Protein AF-0000000066992216 (afdb_homodimer)

Foldseek 3Di:
DLPPAPFEEEFEDCFPQDLRVLLQVLSVVVRHQYEYEYQDQVRNPSCPPRPSYDYAHDDLLDLVSLLVVLVVCCVVRVLAHAEYELDWADAFFAAPVQDDVVVLVVRLSRLPVSLVSNCVNSVRRCLVHLHEYEYEAELLLLADAGRRVSVNVSRVNNQVVQQVVQVVCVVSNYFGEYEHEYAAPGPPLVVCPPPFGDPPDLCVVCGVLSSCVSSVNPPADHDRSNVVSNVVSVCRVVPDHDYDFDTRCRVVSVCCSVPNDNVVRNVVSCPSNCVVVSVVVVD/DLPPAPFEEEFEDCFPQDLRVLLQVLSVVVRHQYEYEYQDQVRNPSCPPRPSYDYAHDDLLDLVSLLVVLVVCCVVRVLAHAEYELDWADAFFAAPVQDDVVVLVVRLSRLPVSLVSNCVNSVRRCLVHLHEYEYEAELLLLADAGRRVSVNVSRVNNQVVQQVVQVVCVVSNYFGEYEHEYAAPGPPLVVCPPPFGDPPDLCVVCGVLSSCVSSVNPPADHDRSNVVSNVVSVCRVVPDHDYHYDTRCRVVSVCCSVPNDNVVRNVVSCPSNCVVVSVVVVD

pLDDT: mean 88.95, std 12.35, range [35.91, 98.75]

Radius of gyration: 23.89 Å; Cα contacts (8 Å, |Δi|>4): 1183; chains: 2; bounding box: 54×79×50 Å

Solvent-accessible surface area (backbone atoms only — not comparable to full-atom values): 28649 Å² total; per-residue (Å²): 127,86,72,74,62,77,42,36,34,40,33,33,32,18,33,63,61,29,58,29,32,29,33,46,52,45,41,33,74,71,39,25,34,28,38,40,18,19,74,45,68,79,42,27,61,83,56,56,85,41,77,56,44,42,82,41,66,36,43,58,72,34,68,68,40,43,52,50,50,39,51,52,48,31,64,74,51,75,40,38,29,38,32,39,36,42,46,43,66,73,84,56,74,44,48,72,76,69,49,52,65,67,59,52,50,54,49,33,34,40,36,31,51,12,46,50,51,48,48,45,66,40,40,67,24,22,43,68,46,45,12,35,42,34,40,63,33,36,50,51,42,72,48,59,38,66,34,29,25,68,40,17,19,27,31,35,27,35,42,40,35,44,55,12,43,26,62,68,32,42,32,54,50,24,43,24,25,36,34,31,29,27,47,58,52,47,74,71,36,67,78,42,76,81,65,72,82,63,90,87,50,93,54,61,92,29,40,68,45,46,51,37,49,54,46,63,64,71,71,68,72,54,34,56,34,60,63,51,17,51,53,53,51,51,43,52,75,72,62,58,56,46,79,44,75,40,57,40,63,22,67,57,48,52,48,38,68,53,70,45,58,64,68,60,52,49,56,59,49,47,59,86,50,40,52,68,59,47,28,65,72,54,106,126,86,73,75,64,78,43,36,34,40,33,33,31,19,34,63,61,29,58,28,32,29,32,46,52,45,42,33,73,71,39,26,34,28,39,38,18,19,73,46,68,80,41,26,62,83,56,56,87,42,76,55,44,44,82,41,65,36,43,59,72,34,69,68,38,43,52,51,49,40,49,53,48,31,66,74,51,76,40,38,29,39,32,40,35,44,46,43,68,72,85,55,73,44,47,74,76,69,49,51,65,68,59,50,51,53,50,34,34,41,35,31,51,12,46,51,51,48,49,43,65,40,38,65,24,22,43,69,48,45,12,35,41,34,39,64,33,37,50,50,43,72,47,59,38,67,34,28,26,68,39,17,18,28,31,36,25,34,41,40,36,44,54,12,42,27,61,69,31,42,34,54,50,24,43,24,26,36,34,31,29,27,46,57,52,47,74,69,36,67,78,43,78,80,64,72,80,64,90,86,49,91,54,59,91,31,42,66,44,49,51,36,47,55,45,62,64,68,70,68,72,54,34,55,35,60,63,50,17,52,53,53,50,51,42,52,76,73,61,59,57,46,78,44,74,40,55,39,62,23,66,58,48,52,47,39,68,52,71,46,59,65,68,62,54,51,57,59,49,46,59,86,51,41,50,67,60,45,29,65,72,53,105

InterPro domains:
  IPR002347 Short-chain dehydrogenase/reductase SDR [PF00106] (8-195)
  IPR002347 Short-chain dehydrogenase/reductase SDR [PR00081] (8-25)
  IPR002347 Short-chain dehydrogenase/reductase SDR [PR00081] (79-90)
  IPR002347 Short-chain dehydrogenase/reductase SDR [PR00081] (125-141)
  IPR002347 Short-chain dehydrogenase/reductase SDR [PR00081] (151-170)
  IPR036291 NAD(P)-binding domain superfamily [SSF51735] (8-235)

Sequence (566 aa):
MTSELKGTVLITGCSDGGAGSAMAVEFQAQGYYVFATSRRLATMSKVEGLPNVKLLELDITKPDEIRSASEVVRTETGGGLTYLINCAARNHFMPLLDEDVEAARALFETNVWGQLAVTQAFAPLLIKAKGTVVFITSLSGYLNVPYQGVFAASKRSAEIMAETMRLELAPFHVKVLSVVTGALKTKGQSHFDDWKLPEGSLYVPVEETIRDRARGQEGAPRMEAADYAKRVVSEIIKGRTGKFWYGASAGAVKFGTSYLPTWMMDSGVQIRTGLNVLAQQNKMTSELKGTVLITGCSDGGAGSAMAVEFQAQGYYVFATSRRLATMSKVEGLPNVKLLELDITKPDEIRSASEVVRTETGGGLTYLINCAARNHFMPLLDEDVEAARALFETNVWGQLAVTQAFAPLLIKAKGTVVFITSLSGYLNVPYQGVFAASKRSAEIMAETMRLELAPFHVKVLSVVTGALKTKGQSHFDDWKLPEGSLYVPVEETIRDRARGQEGAPRMEAADYAKRVVSEIIKGRTGKFWYGASAGAVKFGTSYLPTWMMDSGVQIRTGLNVLAQQNK

Organism: NCBI:txid100816

Secondary structure (DSSP, 8-state):
-------EEEES---TTSHHHHHHHHHHHTT-EEEEEES-GGGGTTTTT-TTEEEEE--TT-HHHHHHHHHHHHHHHTS--SEEEE---------GGG--HHHHHHHHIIIIIIHHHHHHHHHHHHHHHT-EEEEEEEGGGGS--TT-HHHHHHHHHHHHHHHHHHHHHGGGT-EEEEEEE-BB--GGGGGGTT--PPTT-TTGGGHHHHHHHHTTTT----B-HHHHHHHHHHHHHTT--EEEEESBTHHHHHHHHHHS-HHHHHHHHTTTSSHHHHHHHT-/-------EEEES---TTSHHHHHHHHHHHTT-EEEEEES-GGGGTTTTT-TTEEEEE--TT-HHHHHHHHHHHHHHHTS--SEEEE---------GGG--HHHHHHHHIIIIIIHHHHHHHHHHHHHHHT-EEEEEEEGGGGS--TT-HHHHHHHHHHHHHHHHHHHHHGGGT-EEEEEEE-BB--GGGGGGTT--PPTT-TTGGGHHHHHHHHTTTT----B-HHHHHHHHHHHHHTT--EEEEESBTHHHHHHHHHHS-HHHHHHHHTTTSSHHHHHHHT-

Structure (mmCIF, N/CA/C/O backbone):
data_AF-0000000066992216-model_v1
#
loop_
_entity.id
_entity.type
_entity.pdbx_description
1 polymer 'NADPH-dependent 1-acyldihydroxyacetone phosphate reductase'
#
loop_
_atom_site.group_PDB
_atom_site.id
_atom_site.type_symbol
_atom_site.label_atom_id
_atom_site.label_alt_id
_atom_site.label_comp_id
_atom_site.label_asym_id
_atom_site.label_entity_id
_atom_site.label_seq_id
_atom_site.pdbx_PDB_ins_code
_atom_site.Cartn_x
_atom_site.Cartn_y
_atom_site.Cartn_z
_atom_site.occupancy
_atom_site.B_iso_or_equiv
_atom_site.auth_seq_id
_atom_site.auth_comp_id
_atom_site.auth_asym_id
_atom_site.auth_atom_id
_atom_site.pdbx_PDB_model_num
ATOM 1 N N . MET A 1 1 ? -15.43 38.562 25.109 1 35.91 1 MET A N 1
ATOM 2 C CA . MET A 1 1 ? -14.008 38.375 24.844 1 35.91 1 MET A CA 1
ATOM 3 C C . MET A 1 1 ? -13.781 37.438 23.656 1 35.91 1 MET A C 1
ATOM 5 O O . MET A 1 1 ? -14.234 36.281 23.672 1 35.91 1 MET A O 1
ATOM 9 N N . THR A 1 2 ? -13.805 37.781 22.391 1 46.34 2 THR A N 1
ATOM 10 C CA . THR A 1 2 ? -13.711 37 21.141 1 46.34 2 THR A CA 1
ATOM 11 C C . THR A 1 2 ? -12.578 36 21.219 1 46.34 2 THR A C 1
ATOM 13 O O . THR A 1 2 ? -11.406 36.375 21.281 1 46.34 2 THR A O 1
ATOM 16 N N . SER A 1 3 ? -12.688 34.906 22 1 60.53 3 SER A N 1
ATOM 17 C CA . SER A 1 3 ? -11.656 33.969 22.422 1 60.53 3 SER A CA 1
ATOM 18 C C . SER A 1 3 ? -10.734 33.594 21.25 1 60.53 3 SER A C 1
ATOM 20 O O . SER A 1 3 ? -11.195 33.406 20.125 1 60.53 3 SER A O 1
ATOM 22 N N . GLU A 1 4 ? -9.523 34.125 21.281 1 83.31 4 GLU A N 1
ATOM 23 C CA . GLU A 1 4 ? -8.453 33.938 20.297 1 83.31 4 GLU A CA 1
ATOM 24 C C . GLU A 1 4 ? -8.375 32.5 19.828 1 83.31 4 GLU A C 1
ATOM 26 O O . GLU A 1 4 ? -8.484 31.562 20.625 1 83.31 4 GLU A O 1
ATOM 31 N N . LEU A 1 5 ? -8.578 32.312 18.609 1 91.31 5 LEU A N 1
ATOM 32 C CA . LEU A 1 5 ? -8.492 31 17.984 1 91.31 5 LEU A CA 1
ATOM 33 C C . LEU A 1 5 ? -7.172 30.312 18.344 1 91.31 5 LEU A C 1
ATOM 35 O O . LEU A 1 5 ? -6.133 30.969 18.422 1 91.31 5 LEU A O 1
ATOM 39 N N . LYS A 1 6 ? -7.285 29.047 18.672 1 95.62 6 LYS A N 1
ATOM 40 C CA . LYS A 1 6 ? -6.121 28.281 19.094 1 95.62 6 LYS A CA 1
ATOM 41 C C . LYS A 1 6 ? -5.25 27.906 17.891 1 95.62 6 LYS A C 1
ATOM 43 O O . LYS A 1 6 ? -4.074 27.562 18.047 1 95.62 6 LYS A O 1
ATOM 48 N N . GLY A 1 7 ? -5.801 27.984 16.734 1 97.19 7 GLY A N 1
ATOM 49 C CA . GLY A 1 7 ? -5.105 27.594 15.516 1 97.19 7 GLY A CA 1
ATOM 50 C C . GLY A 1 7 ? -6.047 27.281 14.367 1 97.19 7 GLY A C 1
ATOM 51 O O . GLY A 1 7 ? -7.242 27.578 14.43 1 97.19 7 GLY A O 1
ATOM 52 N N . THR A 1 8 ? -5.477 26.797 13.305 1 98.25 8 THR A N 1
ATOM 53 C CA . THR A 1 8 ? -6.242 26.5 12.094 1 98.25 8 THR A CA 1
ATOM 54 C C . THR A 1 8 ? -6.094 25.031 11.703 1 98.25 8 THR A C 1
ATOM 56 O O . THR A 1 8 ? -5.035 24.438 11.914 1 98.25 8 THR A O 1
ATOM 59 N N . VAL A 1 9 ? -7.195 24.484 11.188 1 98.62 9 VAL A N 1
ATOM 60 C CA . VAL A 1 9 ? -7.234 23.062 10.82 1 98.62 9 VAL A CA 1
ATOM 61 C C . VAL A 1 9 ? -7.859 22.906 9.438 1 98.62 9 VAL A C 1
ATOM 63 O O . VAL A 1 9 ? -8.875 23.531 9.133 1 98.62 9 VAL A O 1
ATOM 66 N N . LEU A 1 10 ? -7.23 22.219 8.562 1 98.75 10 LEU A N 1
ATOM 67 C CA . LEU A 1 10 ? -7.855 21.766 7.328 1 98.75 10 LEU A CA 1
ATOM 68 C C . LEU A 1 10 ? -8.148 20.266 7.383 1 98.75 10 LEU A C 1
ATOM 70 O O . LEU A 1 10 ? -7.27 19.469 7.715 1 98.75 10 LEU A O 1
ATOM 74 N N . ILE A 1 11 ? -9.375 19.906 7.121 1 98.62 11 ILE A N 1
ATOM 75 C CA . ILE A 1 11 ? -9.797 18.5 7.137 1 98.62 11 ILE A CA 1
ATOM 76 C C . ILE A 1 11 ? -10.359 18.125 5.77 1 98.62 11 ILE A C 1
ATOM 78 O O . ILE A 1 11 ? -11.258 18.781 5.25 1 98.62 11 ILE A O 1
ATOM 82 N N . THR A 1 12 ? -9.781 17.094 5.199 1 98.06 12 THR A N 1
ATOM 83 C CA . THR A 1 12 ? -10.375 16.562 3.977 1 98.06 12 THR A CA 1
ATOM 84 C C . THR A 1 12 ? -11.414 15.5 4.301 1 98.06 12 THR A C 1
ATOM 86 O O . THR A 1 12 ? -11.305 14.805 5.309 1 98.06 12 THR A O 1
ATOM 89 N N . GLY A 1 13 ? -12.422 15.344 3.436 1 94.94 13 GLY A N 1
ATOM 90 C CA . GLY A 1 13 ? -13.43 14.312 3.602 1 94.94 13 GLY A CA 1
ATOM 91 C C . GLY A 1 13 ? -14.398 14.594 4.727 1 94.94 13 GLY A C 1
ATOM 92 O O . GLY A 1 13 ? -14.625 13.75 5.594 1 94.94 13 GLY A O 1
ATOM 93 N N . CYS A 1 14 ? -15.07 15.719 4.676 1 95.44 14 CYS A N 1
ATOM 94 C CA . CYS A 1 14 ? -15.945 16.141 5.762 1 95.44 14 CYS A CA 1
ATOM 95 C C . CYS A 1 14 ? -17.406 15.891 5.406 1 95.44 14 CYS A C 1
ATOM 97 O O . CYS A 1 14 ? -18.297 16.594 5.902 1 95.44 14 CYS A O 1
ATOM 99 N N . SER A 1 15 ? -17.656 14.906 4.562 1 91.94 15 SER A N 1
ATOM 100 C CA . SER A 1 15 ? -19.047 14.578 4.242 1 91.94 15 SER A CA 1
ATOM 101 C C . SER A 1 15 ? -19.812 14.18 5.492 1 91.94 15 SER A C 1
ATOM 103 O O . SER A 1 15 ? -19.25 13.633 6.438 1 91.94 15 SER A O 1
ATOM 105 N N . ASP A 1 16 ? -21.141 14.383 5.367 1 90.62 16 ASP A N 1
ATOM 106 C CA . ASP A 1 16 ? -22.031 14.133 6.496 1 90.62 16 ASP A CA 1
ATOM 107 C C . ASP A 1 16 ? -21.906 12.695 6.984 1 90.62 16 ASP A C 1
ATOM 109 O O . ASP A 1 16 ? -21.875 11.758 6.184 1 90.62 16 ASP A O 1
ATOM 113 N N . GLY A 1 17 ? -21.734 12.586 8.32 1 83.75 17 GLY A N 1
ATOM 114 C CA . GLY A 1 17 ? -21.781 11.266 8.93 1 83.75 17 GLY A CA 1
ATOM 115 C C . GLY A 1 17 ? -20.438 10.578 8.961 1 83.75 17 GLY A C 1
ATOM 116 O O . GLY A 1 17 ? -20.312 9.469 9.484 1 83.75 17 GLY A O 1
ATOM 117 N N . GLY A 1 18 ? -19.469 11.211 8.523 1 87.19 18 GLY A N 1
ATOM 118 C CA . GLY A 1 18 ? -18.141 10.609 8.508 1 87.19 18 GLY A CA 1
ATOM 119 C C . GLY A 1 18 ? -17.25 11.117 9.625 1 87.19 18 GLY A C 1
ATOM 120 O O . GLY A 1 18 ? -17.641 11.992 10.398 1 87.19 18 GLY A O 1
ATOM 121 N N . ALA A 1 19 ? -16.125 10.5 9.703 1 89.38 19 ALA A N 1
ATOM 122 C CA . ALA A 1 19 ? -15.141 10.867 10.703 1 89.38 19 ALA A CA 1
ATOM 123 C C . ALA A 1 19 ? -14.664 12.305 10.508 1 89.38 19 ALA A C 1
ATOM 125 O O . ALA A 1 19 ? -14.43 13.031 11.477 1 89.38 19 ALA A O 1
ATOM 126 N N . GLY A 1 20 ? -14.617 12.742 9.258 1 94.56 20 GLY A N 1
ATOM 127 C CA . GLY A 1 20 ? -14.148 14.094 8.953 1 94.56 20 GLY A CA 1
ATOM 128 C C . GLY A 1 20 ? -15.055 15.172 9.508 1 94.56 20 GLY A C 1
ATOM 129 O O . GLY A 1 20 ? -14.586 16.109 10.172 1 94.56 20 GLY A O 1
ATOM 130 N N . SER A 1 21 ? -16.328 15 9.273 1 95.12 21 SER A N 1
ATOM 131 C CA . SER A 1 21 ? -17.281 15.984 9.773 1 95.12 21 SER A CA 1
ATOM 132 C C . SER A 1 21 ? -17.312 15.992 11.297 1 95.12 21 SER A C 1
ATOM 134 O O . SER A 1 21 ? -17.422 17.062 11.906 1 95.12 21 SER A O 1
ATOM 136 N N . ALA A 1 22 ? -17.203 14.812 11.883 1 94.69 22 ALA A N 1
ATOM 137 C CA . ALA A 1 22 ? -17.188 14.719 13.336 1 94.69 22 ALA A CA 1
ATOM 138 C C . ALA A 1 22 ? -15.961 15.422 13.922 1 94.69 22 ALA A C 1
ATOM 140 O O . ALA A 1 22 ? -16.062 16.109 14.938 1 94.69 22 ALA A O 1
ATOM 141 N N . MET A 1 23 ? -14.875 15.312 13.266 1 96.75 23 MET A N 1
ATOM 142 C CA . MET A 1 23 ? -13.656 15.961 13.742 1 96.75 23 MET A CA 1
ATOM 143 C C . MET A 1 23 ? -13.734 17.469 13.547 1 96.75 23 MET A C 1
ATOM 145 O O . MET A 1 23 ? -13.227 18.234 14.367 1 96.75 23 MET A O 1
ATOM 149 N N . ALA A 1 24 ? -14.383 17.859 12.461 1 97.75 24 ALA A N 1
ATOM 150 C CA . ALA A 1 24 ? -14.562 19.281 12.227 1 97.75 24 ALA A CA 1
ATOM 151 C C . ALA A 1 24 ? -15.344 19.938 13.367 1 97.75 24 ALA A C 1
ATOM 153 O O . ALA A 1 24 ? -14.938 20.969 13.898 1 97.75 24 ALA A O 1
ATOM 154 N N . VAL A 1 25 ? -16.375 19.266 13.773 1 97.19 25 VAL A N 1
ATOM 155 C CA . VAL A 1 25 ? -17.219 19.766 14.859 1 97.19 25 VAL A CA 1
ATOM 156 C C . VAL A 1 25 ? -16.406 19.812 16.156 1 97.19 25 VAL A C 1
ATOM 158 O O . VAL A 1 25 ? -16.469 20.812 16.891 1 97.19 25 VAL A O 1
ATOM 161 N N . GLU A 1 26 ? -15.664 18.766 16.359 1 97.38 26 GLU A N 1
ATOM 162 C CA . GLU A 1 26 ? -14.891 18.672 17.594 1 97.38 26 GLU A CA 1
ATOM 163 C C . GLU A 1 26 ? -13.805 19.734 17.656 1 97.38 26 GLU A C 1
ATOM 165 O O . GLU A 1 26 ? -13.625 20.391 18.688 1 97.38 26 GLU A O 1
ATOM 170 N N . PHE A 1 27 ? -13.078 19.969 16.578 1 98 27 PHE A N 1
ATOM 171 C CA . PHE A 1 27 ? -12.047 21 16.516 1 98 27 PHE A CA 1
ATOM 172 C C . PHE A 1 27 ? -12.656 22.391 16.734 1 98 27 PHE A C 1
ATOM 174 O O . PHE A 1 27 ? -12.102 23.219 17.469 1 98 27 PHE A O 1
ATOM 181 N N . GLN A 1 28 ? -13.789 22.594 16.047 1 97.44 28 GLN A N 1
ATOM 182 C CA . GLN A 1 28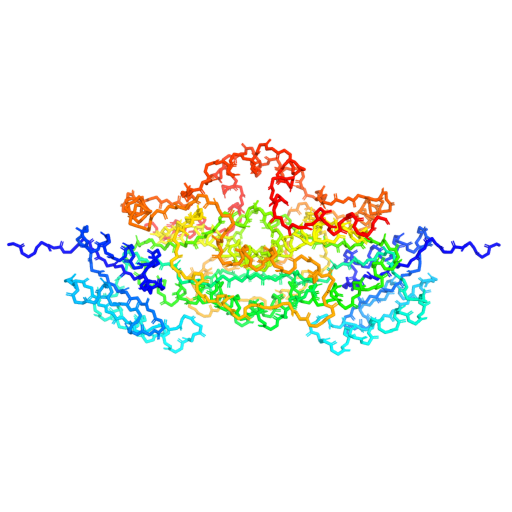 ? -14.492 23.859 16.219 1 97.44 28 GLN A CA 1
ATOM 183 C C . GLN A 1 28 ? -14.867 24.094 17.672 1 97.44 28 GLN A C 1
ATOM 185 O O . GLN A 1 28 ? -14.648 25.188 18.219 1 97.44 28 GLN A O 1
ATOM 190 N N . ALA A 1 29 ? -15.359 23.094 18.312 1 96.5 29 ALA A N 1
ATOM 191 C CA . ALA A 1 29 ? -15.766 23.172 19.719 1 96.5 29 ALA A CA 1
ATOM 192 C C . ALA A 1 29 ? -14.57 23.438 20.625 1 96.5 29 ALA A C 1
ATOM 194 O O . ALA A 1 29 ? -14.711 24.047 21.672 1 96.5 29 ALA A O 1
ATOM 195 N N . GLN A 1 30 ? -13.414 23.031 20.172 1 96.62 30 GLN A N 1
ATOM 196 C CA . GLN A 1 30 ? -12.195 23.188 20.969 1 96.62 30 GLN A CA 1
ATOM 197 C C . GLN A 1 30 ? -11.523 24.516 20.688 1 96.62 30 GLN A C 1
ATOM 199 O O . GLN A 1 30 ? -10.43 24.781 21.172 1 96.62 30 GLN A O 1
ATOM 204 N N 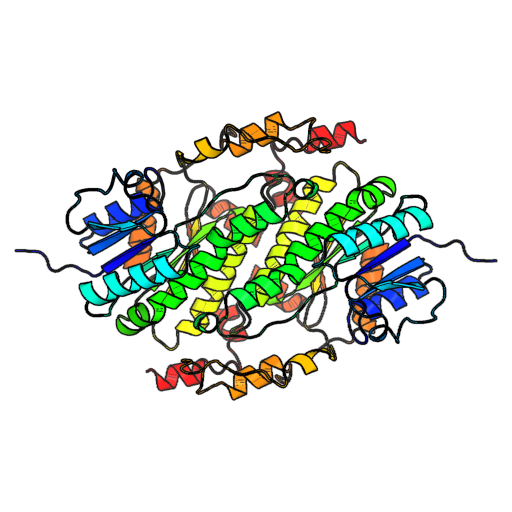. GLY A 1 31 ? -12.125 25.344 19.812 1 97 31 GLY A N 1
ATOM 205 C CA . GLY A 1 31 ? -11.664 26.719 19.641 1 97 31 GLY A CA 1
ATOM 206 C C . GLY A 1 31 ? -10.758 26.906 18.438 1 97 31 GLY A C 1
ATOM 207 O O . GLY A 1 31 ? -9.961 27.844 18.406 1 97 31 GLY A O 1
ATOM 208 N N . TYR A 1 32 ? -10.828 25.984 17.453 1 97.88 32 TYR A N 1
ATOM 209 C CA . TYR A 1 32 ? -10.008 26.094 16.25 1 97.88 32 TYR A CA 1
ATOM 210 C C . TYR A 1 32 ? -10.82 26.625 15.086 1 97.88 32 TYR A C 1
ATOM 212 O O . TYR A 1 32 ? -12.047 26.531 15.07 1 97.88 32 TYR A O 1
ATOM 220 N N . TYR A 1 33 ? -10.156 27.312 14.195 1 98 33 TYR A N 1
ATOM 221 C CA . TYR A 1 33 ? -10.75 27.641 12.898 1 98 33 TYR A CA 1
ATOM 222 C C . TYR A 1 33 ? -10.602 26.469 11.93 1 98 33 TYR A C 1
ATOM 224 O O . TYR A 1 33 ? -9.492 26.016 11.656 1 98 33 TYR A O 1
ATOM 232 N N . VAL A 1 34 ? -11.727 26.016 11.383 1 98.5 34 VAL A N 1
ATOM 233 C CA . VAL A 1 34 ? -11.711 24.766 10.648 1 98.5 34 VAL A CA 1
ATOM 234 C C . VAL A 1 34 ? -12.047 25.016 9.18 1 98.5 34 VAL A C 1
ATOM 236 O O . VAL A 1 34 ? -13.07 25.641 8.867 1 98.5 34 VAL A O 1
ATOM 239 N N . PHE A 1 35 ? -11.148 24.641 8.305 1 98.5 35 PHE A N 1
ATOM 240 C CA . PHE A 1 35 ? -11.469 24.469 6.895 1 98.5 35 PHE A CA 1
ATOM 241 C C . PHE A 1 35 ? -11.977 23.062 6.617 1 98.5 35 PHE A C 1
ATOM 243 O O . PHE A 1 35 ? -11.195 22.125 6.52 1 98.5 35 PHE A O 1
ATOM 250 N N . ALA A 1 36 ? -13.266 22.938 6.488 1 98.31 36 ALA A N 1
ATOM 251 C CA . ALA A 1 36 ? -13.875 21.641 6.172 1 98.31 36 ALA A CA 1
ATOM 252 C C . ALA A 1 36 ? -14.023 21.469 4.66 1 98.31 36 ALA A C 1
ATOM 254 O O . ALA A 1 36 ? -14.547 22.344 3.975 1 98.31 36 ALA A O 1
ATOM 255 N N . THR A 1 37 ? -13.57 20.297 4.172 1 97.94 37 THR A N 1
ATOM 256 C CA . THR A 1 37 ? -13.617 20.141 2.725 1 97.94 37 THR A CA 1
ATOM 257 C C . THR A 1 37 ? -14.328 18.844 2.342 1 97.94 37 THR A C 1
ATOM 259 O O . THR A 1 37 ? -14.328 17.891 3.107 1 97.94 37 THR A O 1
ATOM 262 N N . SER A 1 38 ? -14.969 18.812 1.295 1 95.88 38 SER A N 1
ATOM 263 C CA . SER A 1 38 ? -15.531 17.672 0.596 1 95.88 38 SER A CA 1
ATOM 264 C C . SER A 1 38 ? -15.656 17.938 -0.9 1 95.88 38 SER A C 1
ATOM 266 O O . SER A 1 38 ? -15.453 19.062 -1.353 1 95.88 38 SER A O 1
ATOM 268 N N . ARG A 1 39 ? -15.992 16.938 -1.627 1 92.06 39 ARG A N 1
ATOM 269 C CA . ARG A 1 39 ? -16.109 17.094 -3.072 1 92.06 39 ARG A CA 1
ATOM 270 C C . ARG A 1 39 ? -17.312 17.969 -3.428 1 92.06 39 ARG A C 1
ATOM 272 O O . ARG A 1 39 ? -17.328 18.625 -4.48 1 92.06 39 ARG A O 1
ATOM 279 N N . ARG A 1 40 ? -18.391 17.953 -2.568 1 90.12 40 ARG A N 1
ATOM 280 C CA . ARG A 1 40 ? -19.594 18.75 -2.756 1 90.12 40 ARG A CA 1
ATOM 281 C C . ARG A 1 40 ? -19.984 19.469 -1.466 1 90.12 40 ARG A C 1
ATOM 283 O O . ARG A 1 40 ? -20.078 18.844 -0.406 1 90.12 40 ARG A O 1
ATOM 290 N N . LEU A 1 41 ? -20.172 20.688 -1.622 1 93 41 LEU A N 1
ATOM 291 C CA . LEU A 1 41 ? -20.547 21.484 -0.459 1 93 41 LEU A CA 1
ATOM 292 C C . LEU A 1 41 ? -21.812 20.938 0.194 1 93 41 LEU A C 1
ATOM 294 O O . LEU A 1 41 ? -21.922 20.938 1.422 1 93 41 LEU A O 1
ATOM 298 N N . ALA A 1 42 ? -22.672 20.406 -0.566 1 92.19 42 ALA A N 1
ATOM 299 C CA . ALA A 1 42 ? -23.984 19.953 -0.104 1 92.19 42 ALA A CA 1
ATOM 300 C C . ALA A 1 42 ? -23.844 18.766 0.831 1 92.19 42 ALA A C 1
ATOM 302 O O . ALA A 1 42 ? -24.766 18.453 1.6 1 92.19 42 ALA A O 1
ATOM 303 N N . THR A 1 43 ? -22.734 18.109 0.753 1 91.88 43 THR A N 1
ATOM 304 C CA . THR A 1 43 ? -22.562 16.906 1.572 1 91.88 43 THR A CA 1
ATOM 305 C C . THR A 1 43 ? -22.062 17.281 2.967 1 91.88 43 THR A C 1
ATOM 307 O O . THR A 1 43 ? -21.797 16.406 3.787 1 91.88 43 THR A O 1
ATOM 310 N N . MET A 1 44 ? -21.906 18.578 3.258 1 95.44 44 MET A N 1
ATOM 311 C CA . MET A 1 44 ? -21.344 19 4.535 1 95.44 44 MET A CA 1
ATOM 312 C C . MET A 1 44 ? -22.375 19.812 5.332 1 95.44 44 MET A C 1
ATOM 314 O O . MET A 1 44 ? -22.031 20.828 5.949 1 95.44 44 MET A O 1
ATOM 318 N N . SER A 1 45 ? -23.531 19.391 5.328 1 94 45 SER A N 1
ATOM 319 C CA . SER A 1 45 ? -24.625 20.141 5.965 1 94 45 SER A CA 1
ATOM 320 C C . SER A 1 45 ? -24.453 20.156 7.48 1 94 45 SER A C 1
ATOM 322 O O . SER A 1 45 ? -24.859 21.125 8.141 1 94 45 SER A O 1
ATOM 324 N N . LYS A 1 46 ? -23.797 19.203 8.023 1 91.5 46 LYS A N 1
ATOM 325 C CA . LYS A 1 46 ? -23.656 19.078 9.477 1 91.5 46 LYS A CA 1
ATOM 326 C C . LYS A 1 46 ? -22.703 20.125 10.039 1 91.5 46 LYS A C 1
ATOM 328 O O . LYS A 1 46 ? -22.781 20.453 11.227 1 91.5 46 LYS A O 1
ATOM 333 N N . VAL A 1 47 ? -21.875 20.578 9.172 1 94.88 47 VAL A N 1
ATOM 334 C CA . VAL A 1 47 ? -20.906 21.547 9.672 1 94.88 47 VAL A CA 1
ATOM 335 C C . VAL A 1 47 ? -21.156 22.906 9.047 1 94.88 47 VAL A C 1
ATOM 337 O O . VAL A 1 47 ? -20.469 23.875 9.359 1 94.88 47 VAL A O 1
ATOM 340 N N . GLU A 1 48 ? -22.125 22.953 8.219 1 94.94 48 GLU A N 1
ATOM 341 C CA . GLU A 1 48 ? -22.484 24.219 7.586 1 94.94 48 GLU A CA 1
ATOM 342 C C . GLU A 1 48 ? -23.047 25.203 8.602 1 94.94 48 GLU A C 1
ATOM 344 O O . GLU A 1 48 ? -23.875 24.844 9.438 1 94.94 48 GLU A O 1
ATOM 349 N N . GLY A 1 49 ? -22.5 26.438 8.57 1 93.31 49 GLY A N 1
ATOM 350 C CA . GLY A 1 49 ? -23.047 27.484 9.406 1 93.31 49 GLY A CA 1
ATOM 351 C C . GLY A 1 49 ? -22.422 27.547 10.789 1 93.31 49 GLY A C 1
ATOM 352 O O . GLY A 1 49 ? -22.672 28.484 11.555 1 93.31 49 GLY A O 1
ATOM 353 N N . LEU A 1 50 ? -21.625 26.578 11.148 1 95.31 50 LEU A N 1
ATOM 354 C CA . LEU A 1 50 ? -20.922 26.625 12.43 1 95.31 50 LEU A CA 1
ATOM 355 C C . LEU A 1 50 ? -19.922 27.766 12.461 1 95.31 50 LEU A C 1
ATOM 357 O O . LEU A 1 50 ? -19.266 28.062 11.461 1 95.31 50 LEU A O 1
ATOM 361 N N . PRO A 1 51 ? -19.844 28.422 13.609 1 95.75 51 PRO A N 1
ATOM 362 C CA . PRO A 1 51 ? -18.844 29.469 13.711 1 95.75 51 PRO A CA 1
ATOM 363 C C . PRO A 1 51 ? -17.422 28.953 13.508 1 95.75 51 PRO A C 1
ATOM 365 O O . PRO A 1 51 ? -17.094 27.844 13.938 1 95.75 51 PRO A O 1
ATOM 368 N N . ASN A 1 52 ? -16.656 29.719 12.859 1 96.38 52 ASN A N 1
ATOM 369 C CA . ASN A 1 52 ? -15.242 29.422 12.672 1 96.38 52 ASN A CA 1
ATOM 370 C C . ASN A 1 52 ? -15.039 28.188 11.797 1 96.38 52 ASN A C 1
ATOM 372 O O . ASN A 1 52 ? -14.016 27.5 11.898 1 96.38 52 ASN A O 1
ATOM 376 N N . VAL A 1 53 ? -16.031 27.844 11.031 1 97.75 53 VAL A N 1
ATOM 377 C CA . VAL A 1 53 ? -15.898 26.766 10.062 1 97.75 53 VAL A CA 1
ATOM 378 C C . VAL A 1 53 ? -16.125 27.297 8.648 1 97.75 53 VAL A C 1
ATOM 380 O O . VAL A 1 53 ? -17.141 27.938 8.383 1 97.75 53 VAL A O 1
ATOM 383 N N . LYS A 1 54 ? -15.227 27.125 7.867 1 97.75 54 LYS A N 1
ATOM 384 C CA . LYS A 1 54 ? -15.352 27.453 6.449 1 97.75 54 LYS A CA 1
ATOM 385 C C . LYS A 1 54 ? -15.422 26.203 5.59 1 97.75 54 LYS A C 1
ATOM 387 O O . LYS A 1 54 ? -14.594 25.297 5.723 1 97.75 54 LYS A O 1
ATOM 392 N N . LEU A 1 55 ? -16.391 26.172 4.742 1 97.75 55 LEU A N 1
ATOM 393 C CA . LEU A 1 55 ? -16.531 25.062 3.812 1 97.75 55 LEU A CA 1
ATOM 394 C C . LEU A 1 55 ? -15.773 25.328 2.52 1 97.75 55 LEU A C 1
ATOM 396 O O . LEU A 1 55 ? -15.836 26.438 1.975 1 97.75 55 LEU A O 1
ATOM 400 N N . LEU A 1 56 ? -14.984 24.375 2.088 1 97.12 56 LEU A N 1
ATOM 401 C CA . LEU A 1 56 ? -14.258 24.438 0.825 1 97.12 56 LEU A CA 1
ATOM 402 C C . LEU A 1 56 ? -14.547 23.203 -0.029 1 97.12 56 LEU A C 1
ATOM 404 O O . LEU A 1 56 ? -14.531 22.078 0.474 1 97.12 56 LEU A O 1
ATOM 408 N N . GLU A 1 57 ? -14.945 23.453 -1.247 1 96.56 57 GLU A N 1
ATOM 409 C CA . GLU A 1 57 ? -15.008 22.344 -2.191 1 96.56 57 GLU A CA 1
ATOM 410 C C . GLU A 1 57 ? -13.609 21.859 -2.576 1 96.56 57 GLU A C 1
ATOM 412 O O . GLU A 1 57 ? -12.766 22.656 -3.004 1 96.56 57 GLU A O 1
ATOM 417 N N . LEU A 1 58 ? -13.352 20.562 -2.402 1 97.5 58 LEU A N 1
ATOM 418 C CA . LEU A 1 58 ? -12.031 20.031 -2.703 1 97.5 58 LEU A CA 1
ATOM 419 C C . LEU A 1 58 ? -12.117 18.547 -3.068 1 97.5 58 LEU A C 1
ATOM 421 O O . LEU A 1 58 ? -12.453 17.719 -2.225 1 97.5 58 LEU A O 1
ATOM 425 N N . ASP A 1 59 ? -11.938 18.281 -4.312 1 97.44 59 ASP A N 1
ATOM 426 C CA . ASP A 1 59 ? -11.609 16.922 -4.758 1 97.44 59 ASP A CA 1
ATOM 427 C C . ASP A 1 59 ? -10.102 16.688 -4.742 1 97.44 59 ASP A C 1
ATOM 429 O O . ASP A 1 59 ? -9.375 17.219 -5.582 1 97.44 59 ASP A O 1
ATOM 433 N N . ILE A 1 60 ? -9.68 15.867 -3.822 1 97.06 60 ILE A N 1
ATOM 434 C CA . ILE A 1 60 ? -8.25 15.742 -3.57 1 97.06 60 ILE A CA 1
ATOM 435 C C . ILE A 1 60 ? -7.582 15 -4.723 1 97.06 60 ILE A C 1
ATOM 437 O O . ILE A 1 60 ? -6.359 14.852 -4.754 1 97.06 60 ILE A O 1
ATOM 441 N N . THR A 1 61 ? -8.375 14.484 -5.699 1 96.56 61 THR A N 1
ATOM 442 C CA . THR A 1 61 ? -7.809 13.844 -6.879 1 96.56 61 THR A CA 1
ATOM 443 C C . THR A 1 61 ? -7.562 14.859 -7.984 1 96.56 61 THR A C 1
ATOM 445 O O . THR A 1 61 ? -7.059 14.516 -9.055 1 96.56 61 THR A O 1
ATOM 448 N N . LYS A 1 62 ? -7.891 16.109 -7.73 1 97.38 62 LYS A N 1
ATOM 449 C CA . LYS A 1 62 ? -7.738 17.172 -8.727 1 97.38 62 LYS A CA 1
ATOM 450 C C . LYS A 1 62 ? -6.68 18.172 -8.297 1 97.38 62 LYS A C 1
ATOM 452 O O . LYS A 1 62 ? -6.938 19.031 -7.453 1 97.38 62 LYS A O 1
ATOM 457 N N . PRO A 1 63 ? -5.574 18.219 -8.984 1 96.44 63 PRO A N 1
ATOM 458 C CA . PRO A 1 63 ? -4.465 19.078 -8.586 1 96.44 63 PRO A CA 1
ATOM 459 C C . PRO A 1 63 ? -4.852 20.562 -8.562 1 96.44 63 PRO A C 1
ATOM 461 O O . PRO A 1 63 ? -4.418 21.297 -7.676 1 96.44 63 PRO A O 1
ATOM 464 N N . ASP A 1 64 ? -5.684 20.953 -9.453 1 97.12 64 ASP A N 1
ATOM 465 C CA . ASP A 1 64 ? -6.078 22.359 -9.531 1 97.12 64 ASP A CA 1
ATOM 466 C C . ASP A 1 64 ? -6.91 22.75 -8.32 1 97.12 64 ASP A C 1
ATOM 468 O O . ASP A 1 64 ? -6.766 23.859 -7.801 1 97.12 64 ASP A O 1
ATOM 472 N N . GLU A 1 65 ? -7.766 21.891 -7.887 1 97.94 65 GLU A N 1
ATOM 473 C CA . GLU A 1 65 ? -8.578 22.188 -6.703 1 97.94 65 GLU A CA 1
ATOM 474 C C . GLU A 1 65 ? -7.719 22.203 -5.441 1 97.94 65 GLU A C 1
ATOM 476 O O . GLU A 1 65 ? -7.941 23.016 -4.547 1 97.94 65 GLU A O 1
ATOM 481 N N . ILE A 1 66 ? -6.715 21.359 -5.402 1 98.25 66 ILE A N 1
ATOM 482 C CA . ILE A 1 66 ? -5.793 21.312 -4.273 1 98.25 66 ILE A CA 1
ATOM 483 C C . ILE A 1 66 ? -5.031 22.641 -4.184 1 98.25 66 ILE A C 1
ATOM 485 O O . ILE A 1 66 ? -4.938 23.234 -3.109 1 98.25 66 ILE A O 1
ATOM 489 N N . ARG A 1 67 ? -4.547 23.062 -5.305 1 97.38 67 ARG A N 1
ATOM 490 C CA . ARG A 1 67 ? -3.814 24.328 -5.352 1 97.38 67 ARG A CA 1
ATOM 491 C C . ARG A 1 67 ? -4.691 25.484 -4.898 1 97.38 67 ARG A C 1
ATOM 493 O O . ARG A 1 67 ? -4.254 26.344 -4.121 1 97.38 67 ARG A O 1
ATOM 500 N N . SER A 1 68 ? -5.898 25.516 -5.387 1 97.56 68 SER A N 1
ATOM 501 C CA . SER A 1 68 ? -6.832 26.578 -5.035 1 97.56 68 SER A CA 1
ATOM 502 C C . SER A 1 68 ? -7.137 26.578 -3.539 1 97.56 68 SER A C 1
ATOM 504 O O . SER A 1 68 ? -7.172 27.625 -2.904 1 97.56 68 SER A O 1
ATOM 506 N N . ALA A 1 69 ? -7.348 25.391 -3.014 1 97.75 69 ALA A N 1
ATOM 507 C CA . ALA A 1 69 ? -7.613 25.281 -1.583 1 97.75 69 ALA A CA 1
ATOM 508 C C . ALA A 1 69 ? -6.422 25.75 -0.76 1 97.75 69 ALA A C 1
ATOM 510 O O . ALA A 1 69 ? -6.59 26.453 0.246 1 97.75 69 ALA A O 1
ATOM 511 N N . SER A 1 70 ? -5.223 25.359 -1.168 1 98 70 SER A N 1
ATOM 512 C CA . SER A 1 70 ? -4.008 25.766 -0.47 1 98 70 SER A CA 1
ATOM 513 C C . SER A 1 70 ? -3.852 27.281 -0.473 1 98 70 SER A C 1
ATOM 515 O O . SER A 1 70 ? -3.43 27.859 0.525 1 98 70 SER A O 1
ATOM 517 N N . GLU A 1 71 ? -4.223 27.875 -1.582 1 97.75 71 GLU A N 1
ATOM 518 C CA . GLU A 1 71 ? -4.129 29.328 -1.697 1 97.75 71 GLU A CA 1
ATOM 519 C C . GLU A 1 71 ? -5.137 30.016 -0.783 1 97.75 71 GLU A C 1
ATOM 521 O O . GLU A 1 71 ? -4.82 31.031 -0.154 1 97.75 71 GLU A O 1
ATOM 526 N N . VAL A 1 72 ? -6.305 29.531 -0.716 1 97.81 72 VAL A N 1
ATOM 527 C CA . VAL A 1 72 ? -7.332 30.078 0.164 1 97.81 72 VAL A CA 1
ATOM 528 C C . VAL A 1 72 ? -6.863 30 1.615 1 97.81 72 VAL A C 1
ATOM 530 O O . VAL A 1 72 ? -6.938 31 2.35 1 97.81 72 VAL A O 1
ATOM 533 N N . VAL A 1 73 ? -6.344 28.844 1.991 1 98.06 73 VAL A N 1
ATOM 534 C CA . VAL A 1 73 ? -5.895 28.625 3.365 1 98.06 73 VAL A CA 1
ATOM 535 C C . VAL A 1 73 ? -4.711 29.547 3.662 1 98.06 73 VAL A C 1
ATOM 537 O O . VAL A 1 73 ? -4.664 30.188 4.715 1 98.06 73 VAL A O 1
ATOM 540 N N . ARG A 1 74 ? -3.801 29.625 2.727 1 97.75 74 ARG A N 1
ATOM 541 C CA . ARG A 1 74 ? -2.633 30.484 2.885 1 97.75 74 ARG A CA 1
ATOM 542 C C . ARG A 1 74 ? -3.049 31.922 3.139 1 97.75 74 ARG A C 1
ATOM 544 O O . ARG A 1 74 ? -2.547 32.562 4.062 1 97.75 74 ARG A O 1
ATOM 551 N N . THR A 1 75 ? -3.961 32.406 2.359 1 97.44 75 THR A N 1
ATOM 552 C CA . THR A 1 75 ? -4.402 33.812 2.428 1 97.44 75 THR A CA 1
ATOM 553 C C . THR A 1 75 ? -5.145 34.062 3.734 1 97.44 75 THR A C 1
ATOM 555 O O . THR A 1 75 ? -4.887 35.062 4.406 1 97.44 75 THR A O 1
ATOM 558 N N . GLU A 1 76 ? -5.902 33.188 4.113 1 96.56 76 GLU A N 1
ATOM 559 C CA . GLU A 1 76 ? -6.777 33.406 5.262 1 96.56 76 GLU A CA 1
ATOM 560 C C . GLU A 1 76 ? -6.027 33.219 6.574 1 96.56 76 GLU A C 1
ATOM 562 O O . GLU A 1 76 ? -6.418 33.75 7.609 1 96.56 76 GLU A O 1
ATOM 567 N N . THR A 1 77 ? -4.98 32.406 6.531 1 96.06 77 THR A N 1
ATOM 568 C CA . THR A 1 77 ? -4.293 32.062 7.777 1 96.06 77 THR A CA 1
ATOM 569 C C . THR A 1 77 ? -3.006 32.875 7.91 1 96.06 77 THR A C 1
ATOM 571 O O . THR A 1 77 ? -2.307 32.781 8.922 1 96.06 77 THR A O 1
ATOM 574 N N . GLY A 1 78 ? -2.623 33.656 6.871 1 94.56 78 GLY A N 1
ATOM 575 C CA . GLY A 1 78 ? -1.343 34.344 6.875 1 94.56 78 GLY A CA 1
ATOM 576 C C . GLY A 1 78 ? -0.167 33.438 6.605 1 94.56 78 GLY A C 1
ATOM 577 O O . GLY A 1 78 ? 0.963 33.719 7.004 1 94.56 78 GLY A O 1
ATOM 578 N N . GLY A 1 79 ? -0.476 32.25 6.098 1 95 79 GLY A N 1
ATOM 579 C CA . GLY A 1 79 ? 0.57 31.391 5.582 1 95 79 GLY A CA 1
ATOM 580 C C . GLY A 1 79 ? 0.919 30.25 6.527 1 95 79 GLY A C 1
ATOM 581 O O . GLY A 1 79 ? 1.934 29.578 6.344 1 95 79 GLY A O 1
ATOM 582 N N . GLY A 1 80 ? 0.083 30.094 7.59 1 97.06 80 GLY A N 1
ATOM 583 C CA . GLY A 1 80 ? 0.322 29 8.523 1 97.06 80 GLY A CA 1
ATOM 584 C C . GLY A 1 80 ? -0.869 28.078 8.672 1 97.06 80 GLY A C 1
ATOM 585 O O . GLY A 1 80 ? -2.018 28.516 8.625 1 97.06 80 GLY A O 1
ATOM 586 N N . LEU A 1 81 ? -0.608 26.812 8.93 1 98.31 81 LEU A N 1
ATOM 587 C CA . LEU A 1 81 ? -1.627 25.812 9.188 1 98.31 81 LEU A CA 1
ATOM 588 C C . LEU A 1 81 ? -1.219 24.906 10.352 1 98.31 81 LEU A C 1
ATOM 590 O O . LEU A 1 81 ? -0.173 24.266 10.305 1 98.31 81 LEU A O 1
ATOM 594 N N . THR A 1 82 ? -2.018 24.891 11.359 1 98.56 82 THR A N 1
ATOM 595 C CA . THR A 1 82 ? -1.683 24.156 12.578 1 98.56 82 THR A CA 1
ATOM 596 C C . THR A 1 82 ? -1.826 22.656 12.367 1 98.56 82 THR A C 1
ATOM 598 O O . THR A 1 82 ? -0.958 21.875 12.773 1 98.56 82 THR A O 1
ATOM 601 N N . TYR A 1 83 ? -2.959 22.25 11.781 1 98.69 83 TYR A N 1
ATOM 602 C CA . TYR A 1 83 ? -3.213 20.828 11.555 1 98.69 83 TYR A CA 1
ATOM 603 C C . TYR A 1 83 ? -3.756 20.594 10.156 1 98.69 83 TYR A C 1
ATOM 605 O O . TYR A 1 83 ? -4.598 21.344 9.672 1 98.69 83 TYR A O 1
ATOM 613 N N . LEU A 1 84 ? -3.24 19.656 9.461 1 98.75 84 LEU A N 1
ATOM 614 C CA . LEU A 1 84 ? -3.82 19.062 8.258 1 98.75 84 LEU A CA 1
ATOM 615 C C . LEU A 1 84 ? -4.293 17.641 8.523 1 98.75 84 LEU A C 1
ATOM 617 O O . LEU A 1 84 ? -3.494 16.781 8.883 1 98.75 84 LEU A O 1
ATOM 621 N N . ILE A 1 85 ? -5.586 17.422 8.398 1 98.62 85 ILE A N 1
ATOM 622 C CA . ILE A 1 85 ? -6.156 16.094 8.633 1 98.62 85 ILE A CA 1
ATOM 623 C C . ILE A 1 85 ? -6.562 15.469 7.305 1 98.62 85 ILE A C 1
ATOM 625 O O . ILE A 1 85 ? -7.582 15.844 6.719 1 98.62 85 ILE A O 1
ATOM 629 N N . ASN A 1 86 ? -5.789 14.5 6.859 1 97.94 86 ASN A N 1
ATOM 630 C CA . ASN A 1 86 ? -6.16 13.695 5.707 1 97.94 86 ASN A CA 1
ATOM 631 C C . ASN A 1 86 ? -7.16 12.602 6.086 1 97.94 86 ASN A C 1
ATOM 633 O O . ASN A 1 86 ? -6.766 11.516 6.52 1 97.94 86 ASN A O 1
ATOM 637 N N . CYS A 1 87 ? -8.414 12.875 5.777 1 95.38 87 CYS A N 1
ATOM 638 C CA . CYS A 1 87 ? -9.461 11.961 6.211 1 95.38 87 CYS A CA 1
ATOM 639 C C . CYS A 1 87 ? -10.25 11.43 5.02 1 95.38 87 CYS A C 1
ATOM 641 O O . CYS A 1 87 ? -10.945 10.422 5.133 1 95.38 87 CYS A O 1
ATOM 643 N N . ALA A 1 88 ? -10.18 12.07 3.896 1 93 88 ALA A N 1
ATOM 644 C CA . ALA A 1 88 ? -10.898 11.633 2.703 1 93 88 ALA A CA 1
ATOM 645 C C . ALA A 1 88 ? -10.461 10.227 2.281 1 93 88 ALA A C 1
ATOM 647 O O . ALA A 1 88 ? -9.266 9.961 2.145 1 93 88 ALA A O 1
ATOM 648 N N . ALA A 1 89 ? -11.398 9.367 2.117 1 90.81 89 ALA A N 1
ATOM 649 C CA . ALA A 1 89 ? -11.109 8 1.689 1 90.81 89 ALA A CA 1
ATOM 650 C C . ALA A 1 89 ? -12.344 7.34 1.094 1 90.81 89 ALA A C 1
ATOM 652 O O . ALA A 1 89 ? -13.469 7.785 1.325 1 90.81 89 ALA A O 1
ATOM 653 N N . ARG A 1 90 ? -12.094 6.391 0.334 1 88.31 90 ARG A N 1
ATOM 654 C CA . ARG A 1 90 ? -13.148 5.543 -0.227 1 88.31 90 ARG A CA 1
ATOM 655 C C . ARG A 1 90 ? -12.922 4.082 0.145 1 88.31 90 ARG A C 1
ATOM 657 O O . ARG A 1 90 ? -11.781 3.633 0.269 1 88.31 90 ARG A O 1
ATOM 664 N N . ASN A 1 91 ? -14.008 3.406 0.344 1 86.31 91 ASN A N 1
ATOM 665 C CA . ASN A 1 91 ? -13.961 1.967 0.578 1 86.31 91 ASN A CA 1
ATOM 666 C C . ASN A 1 91 ? -14.148 1.182 -0.717 1 86.31 91 ASN A C 1
ATOM 668 O O . ASN A 1 91 ? -14.602 1.733 -1.723 1 86.31 91 ASN A O 1
ATOM 672 N N . HIS A 1 92 ? -13.781 -0.081 -0.685 1 88.5 92 HIS A N 1
ATOM 673 C CA . HIS A 1 92 ? -13.875 -0.939 -1.861 1 88.5 92 HIS A CA 1
ATOM 674 C C . HIS A 1 92 ? -13.891 -2.414 -1.468 1 88.5 92 HIS A C 1
ATOM 676 O O . HIS A 1 92 ? -13.133 -2.832 -0.59 1 88.5 92 HIS A O 1
ATOM 682 N N . PHE A 1 93 ? -14.844 -3.164 -2.062 1 90.5 93 PHE A N 1
ATOM 683 C CA . PHE A 1 93 ? -14.961 -4.598 -1.835 1 90.5 93 PHE A CA 1
ATOM 684 C C . PHE A 1 93 ? -14.953 -5.359 -3.156 1 90.5 93 PHE A C 1
ATOM 686 O O . PHE A 1 93 ? -15.781 -5.102 -4.031 1 90.5 93 PHE A O 1
ATOM 693 N N . MET A 1 94 ? -14.086 -6.266 -3.334 1 94.94 94 MET A N 1
ATOM 694 C CA . MET A 1 94 ? -14.008 -7.105 -4.527 1 94.94 94 MET A CA 1
ATOM 695 C C . MET A 1 94 ? -12.945 -8.188 -4.355 1 94.94 94 MET A C 1
ATOM 697 O O . MET A 1 94 ? -11.836 -7.902 -3.902 1 94.94 94 MET A O 1
ATOM 701 N N . PRO A 1 95 ? -13.352 -9.461 -4.621 1 95.69 95 PRO A N 1
ATOM 702 C CA . PRO A 1 95 ? -12.25 -10.414 -4.691 1 95.69 95 PRO A CA 1
ATOM 703 C C . PRO A 1 95 ? -11.125 -9.961 -5.621 1 95.69 95 PRO A C 1
ATOM 705 O O . PRO A 1 95 ? -11.391 -9.375 -6.676 1 95.69 95 PRO A O 1
ATOM 708 N N . LEU A 1 96 ? -9.898 -10.219 -5.25 1 97.12 96 LEU A N 1
ATOM 709 C CA . LEU A 1 96 ? -8.75 -9.703 -5.992 1 97.12 96 LEU A CA 1
ATOM 710 C C . LEU A 1 96 ? -8.75 -10.234 -7.422 1 97.12 96 LEU A C 1
ATOM 712 O O . LEU A 1 96 ? -8.414 -9.5 -8.359 1 97.12 96 LEU A O 1
ATOM 716 N N . LEU A 1 97 ? -9.164 -11.461 -7.637 1 96.88 97 LEU A N 1
ATOM 717 C CA . LEU A 1 97 ? -9.188 -12.016 -8.984 1 96.88 97 LEU A CA 1
ATOM 718 C C . LEU A 1 97 ? -10.227 -11.305 -9.844 1 96.88 97 LEU A C 1
ATOM 720 O O . LEU A 1 97 ? -10.133 -11.312 -11.078 1 96.88 97 LEU A O 1
ATOM 724 N N . ASP A 1 98 ? -11.203 -10.703 -9.195 1 96.31 98 ASP A N 1
ATOM 725 C CA . ASP A 1 98 ? -12.305 -10.062 -9.914 1 96.31 98 ASP A CA 1
ATOM 726 C C . ASP A 1 98 ? -12.109 -8.547 -9.977 1 96.31 98 ASP A C 1
ATOM 728 O O . ASP A 1 98 ? -12.906 -7.84 -10.602 1 96.31 98 ASP A O 1
ATOM 732 N N . GLU A 1 99 ? -11.078 -8.078 -9.375 1 95.75 99 GLU A N 1
ATOM 733 C CA . GLU A 1 99 ? -10.852 -6.641 -9.273 1 95.75 99 GLU A CA 1
ATOM 734 C C . GLU A 1 99 ? -10.656 -6.012 -10.648 1 95.75 99 GLU A C 1
ATOM 736 O O . GLU A 1 99 ? -9.93 -6.551 -11.492 1 95.75 99 GLU A O 1
ATOM 741 N N . ASP A 1 100 ? -11.406 -4.957 -10.883 1 95.31 100 ASP A N 1
ATOM 742 C CA . ASP A 1 100 ? -11.086 -4.074 -12 1 95.31 100 ASP A CA 1
ATOM 743 C C . ASP A 1 100 ? -9.875 -3.197 -11.672 1 95.31 100 ASP A C 1
ATOM 745 O O . ASP A 1 100 ? -9.953 -2.312 -10.812 1 95.31 100 ASP A O 1
ATOM 749 N N . VAL A 1 101 ? -8.82 -3.381 -12.406 1 95.12 101 VAL A N 1
ATOM 750 C CA . VAL A 1 101 ? -7.566 -2.697 -12.109 1 95.12 101 VAL A CA 1
ATOM 751 C C . VAL A 1 101 ? -7.762 -1.187 -12.203 1 95.12 101 VAL A C 1
ATOM 753 O O . VAL A 1 101 ? -7.168 -0.427 -11.43 1 95.12 101 VAL A O 1
ATOM 756 N N . GLU A 1 102 ? -8.57 -0.786 -13.109 1 94.31 102 GLU A N 1
ATOM 757 C CA . GLU A 1 102 ? -8.859 0.64 -13.234 1 94.31 102 GLU A CA 1
ATOM 758 C C . GLU A 1 102 ? -9.586 1.166 -12.008 1 94.31 102 GLU A C 1
ATOM 760 O O . GLU A 1 102 ? -9.32 2.277 -11.547 1 94.31 102 GLU A O 1
ATOM 765 N N . ALA A 1 103 ? -10.531 0.396 -11.523 1 92.75 103 ALA A N 1
ATOM 766 C CA . ALA A 1 103 ? -11.227 0.769 -10.297 1 92.75 103 ALA A CA 1
ATOM 767 C C . ALA A 1 103 ? -10.266 0.827 -9.109 1 92.75 103 ALA A C 1
ATOM 769 O O . ALA A 1 103 ? -10.375 1.706 -8.258 1 92.75 103 ALA A O 1
ATOM 770 N N . ALA A 1 104 ? -9.391 -0.084 -9.109 1 94.88 104 ALA A N 1
ATOM 771 C CA . ALA A 1 104 ? -8.383 -0.114 -8.055 1 94.88 104 ALA A CA 1
ATOM 772 C C . ALA A 1 104 ? -7.496 1.128 -8.109 1 94.88 104 ALA A C 1
ATOM 774 O O . ALA A 1 104 ? -7.219 1.746 -7.078 1 94.88 104 ALA A O 1
ATOM 775 N N . ARG A 1 105 ? -7.094 1.475 -9.328 1 96 105 ARG A N 1
ATOM 776 C CA . ARG A 1 105 ? -6.312 2.693 -9.516 1 96 105 ARG A CA 1
ATOM 777 C C . ARG A 1 105 ? -7.07 3.914 -9.008 1 96 105 ARG A C 1
ATOM 779 O O . ARG A 1 105 ? -6.488 4.781 -8.352 1 96 105 ARG A O 1
ATOM 786 N N . ALA A 1 106 ? -8.297 3.941 -9.336 1 95.19 106 ALA A N 1
ATOM 787 C CA . ALA A 1 106 ? -9.125 5.074 -8.93 1 95.19 106 ALA A CA 1
ATOM 788 C C . ALA A 1 106 ? -9.203 5.18 -7.41 1 95.19 106 ALA A C 1
ATOM 790 O O . ALA A 1 106 ? -9.203 6.281 -6.855 1 95.19 106 ALA A O 1
ATOM 791 N N . LEU A 1 107 ? -9.328 4.059 -6.777 1 95.44 107 LEU A N 1
ATOM 792 C CA . LEU A 1 107 ? -9.328 4.039 -5.32 1 95.44 107 LEU A CA 1
ATOM 793 C C . LEU A 1 107 ? -8.047 4.645 -4.766 1 95.44 107 LEU A C 1
ATOM 795 O O . LEU A 1 107 ? -8.086 5.441 -3.824 1 95.44 107 LEU A O 1
ATOM 799 N N . PHE A 1 108 ? -6.898 4.316 -5.32 1 97.25 108 PHE A N 1
ATOM 800 C CA . PHE A 1 108 ? -5.598 4.789 -4.863 1 97.25 108 PHE A CA 1
ATOM 801 C C . PHE A 1 108 ? -5.445 6.285 -5.113 1 97.25 108 PHE A C 1
ATOM 803 O O . PHE A 1 108 ? -4.727 6.969 -4.387 1 97.25 108 PHE A O 1
ATOM 810 N N . GLU A 1 109 ? -6.152 6.773 -6.148 1 97.31 109 GLU A N 1
ATOM 811 C CA . GLU A 1 109 ? -6.117 8.211 -6.395 1 97.31 109 GLU A CA 1
ATOM 812 C C . GLU A 1 109 ? -6.582 8.992 -5.168 1 97.31 109 GLU A C 1
ATOM 814 O O . GLU A 1 109 ? -5.98 10.008 -4.805 1 97.31 109 GLU A O 1
ATOM 819 N N . THR A 1 110 ? -7.562 8.508 -4.535 1 96.06 110 THR A N 1
ATOM 820 C CA . THR A 1 110 ? -8.117 9.188 -3.369 1 96.06 110 THR A CA 1
ATOM 821 C C . THR A 1 110 ? -7.359 8.797 -2.104 1 96.06 110 THR A C 1
ATOM 823 O O . THR A 1 110 ? -6.871 9.656 -1.369 1 96.06 110 THR A O 1
ATOM 826 N N . ASN A 1 111 ? -7.199 7.508 -1.919 1 96.5 111 ASN A N 1
ATOM 827 C CA . ASN A 1 111 ? -6.73 6.992 -0.637 1 96.5 111 ASN A CA 1
ATOM 828 C C . ASN A 1 111 ? -5.227 7.207 -0.463 1 96.5 111 ASN A C 1
ATOM 830 O O . ASN A 1 111 ? -4.719 7.176 0.658 1 96.5 111 ASN A O 1
ATOM 834 N N . VAL A 1 112 ? -4.508 7.398 -1.566 1 97.62 112 VAL A N 1
ATOM 835 C CA . VAL A 1 112 ? -3.055 7.426 -1.454 1 97.62 112 VAL A CA 1
ATOM 836 C C . VAL A 1 112 ? -2.51 8.695 -2.107 1 97.62 112 VAL A C 1
ATOM 838 O O . VAL A 1 112 ? -2.061 9.609 -1.418 1 97.62 112 VAL A O 1
ATOM 841 N N . TRP A 1 113 ? -2.758 8.852 -3.402 1 98.19 113 TRP A N 1
ATOM 842 C CA . TRP A 1 113 ? -2.117 9.93 -4.152 1 98.19 113 TRP A CA 1
ATOM 843 C C . TRP A 1 113 ? -2.701 11.281 -3.77 1 98.19 113 TRP A C 1
ATOM 845 O O . TRP A 1 113 ? -1.974 12.273 -3.668 1 98.19 113 TRP A O 1
ATOM 855 N N . GLY A 1 114 ? -4.016 11.312 -3.629 1 97.81 114 GLY A N 1
ATOM 856 C CA . GLY A 1 114 ? -4.648 12.555 -3.205 1 97.81 114 GLY A CA 1
ATOM 857 C C . GLY A 1 114 ? -4.145 13.055 -1.865 1 97.81 114 GLY A C 1
ATOM 858 O O . GLY A 1 114 ? -3.924 14.25 -1.688 1 97.81 114 GLY A O 1
ATOM 859 N N . GLN A 1 115 ? -3.939 12.148 -0.962 1 97.44 115 GLN A N 1
ATOM 860 C CA . GLN A 1 115 ? -3.443 12.508 0.362 1 97.44 115 GLN A CA 1
ATOM 861 C C . GLN A 1 115 ? -2.01 13.031 0.291 1 97.44 115 GLN A C 1
ATOM 863 O O . GLN A 1 115 ? -1.657 13.984 0.982 1 97.44 115 GLN A O 1
ATOM 868 N N . LEU A 1 116 ? -1.193 12.383 -0.524 1 97.88 116 LEU A N 1
ATOM 869 C CA . LEU A 1 116 ? 0.173 12.844 -0.742 1 97.88 116 LEU A CA 1
ATOM 870 C C . LEU A 1 116 ? 0.182 14.242 -1.358 1 97.88 116 LEU A C 1
ATOM 872 O O . LEU A 1 116 ? 0.896 15.125 -0.886 1 97.88 116 LEU A O 1
ATOM 876 N N . ALA A 1 117 ? -0.644 14.438 -2.379 1 98.12 117 ALA A N 1
ATOM 877 C CA . ALA A 1 117 ? -0.693 15.703 -3.104 1 98.12 117 ALA A CA 1
ATOM 878 C C . ALA A 1 117 ? -1.147 16.844 -2.191 1 98.12 117 ALA A C 1
ATOM 880 O O . ALA A 1 117 ? -0.583 17.938 -2.227 1 98.12 117 ALA A O 1
ATOM 881 N N . VAL A 1 118 ? -2.121 16.562 -1.413 1 98.38 118 VAL A N 1
ATOM 882 C CA . VAL A 1 118 ? -2.611 17.562 -0.466 1 98.38 118 VAL A CA 1
ATOM 883 C C . VAL A 1 118 ? -1.508 17.922 0.527 1 98.38 118 VAL A C 1
ATOM 885 O O . VAL A 1 118 ? -1.262 19.094 0.792 1 98.38 118 VAL A O 1
ATOM 888 N N . THR A 1 119 ? -0.856 16.906 1.075 1 98.44 119 THR A N 1
ATOM 889 C CA . THR A 1 119 ? 0.213 17.141 2.041 1 98.44 119 THR A CA 1
ATOM 890 C C . THR A 1 119 ? 1.336 17.953 1.422 1 98.44 119 THR A C 1
ATOM 892 O O . THR A 1 119 ? 1.849 18.891 2.049 1 98.44 119 THR A O 1
ATOM 895 N N . GLN A 1 120 ? 1.69 17.641 0.189 1 98.06 120 GLN A N 1
ATOM 896 C CA . GLN A 1 120 ? 2.727 18.391 -0.518 1 98.06 120 GLN A CA 1
ATOM 897 C C . GLN A 1 120 ? 2.332 19.844 -0.688 1 98.06 120 GLN A C 1
ATOM 899 O O . GLN A 1 120 ? 3.141 20.75 -0.444 1 98.06 120 GLN A O 1
ATOM 904 N N . ALA A 1 121 ? 1.109 20.078 -1.063 1 97.94 121 ALA A N 1
ATOM 905 C CA . ALA A 1 121 ? 0.626 21.438 -1.347 1 97.94 121 ALA A CA 1
ATOM 906 C C . ALA A 1 121 ? 0.574 22.281 -0.076 1 97.94 121 ALA A C 1
ATOM 908 O O . ALA A 1 121 ? 0.779 23.484 -0.121 1 97.94 121 ALA A O 1
ATOM 909 N N . PHE A 1 122 ? 0.341 21.672 1.063 1 98.38 122 PHE A N 1
ATOM 910 C CA . PHE A 1 122 ? 0.132 22.422 2.297 1 98.38 122 PHE A CA 1
ATOM 911 C C . PHE A 1 122 ? 1.385 22.391 3.164 1 98.38 122 PHE A C 1
ATOM 913 O O . PHE A 1 122 ? 1.44 23.047 4.203 1 98.38 122 PHE A O 1
ATOM 920 N N . ALA A 1 123 ? 2.412 21.656 2.76 1 97.62 123 ALA A N 1
ATOM 921 C CA . ALA A 1 123 ? 3.631 21.453 3.541 1 97.62 123 ALA A CA 1
ATOM 922 C C . ALA A 1 123 ? 4.262 22.797 3.924 1 97.62 123 ALA A C 1
ATOM 924 O O . ALA A 1 123 ? 4.648 23 5.074 1 97.62 123 ALA A O 1
ATOM 925 N N . PRO A 1 124 ? 4.324 23.75 2.992 1 97.44 124 PRO A N 1
ATOM 926 C CA . PRO A 1 124 ? 4.926 25.031 3.389 1 97.44 124 PRO A CA 1
ATOM 927 C C . PRO A 1 124 ? 4.176 25.703 4.535 1 97.44 124 PRO A C 1
ATOM 929 O O . PRO A 1 124 ? 4.801 26.312 5.41 1 97.44 124 PRO A O 1
ATOM 932 N N . LEU A 1 125 ? 2.867 25.641 4.531 1 98.25 125 LEU A N 1
ATOM 933 C CA . LEU A 1 125 ? 2.064 26.25 5.594 1 98.25 125 LEU A CA 1
ATOM 934 C C . LEU A 1 125 ? 2.283 25.516 6.918 1 98.25 125 LEU A C 1
ATOM 936 O O . LEU A 1 125 ? 2.344 26.156 7.973 1 98.25 125 LEU A O 1
ATOM 940 N N . LEU A 1 126 ? 2.414 24.188 6.828 1 98.25 126 LEU A N 1
ATOM 941 C CA . LEU A 1 126 ? 2.648 23.359 8.008 1 98.25 126 LEU A CA 1
ATOM 942 C C . LEU A 1 126 ? 4.02 23.656 8.609 1 98.25 126 LEU A C 1
ATOM 944 O O . LEU A 1 126 ? 4.16 23.75 9.828 1 98.25 126 LEU A O 1
ATOM 948 N N . ILE A 1 127 ? 5.016 23.75 7.754 1 97.25 127 ILE A N 1
ATOM 949 C CA . ILE A 1 127 ? 6.383 24 8.195 1 97.25 127 ILE A CA 1
ATOM 950 C C . ILE A 1 127 ? 6.461 25.359 8.883 1 97.25 127 ILE A C 1
ATOM 952 O O . ILE A 1 127 ? 7.059 25.5 9.953 1 97.25 127 ILE A O 1
ATOM 956 N N . LYS A 1 128 ? 5.816 26.328 8.289 1 96.75 128 LYS A N 1
ATOM 957 C CA . LYS A 1 128 ? 5.805 27.672 8.875 1 96.75 128 LYS A CA 1
ATOM 958 C C . LYS A 1 128 ? 5.184 27.656 10.266 1 96.75 128 LYS A C 1
ATOM 960 O O . LYS A 1 128 ? 5.676 28.328 11.18 1 96.75 128 LYS A O 1
ATOM 965 N N . ALA A 1 129 ? 4.172 26.891 10.461 1 97.31 129 ALA A N 1
ATOM 966 C CA . ALA A 1 129 ? 3.43 26.844 11.711 1 97.31 129 ALA A CA 1
ATOM 967 C C . ALA A 1 129 ? 4 25.797 12.656 1 97.31 129 ALA A C 1
ATOM 969 O O . ALA A 1 129 ? 3.547 25.656 13.797 1 97.31 129 ALA A O 1
ATOM 970 N N . LYS A 1 130 ? 5.016 25.047 12.164 1 97.31 130 LYS A N 1
ATOM 971 C CA . LYS A 1 130 ? 5.484 23.891 12.914 1 97.31 130 LYS A CA 1
ATOM 972 C C . LYS A 1 130 ? 4.316 22.984 13.32 1 97.31 130 LYS A C 1
ATOM 974 O O . LYS A 1 130 ? 4.191 22.625 14.492 1 97.31 130 LYS A O 1
ATOM 979 N N . GLY A 1 131 ? 3.518 22.734 12.344 1 98.06 131 GLY A N 1
ATOM 980 C CA . GLY A 1 131 ? 2.236 22.078 12.562 1 98.06 131 GLY A CA 1
ATOM 981 C C . GLY A 1 131 ? 2.324 20.562 12.531 1 98.06 131 GLY A C 1
ATOM 982 O O . GLY A 1 131 ? 3.393 19.984 12.758 1 98.06 131 GLY A O 1
ATOM 983 N N . THR A 1 132 ? 1.116 19.891 12.398 1 98.38 132 THR A N 1
ATOM 984 C CA . THR A 1 132 ? 0.986 18.438 12.391 1 98.38 132 THR A CA 1
ATOM 985 C C . THR A 1 132 ? 0.133 17.984 11.219 1 98.38 132 THR A C 1
ATOM 987 O O . THR A 1 132 ? -0.914 18.562 10.93 1 98.38 132 THR A O 1
ATOM 990 N N . VAL A 1 133 ? 0.624 17.078 10.523 1 98.44 133 VAL A N 1
ATOM 991 C CA . VAL A 1 133 ? -0.181 16.375 9.523 1 98.44 133 VAL A CA 1
ATOM 992 C C . VAL A 1 133 ? -0.695 15.062 10.094 1 98.44 133 VAL A C 1
ATOM 994 O O . VAL A 1 133 ? 0.056 14.32 10.734 1 98.44 133 VAL A O 1
ATOM 997 N N . VAL A 1 134 ? -1.986 14.797 9.906 1 98.31 134 VAL A N 1
ATOM 998 C CA . VAL A 1 134 ? -2.617 13.578 10.422 1 98.31 134 VAL A CA 1
ATOM 999 C C . VAL A 1 134 ? -3.162 12.75 9.258 1 98.31 134 VAL A C 1
ATOM 1001 O O . VAL A 1 134 ? -3.812 13.289 8.359 1 98.31 134 VAL A O 1
ATOM 1004 N N . PHE A 1 135 ? -2.816 11.523 9.234 1 97 135 PHE A N 1
ATOM 1005 C CA . PHE A 1 135 ? -3.381 10.555 8.297 1 97 135 PHE A CA 1
ATOM 1006 C C . PHE A 1 135 ? -4.324 9.594 9.008 1 97 135 PHE A C 1
ATOM 1008 O O . PHE A 1 135 ? -3.943 8.961 9.992 1 97 135 PHE A O 1
ATOM 1015 N N . ILE A 1 136 ? -5.555 9.547 8.531 1 93.88 136 ILE A N 1
ATOM 1016 C CA . ILE A 1 136 ? -6.496 8.555 9.031 1 93.88 136 ILE A CA 1
ATOM 1017 C C . ILE A 1 136 ? -6.332 7.25 8.25 1 93.88 136 ILE A C 1
ATOM 1019 O O . ILE A 1 136 ? -6.707 7.168 7.082 1 93.88 136 ILE A O 1
ATOM 1023 N N . THR A 1 137 ? -5.754 6.27 8.906 1 91.12 137 THR A N 1
ATOM 1024 C CA . THR A 1 137 ? -5.527 4.969 8.289 1 91.12 137 THR A CA 1
ATOM 1025 C C . THR A 1 137 ? -6.508 3.934 8.828 1 91.12 137 THR A C 1
ATOM 1027 O O . THR A 1 137 ? -7.602 4.285 9.289 1 91.12 137 THR A O 1
ATOM 1030 N N . SER A 1 138 ? -6.125 2.58 8.656 1 82.75 138 SER A N 1
ATOM 1031 C CA . SER A 1 138 ? -7.141 1.585 8.984 1 82.75 138 SER A CA 1
ATOM 1032 C C . SER A 1 138 ? -6.504 0.312 9.539 1 82.75 138 SER A C 1
ATOM 1034 O O . SER A 1 138 ? -5.379 -0.035 9.172 1 82.75 138 SER A O 1
ATOM 1036 N N . LEU A 1 139 ? -7.363 -0.343 10.305 1 73.44 139 LEU A N 1
ATOM 1037 C CA . LEU A 1 139 ? -7.016 -1.678 10.781 1 73.44 139 LEU A CA 1
ATOM 1038 C C . LEU A 1 139 ? -6.906 -2.654 9.609 1 73.44 139 LEU A C 1
ATOM 1040 O O . LEU A 1 139 ? -6.164 -3.639 9.688 1 73.44 139 LEU A O 1
ATOM 1044 N N . SER A 1 140 ? -7.629 -2.379 8.633 1 73.88 140 SER A N 1
ATOM 1045 C CA . SER A 1 140 ? -7.668 -3.271 7.477 1 73.88 140 SER A CA 1
ATOM 1046 C C . SER A 1 140 ? -6.285 -3.434 6.855 1 73.88 140 SER A C 1
ATOM 1048 O O . SER A 1 140 ? -5.996 -4.457 6.23 1 73.88 140 SER A O 1
ATOM 1050 N N . GLY A 1 141 ? -5.441 -2.568 7.129 1 77.69 141 GLY A N 1
ATOM 1051 C CA . GLY A 1 141 ? -4.086 -2.631 6.602 1 77.69 141 GLY A CA 1
ATOM 1052 C C . GLY A 1 141 ? -3.201 -3.611 7.348 1 77.69 141 GLY A C 1
ATOM 1053 O O . GLY A 1 141 ? -2.078 -3.889 6.922 1 77.69 141 GLY A O 1
ATOM 1054 N N . TYR A 1 142 ? -3.768 -4.109 8.344 1 74.75 142 TYR A N 1
ATOM 1055 C CA . TYR A 1 142 ? -2.975 -5.016 9.164 1 74.75 142 TYR A CA 1
ATOM 1056 C C . TYR A 1 142 ? -3.553 -6.426 9.133 1 74.75 142 TYR A C 1
ATOM 1058 O O . TYR A 1 142 ? -3.021 -7.34 9.773 1 74.75 142 TYR A O 1
ATOM 1066 N N . LEU A 1 143 ? -4.66 -6.535 8.438 1 78.5 143 LEU A N 1
ATOM 1067 C CA . LEU A 1 143 ? -5.375 -7.805 8.336 1 78.5 143 LEU A CA 1
ATOM 1068 C C . LEU A 1 143 ? -5.527 -8.227 6.875 1 78.5 143 LEU A C 1
ATOM 1070 O O . LEU A 1 143 ? -5.535 -7.379 5.98 1 78.5 143 LEU A O 1
ATOM 1074 N N . ASN A 1 144 ? -5.57 -9.461 6.691 1 87.31 144 ASN A N 1
ATOM 1075 C CA . ASN A 1 144 ? -5.863 -9.992 5.363 1 87.31 144 ASN A CA 1
ATOM 1076 C C . ASN A 1 144 ? -7.355 -10.258 5.184 1 87.31 144 ASN A C 1
ATOM 1078 O O . ASN A 1 144 ? -7.766 -11.406 4.98 1 87.31 144 ASN A O 1
ATOM 1082 N N . VAL A 1 145 ? -8.117 -9.258 5.156 1 84.88 145 VAL A N 1
ATOM 1083 C CA . VAL A 1 145 ? -9.57 -9.406 5.086 1 84.88 145 VAL A CA 1
ATOM 1084 C C . VAL A 1 145 ? -9.984 -9.758 3.658 1 84.88 145 VAL A C 1
ATOM 1086 O O . VAL A 1 145 ? -9.805 -8.953 2.74 1 84.88 145 VAL A O 1
ATOM 1089 N N . PRO A 1 146 ? -10.562 -10.898 3.549 1 92.5 146 PRO A N 1
ATOM 1090 C CA . PRO A 1 146 ? -11.008 -11.25 2.201 1 92.5 146 PRO A CA 1
ATOM 1091 C C . PRO A 1 146 ? -11.906 -10.18 1.578 1 92.5 146 PRO A C 1
ATOM 1093 O O . PRO A 1 146 ? -12.719 -9.57 2.275 1 92.5 146 PRO A O 1
ATOM 1096 N N . TYR A 1 147 ? -11.719 -9.922 0.269 1 93.19 147 TYR A N 1
ATOM 1097 C CA . TYR A 1 147 ? -12.508 -9.047 -0.589 1 93.19 147 TYR A CA 1
ATOM 1098 C C . TYR A 1 147 ? -12.172 -7.586 -0.333 1 93.19 147 TYR A C 1
ATOM 1100 O O . TYR A 1 147 ? -12.781 -6.688 -0.924 1 93.19 147 TYR A O 1
ATOM 1108 N N . GLN A 1 148 ? -11.188 -7.32 0.515 1 92.31 148 GLN A N 1
ATOM 1109 C CA . GLN A 1 148 ? -10.797 -5.945 0.81 1 92.31 148 GLN A CA 1
ATOM 1110 C C . GLN A 1 148 ? -9.305 -5.734 0.573 1 92.31 148 GLN A C 1
ATOM 1112 O O . GLN A 1 148 ? -8.688 -4.867 1.197 1 92.31 148 GLN A O 1
ATOM 1117 N N . GLY A 1 149 ? -8.758 -6.559 -0.246 1 94.25 149 GLY A N 1
ATOM 1118 C CA . GLY A 1 149 ? -7.32 -6.516 -0.467 1 94.25 149 GLY A CA 1
ATOM 1119 C C . GLY A 1 149 ? -6.832 -5.176 -0.986 1 94.25 149 GLY A C 1
ATOM 1120 O O . GLY A 1 149 ? -5.84 -4.637 -0.493 1 94.25 149 GLY A O 1
ATOM 1121 N N . VAL A 1 150 ? -7.531 -4.613 -1.991 1 95.25 150 VAL A N 1
ATOM 1122 C CA . VAL A 1 150 ? -7.125 -3.352 -2.604 1 95.25 150 VAL A CA 1
ATOM 1123 C C . VAL A 1 150 ? -7.32 -2.207 -1.612 1 95.25 150 VAL A C 1
ATOM 1125 O O . VAL A 1 150 ? -6.461 -1.331 -1.485 1 95.25 150 VAL A O 1
ATOM 1128 N N . PHE A 1 151 ? -8.383 -2.254 -0.932 1 92.5 151 PHE A N 1
ATOM 1129 C CA . PHE A 1 151 ? -8.656 -1.234 0.073 1 92.5 151 PHE A CA 1
ATOM 1130 C C . PHE A 1 151 ? -7.598 -1.261 1.172 1 92.5 151 PHE A C 1
ATOM 1132 O O . PHE A 1 151 ? -7.023 -0.225 1.514 1 92.5 151 PHE A O 1
ATOM 1139 N N . ALA A 1 152 ? -7.332 -2.424 1.71 1 92.12 152 ALA A N 1
ATOM 1140 C CA . ALA A 1 152 ? -6.328 -2.596 2.758 1 92.12 152 ALA A CA 1
ATOM 1141 C C . ALA A 1 152 ? -4.961 -2.113 2.291 1 92.12 152 ALA A C 1
ATOM 1143 O O . ALA A 1 152 ? -4.246 -1.437 3.037 1 92.12 152 ALA A O 1
ATOM 1144 N N . ALA A 1 153 ? -4.648 -2.473 1.102 1 95.12 153 ALA A N 1
ATOM 1145 C CA . ALA A 1 153 ? -3.375 -2.049 0.526 1 95.12 153 ALA A CA 1
ATOM 1146 C C . ALA A 1 153 ? -3.283 -0.527 0.458 1 95.12 153 ALA A C 1
ATOM 1148 O O . ALA A 1 153 ? -2.236 0.053 0.756 1 95.12 153 ALA A O 1
ATOM 1149 N N . SER A 1 154 ? -4.324 0.121 0.068 1 95.56 154 SER A N 1
ATOM 1150 C CA . SER A 1 154 ? -4.336 1.575 -0.042 1 95.56 154 SER A CA 1
ATOM 1151 C C . SER A 1 154 ? -4.117 2.234 1.314 1 95.56 154 SER A C 1
ATOM 1153 O O . SER A 1 154 ? -3.326 3.174 1.434 1 95.56 154 SER A O 1
ATOM 1155 N N . LYS A 1 155 ? -4.805 1.76 2.289 1 93.44 155 LYS A N 1
ATOM 1156 C CA . LYS A 1 155 ? -4.688 2.34 3.625 1 93.44 155 LYS A CA 1
ATOM 1157 C C . LYS A 1 155 ? -3.297 2.109 4.207 1 93.44 155 LYS A C 1
ATOM 1159 O O . LYS A 1 155 ? -2.74 2.992 4.863 1 93.44 155 LYS A O 1
ATOM 1164 N N . ARG A 1 156 ? -2.803 0.965 3.961 1 92.69 156 ARG A N 1
ATOM 1165 C CA . ARG A 1 156 ? -1.452 0.69 4.441 1 92.69 156 ARG A CA 1
ATOM 1166 C C . ARG A 1 156 ? -0.423 1.535 3.699 1 92.69 156 ARG A C 1
ATOM 1168 O O . ARG A 1 156 ? 0.578 1.959 4.281 1 92.69 156 ARG A O 1
ATOM 1175 N N . SER A 1 157 ? -0.634 1.665 2.443 1 95.06 157 SER A N 1
ATOM 1176 C CA . SER A 1 157 ? 0.241 2.541 1.67 1 95.06 157 SER A CA 1
ATOM 1177 C C . SER A 1 157 ? 0.279 3.945 2.26 1 95.06 157 SER A C 1
ATOM 1179 O O . SER A 1 157 ? 1.356 4.516 2.455 1 95.06 157 SER A O 1
ATOM 1181 N N . ALA A 1 158 ? -0.886 4.461 2.539 1 94.88 158 ALA A N 1
ATOM 1182 C CA . ALA A 1 158 ? -0.975 5.785 3.152 1 94.88 158 ALA A CA 1
ATOM 1183 C C . ALA A 1 158 ? -0.22 5.828 4.477 1 94.88 158 ALA A C 1
ATOM 1185 O O . ALA A 1 158 ? 0.472 6.805 4.773 1 94.88 158 ALA A O 1
ATOM 1186 N N . GLU A 1 159 ? -0.361 4.809 5.238 1 93.69 159 GLU A N 1
ATOM 1187 C CA . GLU A 1 159 ? 0.295 4.754 6.543 1 93.69 159 GLU A CA 1
ATOM 1188 C C . GLU A 1 159 ? 1.813 4.734 6.395 1 93.69 159 GLU A C 1
ATOM 1190 O O . GLU A 1 159 ? 2.523 5.434 7.121 1 93.69 159 GLU A O 1
ATOM 1195 N N . ILE A 1 160 ? 2.307 3.902 5.504 1 93.75 160 ILE A N 1
ATOM 1196 C CA . ILE A 1 160 ? 3.744 3.793 5.289 1 93.75 160 ILE A CA 1
ATOM 1197 C C . ILE A 1 160 ? 4.305 5.141 4.84 1 93.75 160 ILE A C 1
ATOM 1199 O O . ILE A 1 160 ? 5.344 5.586 5.332 1 93.75 160 ILE A O 1
ATOM 1203 N N . MET A 1 161 ? 3.619 5.777 3.982 1 95.44 161 MET A N 1
ATOM 1204 C CA . MET A 1 161 ? 4.055 7.098 3.527 1 95.44 161 MET A CA 1
ATOM 1205 C C . MET A 1 161 ? 4.012 8.109 4.668 1 95.44 161 MET A C 1
ATOM 1207 O O . MET A 1 161 ? 4.93 8.914 4.82 1 95.44 161 MET A O 1
ATOM 1211 N N . ALA A 1 162 ? 2.947 8 5.449 1 95.75 162 ALA A N 1
ATOM 1212 C CA . ALA A 1 162 ? 2.83 8.891 6.602 1 95.75 162 ALA A CA 1
ATOM 1213 C C . ALA A 1 162 ? 3.996 8.695 7.566 1 95.75 162 ALA A C 1
ATOM 1215 O O . ALA A 1 162 ? 4.637 9.672 7.98 1 95.75 162 ALA A O 1
ATOM 1216 N N . GLU A 1 163 ? 4.277 7.457 7.883 1 93.75 163 GLU A N 1
ATOM 1217 C CA . GLU A 1 163 ? 5.32 7.152 8.859 1 93.75 163 GLU A CA 1
ATOM 1218 C C . GLU A 1 163 ? 6.703 7.504 8.312 1 93.75 163 GLU A C 1
ATOM 1220 O O . GLU A 1 163 ? 7.586 7.914 9.07 1 93.75 163 GLU A O 1
ATOM 1225 N N . THR A 1 164 ? 6.906 7.332 7.043 1 94.06 164 THR A N 1
ATOM 1226 C CA . THR A 1 164 ? 8.156 7.77 6.422 1 94.06 164 THR A CA 1
ATOM 1227 C C . THR A 1 164 ? 8.258 9.289 6.445 1 94.06 164 THR A C 1
ATOM 1229 O O . THR A 1 164 ? 9.312 9.836 6.773 1 94.06 164 THR A O 1
ATOM 1232 N N . MET A 1 165 ? 7.188 9.953 6.145 1 96.19 165 MET A N 1
ATOM 1233 C CA . MET A 1 165 ? 7.125 11.406 6.164 1 96.19 165 MET A CA 1
ATOM 1234 C C . MET A 1 165 ? 7.426 11.945 7.562 1 96.19 165 MET A C 1
ATOM 1236 O O . MET A 1 165 ? 8.031 13.008 7.703 1 96.19 165 MET A O 1
ATOM 1240 N N . ARG A 1 166 ? 6.945 11.234 8.562 1 96 166 ARG A N 1
ATOM 1241 C CA . ARG A 1 166 ? 7.199 11.625 9.945 1 96 166 ARG A CA 1
ATOM 1242 C C . ARG A 1 166 ? 8.688 11.852 10.188 1 96 166 ARG A C 1
ATOM 1244 O O . ARG A 1 166 ? 9.078 12.867 10.773 1 96 166 ARG A O 1
ATOM 1251 N N . LEU A 1 167 ? 9.492 10.945 9.672 1 93.5 167 LEU A N 1
ATOM 1252 C CA . LEU A 1 167 ? 10.938 11.07 9.828 1 93.5 167 LEU A CA 1
ATOM 1253 C C . LEU A 1 167 ? 11.492 12.18 8.938 1 93.5 167 LEU A C 1
ATOM 1255 O O . LEU A 1 167 ? 12.344 12.953 9.367 1 93.5 167 LEU A O 1
ATOM 1259 N N . GLU A 1 168 ? 11 12.305 7.734 1 94.94 168 GLU A N 1
ATOM 1260 C CA . GLU A 1 168 ? 11.523 13.25 6.754 1 94.94 168 GLU A CA 1
ATOM 1261 C C . GLU A 1 168 ? 11.18 14.688 7.137 1 94.94 168 GLU A C 1
ATOM 1263 O O . GLU A 1 168 ? 11.922 15.617 6.809 1 94.94 168 GLU A O 1
ATOM 1268 N N . LEU A 1 169 ? 10.078 14.867 7.875 1 96.25 169 LEU A N 1
ATOM 1269 C CA . LEU A 1 169 ? 9.609 16.203 8.195 1 96.25 169 LEU A CA 1
ATOM 1270 C C . LEU A 1 169 ? 10.094 16.625 9.586 1 96.25 169 LEU A C 1
ATOM 1272 O O . LEU A 1 169 ? 10.047 17.812 9.93 1 96.25 169 LEU A O 1
ATOM 1276 N N . ALA A 1 170 ? 10.57 15.68 10.328 1 94 170 ALA A N 1
ATOM 1277 C CA . ALA A 1 170 ? 10.977 15.938 11.703 1 94 170 ALA A CA 1
ATOM 1278 C C . ALA A 1 170 ? 12.016 17.047 11.766 1 94 170 ALA A C 1
ATOM 1280 O O . ALA A 1 170 ? 11.922 17.953 12.609 1 94 170 ALA A O 1
ATOM 1281 N N . PRO A 1 171 ? 12.969 17.062 10.836 1 94.31 171 PRO A N 1
ATOM 1282 C CA . PRO A 1 171 ? 13.977 18.125 10.883 1 94.31 171 PRO A CA 1
ATOM 1283 C C . PRO A 1 171 ? 13.375 19.516 10.703 1 94.31 171 PRO A C 1
ATOM 1285 O O . PRO A 1 171 ? 14.008 20.516 11.039 1 94.31 171 PRO A O 1
ATOM 1288 N N . PHE A 1 172 ? 12.164 19.594 10.203 1 96 172 PHE A N 1
ATOM 1289 C CA . PHE A 1 172 ? 11.523 20.875 9.922 1 96 172 PHE A CA 1
ATOM 1290 C C . PHE A 1 172 ? 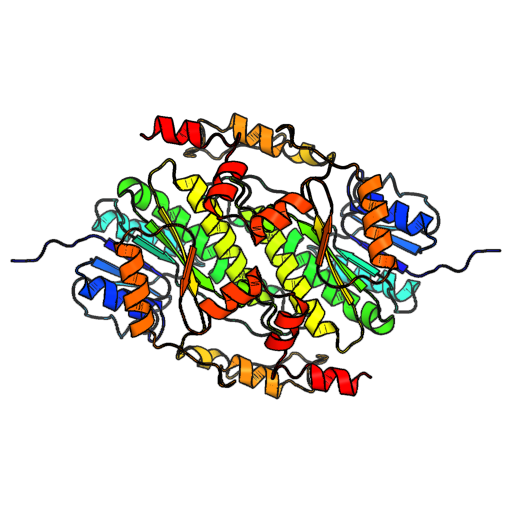10.422 21.156 10.938 1 96 172 PHE A C 1
ATOM 1292 O O . PHE A 1 172 ? 9.555 22 10.695 1 96 172 PHE A O 1
ATOM 1299 N N . HIS A 1 173 ? 10.383 20.328 11.953 1 96.38 173 HIS A N 1
ATOM 1300 C CA . HIS A 1 173 ? 9.539 20.531 13.125 1 96.38 173 HIS A CA 1
ATOM 1301 C C . HIS A 1 173 ? 8.07 20.344 12.781 1 96.38 173 HIS A C 1
ATOM 1303 O O . HIS A 1 173 ? 7.203 21.016 13.344 1 96.38 173 HIS A O 1
ATOM 1309 N N . VAL A 1 174 ? 7.801 19.594 11.812 1 97.31 174 VAL A N 1
ATOM 1310 C CA . VAL A 1 174 ? 6.441 19.172 11.492 1 97.31 174 VAL A CA 1
ATOM 1311 C C . VAL A 1 174 ? 6.203 17.75 11.984 1 97.31 174 VAL A C 1
ATOM 1313 O O . VAL A 1 174 ? 7.012 16.859 11.734 1 97.31 174 VAL A O 1
ATOM 1316 N N . LYS A 1 175 ? 5.137 17.547 12.734 1 97.38 175 LYS A N 1
ATOM 1317 C CA . LYS A 1 175 ? 4.781 16.219 13.234 1 97.38 175 LYS A CA 1
ATOM 1318 C C . LYS A 1 175 ? 3.854 15.492 12.266 1 97.38 175 LYS A C 1
ATOM 1320 O O . LYS A 1 175 ? 3.121 16.125 11.508 1 97.38 175 LYS A O 1
ATOM 1325 N N . VAL A 1 176 ? 3.984 14.195 12.266 1 97.38 176 VAL A N 1
ATOM 1326 C CA . VAL A 1 176 ? 3.086 13.359 11.484 1 97.38 176 VAL A CA 1
ATOM 1327 C C . VAL A 1 176 ? 2.465 12.289 12.383 1 97.38 176 VAL A C 1
ATOM 1329 O O . VAL A 1 176 ? 3.174 11.602 13.117 1 97.38 176 VAL A O 1
ATOM 1332 N N . LEU A 1 177 ? 1.144 12.25 12.344 1 96.69 177 LEU A N 1
ATOM 1333 C CA . LEU A 1 177 ? 0.395 11.281 13.133 1 96.69 177 LEU A CA 1
ATOM 1334 C C . LEU A 1 177 ? -0.426 10.367 12.234 1 96.69 177 LEU A C 1
ATOM 1336 O O . LEU A 1 177 ? -1.16 10.836 11.367 1 96.69 177 LEU A O 1
ATOM 1340 N N . SER A 1 178 ? -0.219 9.094 12.406 1 94.44 178 SER A N 1
ATOM 1341 C CA . SER A 1 178 ? -1.054 8.086 11.758 1 94.44 178 SER A CA 1
ATOM 1342 C C . SER A 1 178 ? -2.066 7.496 12.727 1 94.44 178 SER A C 1
ATOM 1344 O O . SER A 1 178 ? -1.689 6.828 13.695 1 94.44 178 SER A O 1
ATOM 1346 N N . VAL A 1 179 ? -3.322 7.715 12.461 1 94 179 VAL A N 1
ATOM 1347 C CA . VAL A 1 179 ? -4.371 7.145 13.297 1 94 179 VAL A CA 1
ATOM 1348 C C . VAL A 1 179 ? -4.883 5.848 12.68 1 94 179 VAL A C 1
ATOM 1350 O O . VAL A 1 179 ? -5.586 5.871 11.664 1 94 179 VAL A O 1
ATOM 1353 N N . VAL A 1 180 ? -4.531 4.738 13.25 1 90.94 180 VAL A N 1
ATOM 1354 C CA . VAL A 1 180 ? -5.004 3.432 12.805 1 90.94 180 VAL A CA 1
ATOM 1355 C C . VAL A 1 180 ? -6.414 3.182 13.328 1 90.94 180 VAL A C 1
ATOM 1357 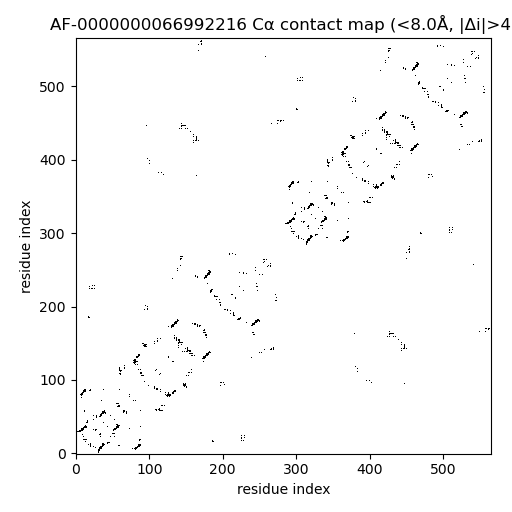O O . VAL A 1 180 ? -6.59 2.783 14.484 1 90.94 180 VAL A O 1
ATOM 1360 N N . THR A 1 181 ? -7.316 3.387 12.453 1 86.19 181 THR A N 1
ATOM 1361 C CA . THR A 1 181 ? -8.719 3.477 12.844 1 86.19 181 THR A CA 1
ATOM 1362 C C . THR A 1 181 ? -9.414 2.127 12.68 1 86.19 181 THR A C 1
ATOM 1364 O O . THR A 1 181 ? -9.234 1.45 11.664 1 86.19 181 THR A O 1
ATOM 1367 N N . GLY A 1 182 ? -10.148 1.785 13.656 1 74.12 182 GLY A N 1
ATOM 1368 C CA . GLY A 1 182 ? -11.031 0.637 13.586 1 74.12 182 GLY A CA 1
ATOM 1369 C C . GLY A 1 182 ? -12.367 0.958 12.938 1 74.12 182 GLY A C 1
ATOM 1370 O O . GLY A 1 182 ? -12.57 2.066 12.438 1 74.12 182 GLY A O 1
ATOM 1371 N N . ALA A 1 183 ? -13.273 0.008 12.883 1 65.31 183 ALA A N 1
ATOM 1372 C CA . ALA A 1 183 ? -14.562 0.118 12.203 1 65.31 183 ALA A CA 1
ATOM 1373 C C . ALA A 1 183 ? -15.414 1.226 12.82 1 65.31 183 ALA A C 1
ATOM 1375 O O . ALA A 1 183 ? -15.531 1.315 14.047 1 65.31 183 ALA A O 1
ATOM 1376 N N . LEU A 1 184 ? -15.703 2.092 11.961 1 61.97 184 LEU A N 1
ATOM 1377 C CA . LEU A 1 184 ? -16.594 3.18 12.359 1 61.97 184 LEU A CA 1
ATOM 1378 C C . LEU A 1 184 ? -18 2.961 11.812 1 61.97 184 LEU A C 1
ATOM 1380 O O . LEU A 1 184 ? -18.172 2.369 10.75 1 61.97 184 LEU A O 1
ATOM 1384 N N . LYS A 1 185 ? -18.938 3.238 12.711 1 54.28 185 LYS A N 1
ATOM 1385 C CA . LYS A 1 185 ? -20.312 3.248 12.211 1 54.28 185 LYS A CA 1
ATOM 1386 C C . LYS A 1 185 ? -20.547 4.406 11.242 1 54.28 185 LYS A C 1
ATOM 1388 O O . LYS A 1 185 ? -20.516 5.57 11.648 1 54.28 185 LYS A O 1
ATOM 1393 N N . THR A 1 186 ? -20.125 4.195 10.016 1 56.03 186 THR A N 1
ATOM 1394 C CA . THR A 1 186 ? -20.344 5.297 9.086 1 56.03 186 THR A CA 1
ATOM 1395 C C . THR A 1 186 ? -21.531 5.008 8.18 1 56.03 186 THR A C 1
ATOM 1397 O O . THR A 1 186 ? -21.891 3.846 7.969 1 56.03 186 THR A O 1
ATOM 1400 N N . LYS A 1 187 ? -22.438 6.027 8.062 1 46.03 187 LYS A N 1
ATOM 1401 C CA . LYS A 1 187 ? -23.562 5.902 7.148 1 46.03 187 LYS A CA 1
ATOM 1402 C C . LYS A 1 187 ? -23.109 5.539 5.742 1 46.03 187 LYS A C 1
ATOM 1404 O O . LYS A 1 187 ? -23.922 5.379 4.836 1 46.03 187 LYS A O 1
ATOM 1409 N N . GLY A 1 188 ? -21.891 5.594 5.398 1 47.34 188 GLY A N 1
ATOM 1410 C CA . GLY A 1 188 ? -21.406 5.609 4.027 1 47.34 188 GLY A CA 1
ATOM 1411 C C . GLY A 1 188 ? -21.562 4.273 3.324 1 47.34 188 GLY A C 1
ATOM 1412 O O . GLY A 1 188 ? -21.094 4.109 2.193 1 47.34 188 GLY A O 1
ATOM 1413 N N . GLN A 1 189 ? -22.062 3.299 3.996 1 48.38 189 GLN A N 1
ATOM 1414 C CA . GLN A 1 189 ? -22.109 2.004 3.326 1 48.38 189 GLN A CA 1
ATOM 1415 C C . GLN A 1 189 ? -23.203 1.972 2.268 1 48.38 189 GLN A C 1
ATOM 1417 O O . GLN A 1 189 ? -23.453 0.931 1.656 1 48.38 189 GLN A O 1
ATOM 1422 N N . SER A 1 190 ? -23.906 3.096 2.146 1 45.56 190 SER A N 1
ATOM 1423 C CA . SER A 1 190 ? -24.969 3.123 1.141 1 45.56 190 SER A CA 1
ATOM 1424 C C . SER A 1 190 ? -24.391 2.977 -0.265 1 45.56 190 SER A C 1
ATOM 1426 O O . SER A 1 190 ? -25.125 2.709 -1.217 1 45.56 190 SER A O 1
ATOM 1428 N N . HIS A 1 191 ? -23.094 3.09 -0.403 1 52.38 191 HIS A N 1
ATOM 1429 C CA . HIS A 1 191 ? -22.516 3.154 -1.74 1 52.38 191 HIS A CA 1
ATOM 1430 C C . HIS A 1 191 ? -22.406 1.766 -2.361 1 52.38 191 HIS A C 1
ATOM 1432 O O . HIS A 1 191 ? -22 1.627 -3.514 1 52.38 191 HIS A O 1
ATOM 1438 N N . PHE A 1 192 ? -22.969 0.871 -1.603 1 60.25 192 PHE A N 1
ATOM 1439 C CA . PHE A 1 192 ? -22.734 -0.458 -2.162 1 60.25 192 PHE A CA 1
ATOM 1440 C C . PHE A 1 192 ? -24.062 -1.086 -2.605 1 60.25 192 PHE A C 1
ATOM 1442 O O . PHE A 1 192 ? -24.156 -2.309 -2.717 1 60.25 192 PHE A O 1
ATOM 1449 N N . ASP A 1 193 ? -25.016 -0.287 -2.828 1 61.72 193 ASP A N 1
ATOM 1450 C CA . ASP A 1 193 ? -26.312 -0.847 -3.24 1 61.72 193 ASP A CA 1
ATOM 1451 C C . ASP A 1 193 ? -26.203 -1.512 -4.613 1 61.72 193 ASP A C 1
ATOM 1453 O O . ASP A 1 193 ? -26.859 -2.516 -4.875 1 61.72 193 ASP A O 1
ATOM 1457 N N . ASP A 1 194 ? -25.297 -1.049 -5.402 1 76.06 194 ASP A N 1
ATOM 1458 C CA . ASP A 1 194 ? -25.156 -1.607 -6.742 1 76.06 194 ASP A CA 1
ATOM 1459 C C . ASP A 1 194 ? -23.938 -2.512 -6.84 1 76.06 194 ASP A C 1
ATOM 1461 O O . ASP A 1 194 ? -23.469 -2.818 -7.938 1 76.06 194 ASP A O 1
ATOM 1465 N N . TRP A 1 195 ? -23.578 -2.998 -5.762 1 85.44 195 TRP A N 1
ATOM 1466 C CA . TRP A 1 195 ? -22.391 -3.844 -5.77 1 85.44 195 TRP A CA 1
ATOM 1467 C C . TRP A 1 195 ? -22.703 -5.215 -6.359 1 85.44 195 TRP A C 1
ATOM 1469 O O . TRP A 1 195 ? -23.719 -5.82 -6.035 1 85.44 195 TRP A O 1
ATOM 1479 N N . LYS A 1 196 ? -21.938 -5.633 -7.281 1 88.75 196 LYS A N 1
ATOM 1480 C CA . LYS A 1 196 ? -22.078 -6.973 -7.852 1 88.75 196 LYS A CA 1
ATOM 1481 C C . LYS A 1 196 ? -20.734 -7.527 -8.312 1 88.75 196 LYS A C 1
ATOM 1483 O O . LYS A 1 196 ? -19.828 -6.77 -8.633 1 88.75 196 LYS A O 1
ATOM 1488 N N . LEU A 1 197 ? -20.688 -8.82 -8.289 1 93.5 197 LEU A N 1
ATOM 1489 C CA . LEU A 1 197 ? -19.531 -9.492 -8.875 1 93.5 197 LEU A CA 1
ATOM 1490 C C . LEU A 1 197 ? -19.609 -9.477 -10.398 1 93.5 197 LEU A C 1
ATOM 1492 O O . LEU A 1 197 ? -20.703 -9.406 -10.969 1 93.5 197 LEU A O 1
ATOM 1496 N N . PRO A 1 198 ? -18.453 -9.453 -11.039 1 93.25 198 PRO A N 1
ATOM 1497 C CA . PRO A 1 198 ? -18.5 -9.555 -12.5 1 93.25 198 PRO A CA 1
ATOM 1498 C C . PRO A 1 198 ? -18.969 -10.93 -12.977 1 93.25 198 PRO A C 1
ATOM 1500 O O . PRO A 1 198 ? -18.938 -11.898 -12.211 1 93.25 198 PRO A O 1
ATOM 1503 N N . GLU A 1 199 ? -19.344 -10.961 -14.234 1 91.25 199 GLU A N 1
ATOM 1504 C CA . GLU A 1 199 ? -19.766 -12.227 -14.836 1 91.25 199 GLU A CA 1
ATOM 1505 C C . GLU A 1 199 ? -18.609 -13.234 -14.844 1 91.25 199 GLU A C 1
ATOM 1507 O O . GLU A 1 199 ? -17.469 -12.883 -15.148 1 91.25 199 GLU A O 1
ATOM 1512 N N . GLY A 1 200 ? -18.922 -14.5 -14.445 1 92.25 200 GLY A N 1
ATOM 1513 C CA . GLY A 1 200 ? -17.938 -15.562 -14.508 1 92.25 200 GLY A CA 1
ATOM 1514 C C . GLY A 1 200 ? -17.062 -15.633 -13.273 1 92.25 200 GLY A C 1
ATOM 1515 O O . GLY A 1 200 ? -16.125 -16.453 -13.203 1 92.25 200 GLY A O 1
ATOM 1516 N N . SER A 1 201 ? -17.406 -14.859 -12.266 1 95.69 201 SER A N 1
ATOM 1517 C CA . SER A 1 201 ? -16.625 -14.867 -11.039 1 95.69 201 SER A CA 1
ATOM 1518 C C . SER A 1 201 ? -16.672 -16.234 -10.359 1 95.69 201 SER A C 1
ATOM 1520 O O . SER A 1 201 ? -17.719 -16.875 -10.305 1 95.69 201 SER A O 1
ATOM 1522 N N . LEU A 1 202 ? -15.547 -16.609 -9.812 1 95.19 202 LEU A N 1
ATOM 1523 C CA . LEU A 1 202 ? -15.43 -17.859 -9.047 1 95.19 202 LEU A CA 1
ATOM 1524 C C . LEU A 1 202 ? -16.141 -17.734 -7.707 1 95.19 202 LEU A C 1
ATOM 1526 O O . LEU A 1 202 ? -16.391 -18.734 -7.039 1 95.19 202 LEU A O 1
ATOM 1530 N N . TYR A 1 203 ? -16.531 -16.547 -7.352 1 95.88 203 TYR A N 1
ATOM 1531 C CA . TYR A 1 203 ? -17.031 -16.297 -6.008 1 95.88 203 TYR A CA 1
ATOM 1532 C C . TYR A 1 203 ? -18.547 -16.109 -6.02 1 95.88 203 TYR A C 1
ATOM 1534 O O . TYR A 1 203 ? -19.125 -15.68 -5.02 1 95.88 203 TYR A O 1
ATOM 1542 N N . VAL A 1 204 ? -19.203 -16.406 -7.051 1 94.62 204 VAL A N 1
ATOM 1543 C CA . VAL A 1 204 ? -20.641 -16.203 -7.234 1 94.62 204 VAL A CA 1
ATOM 1544 C C . VAL A 1 204 ? -21.406 -16.953 -6.145 1 94.62 204 VAL A C 1
ATOM 1546 O O . VAL A 1 204 ? -22.391 -16.438 -5.602 1 94.62 204 VAL A O 1
ATOM 1549 N N . PRO A 1 205 ? -20.938 -18.141 -5.754 1 94 205 PRO A N 1
ATOM 1550 C CA . PRO A 1 205 ? -21.688 -18.875 -4.738 1 94 205 PRO A CA 1
ATOM 1551 C C . PRO A 1 205 ? -21.766 -18.141 -3.408 1 94 205 PRO A C 1
ATOM 1553 O O . PRO A 1 205 ? -22.641 -18.422 -2.586 1 94 205 PRO A O 1
ATOM 1556 N N . VAL A 1 206 ? -20.906 -17.203 -3.188 1 93.62 206 VAL A N 1
ATOM 1557 C CA . VAL A 1 206 ? -20.906 -16.5 -1.906 1 93.62 206 VAL A CA 1
ATOM 1558 C C . VAL A 1 206 ? -21.141 -15.008 -2.131 1 93.62 206 VAL A C 1
ATOM 1560 O O . VAL A 1 206 ? -20.766 -14.18 -1.296 1 93.62 206 VAL A O 1
ATOM 1563 N N . GLU A 1 207 ? -21.672 -14.656 -3.209 1 93.31 207 GLU A N 1
ATOM 1564 C CA . GLU A 1 207 ? -21.875 -13.258 -3.592 1 93.31 207 GLU A CA 1
ATOM 1565 C C . GLU A 1 207 ? -22.688 -12.516 -2.535 1 93.31 207 GLU A C 1
ATOM 1567 O O . GLU A 1 207 ? -22.359 -11.375 -2.184 1 93.31 207 GLU A O 1
ATOM 1572 N N . GLU A 1 208 ? -23.734 -13.133 -2.033 1 90.06 208 GLU A N 1
ATOM 1573 C CA . GLU A 1 208 ? -24.578 -12.484 -1.044 1 90.06 208 GLU A CA 1
ATOM 1574 C C . GLU A 1 208 ? -23.812 -12.195 0.243 1 90.06 208 GLU A C 1
ATOM 1576 O O . GLU A 1 208 ? -24.016 -11.148 0.866 1 90.06 208 GLU A O 1
ATOM 1581 N N . THR A 1 209 ? -23.016 -13.133 0.56 1 89.12 209 THR A N 1
ATOM 1582 C CA . THR A 1 209 ? -22.188 -12.953 1.747 1 89.12 209 THR A CA 1
ATOM 1583 C C . THR A 1 209 ? -21.25 -11.758 1.578 1 89.12 209 THR A C 1
ATOM 1585 O O . THR A 1 209 ? -21.109 -10.938 2.49 1 89.12 209 THR A O 1
ATOM 1588 N N . ILE A 1 210 ? -20.625 -11.656 0.434 1 89.19 210 ILE A N 1
ATOM 1589 C CA . ILE A 1 210 ? -19.719 -10.555 0.139 1 89.19 210 ILE A CA 1
ATOM 1590 C C . ILE A 1 210 ? -20.484 -9.234 0.142 1 89.19 210 ILE A C 1
ATOM 1592 O O . ILE A 1 210 ? -20.031 -8.242 0.706 1 89.19 210 ILE A O 1
ATOM 1596 N N . ARG A 1 211 ? -21.625 -9.266 -0.412 1 87.12 211 ARG A N 1
ATOM 1597 C CA . ARG A 1 211 ? -22.469 -8.07 -0.484 1 87.12 211 ARG A CA 1
ATOM 1598 C C . ARG A 1 211 ? -22.844 -7.586 0.91 1 87.12 211 ARG A C 1
ATOM 1600 O O . ARG A 1 211 ? -22.828 -6.383 1.178 1 87.12 211 ARG A O 1
ATOM 1607 N N . ASP A 1 212 ? -23.172 -8.469 1.76 1 82.69 212 ASP A N 1
ATOM 1608 C CA . ASP A 1 212 ? -23.531 -8.117 3.133 1 82.69 212 ASP A CA 1
ATOM 1609 C C . ASP A 1 212 ? -22.344 -7.473 3.854 1 82.69 212 ASP A C 1
ATOM 1611 O O . ASP A 1 212 ? -22.531 -6.523 4.621 1 82.69 212 ASP A O 1
ATOM 1615 N N . ARG A 1 213 ? -21.25 -7.996 3.613 1 80.5 213 ARG A N 1
ATOM 1616 C CA . ARG A 1 213 ? -20.047 -7.43 4.219 1 80.5 213 ARG A CA 1
ATOM 1617 C C . ARG A 1 213 ? -19.766 -6.031 3.68 1 80.5 213 ARG A C 1
ATOM 1619 O O . ARG A 1 213 ? -19.406 -5.129 4.438 1 80.5 213 ARG A O 1
ATOM 1626 N N . ALA A 1 214 ? -19.969 -5.906 2.457 1 79.19 214 ALA A N 1
ATOM 1627 C CA . ALA A 1 214 ? -19.75 -4.617 1.811 1 79.19 214 ALA A CA 1
ATOM 1628 C C . ALA A 1 214 ? -20.703 -3.555 2.373 1 79.19 214 ALA A C 1
ATOM 1630 O O . ALA A 1 214 ? -20.344 -2.379 2.453 1 79.19 214 ALA A O 1
ATOM 1631 N N . ARG A 1 215 ? -21.75 -3.977 2.852 1 74.56 215 ARG A N 1
ATOM 1632 C CA . ARG A 1 215 ? -22.766 -3.064 3.361 1 74.56 215 ARG A CA 1
ATOM 1633 C C . ARG A 1 215 ? -22.641 -2.881 4.867 1 74.56 215 ARG A C 1
ATOM 1635 O O . ARG A 1 215 ? -23.422 -2.156 5.484 1 74.56 215 ARG A O 1
ATOM 1642 N N . GLY A 1 216 ? -21.578 -3.488 5.363 1 68.56 216 GLY A N 1
ATOM 1643 C CA . GLY A 1 216 ? -21.359 -3.375 6.797 1 68.56 216 GLY A CA 1
ATOM 1644 C C . GLY A 1 216 ? -22.391 -4.113 7.621 1 68.56 216 GLY A C 1
ATOM 1645 O O . GLY A 1 216 ? -22.672 -3.74 8.766 1 68.56 216 GLY A O 1
ATOM 1646 N N . GLN A 1 217 ? -22.984 -4.984 7.078 1 58.62 217 GLN A N 1
ATOM 1647 C CA . GLN A 1 217 ? -24.094 -5.668 7.73 1 58.62 217 GLN A CA 1
ATOM 1648 C C . GLN A 1 217 ? -23.625 -6.945 8.422 1 58.62 217 GLN A C 1
ATOM 1650 O O . GLN A 1 217 ? -24.438 -7.77 8.836 1 58.62 217 GLN A O 1
ATOM 1655 N N . GLU A 1 218 ? -22.328 -6.957 8.484 1 57.75 218 GLU A N 1
ATOM 1656 C CA . GLU A 1 218 ? -21.828 -8.227 9.008 1 57.75 218 GLU A CA 1
ATOM 1657 C C . GLU A 1 218 ? -21.828 -8.234 10.539 1 57.75 218 GLU A C 1
ATOM 1659 O O . GLU A 1 218 ? -21.516 -9.242 11.164 1 57.75 218 GLU A O 1
ATOM 1664 N N . GLY A 1 219 ? -22.297 -7.188 11.148 1 57.22 219 GLY A N 1
ATOM 1665 C CA . GLY A 1 219 ? -22.531 -7.219 12.578 1 57.22 219 GLY A CA 1
ATOM 1666 C C . GLY A 1 219 ? -21.297 -6.828 13.383 1 57.22 219 GLY A C 1
ATOM 1667 O O . GLY A 1 219 ? -21.312 -6.906 14.617 1 57.22 219 GLY A O 1
ATOM 1668 N N . ALA A 1 220 ? -20.344 -6.402 12.766 1 60.31 220 ALA A N 1
ATOM 1669 C CA . ALA A 1 220 ? -19.141 -6.039 13.531 1 60.31 220 ALA A CA 1
ATOM 1670 C C . ALA A 1 220 ? -19.391 -4.766 14.336 1 60.31 220 ALA A C 1
ATOM 1672 O O . ALA A 1 220 ? -20.125 -3.879 13.906 1 60.31 220 ALA A O 1
ATOM 1673 N N . PRO A 1 221 ? -18.781 -4.758 15.594 1 60.25 221 PRO A N 1
ATOM 1674 C CA . PRO A 1 221 ? -18.938 -3.543 16.406 1 60.25 221 PRO A CA 1
ATOM 1675 C C . PRO A 1 221 ? -18.438 -2.291 15.695 1 60.25 221 PRO A C 1
ATOM 1677 O O . PRO A 1 221 ? -17.453 -2.355 14.953 1 60.25 221 PRO A O 1
ATOM 1680 N N . ARG A 1 222 ? -19.297 -1.274 15.812 1 71.19 222 ARG A N 1
ATOM 1681 C CA . ARG A 1 222 ? -18.922 0.015 15.242 1 71.19 222 ARG A CA 1
ATOM 1682 C C . ARG A 1 222 ? -18.984 1.118 16.297 1 71.19 222 ARG A C 1
ATOM 1684 O O . ARG A 1 222 ? -19.812 1.075 17.203 1 71.19 222 ARG A O 1
ATOM 1691 N N . MET A 1 223 ? -17.953 2.051 16.234 1 75.56 223 MET A N 1
ATOM 1692 C CA . MET A 1 223 ? -17.875 3.201 17.125 1 75.56 223 MET A CA 1
ATOM 1693 C C . MET A 1 223 ? -18.578 4.41 16.531 1 75.56 223 MET A C 1
ATOM 1695 O O . MET A 1 223 ? -18.547 4.605 15.305 1 75.56 223 MET A O 1
ATOM 1699 N N . GLU A 1 224 ? -19.156 5.148 17.453 1 81.62 224 GLU A N 1
ATOM 1700 C CA . GLU A 1 224 ? -19.781 6.383 16.984 1 81.62 224 GLU A CA 1
ATOM 1701 C C . GLU A 1 224 ? -18.734 7.391 16.531 1 81.62 224 GLU A C 1
ATOM 1703 O O . GLU A 1 224 ? -17.688 7.562 17.172 1 81.62 224 GLU A O 1
ATOM 1708 N N . ALA A 1 225 ? -19.078 8.117 15.547 1 85.25 225 ALA A N 1
ATOM 1709 C CA . ALA A 1 225 ? -18.141 9.062 14.93 1 85.25 225 ALA A CA 1
ATOM 1710 C C . ALA A 1 225 ? -17.766 10.18 15.898 1 85.25 225 ALA A C 1
ATOM 1712 O O . ALA A 1 225 ? -16.625 10.617 15.945 1 85.25 225 ALA A O 1
ATOM 1713 N N . ALA A 1 226 ? -18.734 10.602 16.719 1 88.5 226 ALA A N 1
ATOM 1714 C CA . ALA A 1 226 ? -18.5 11.695 17.672 1 88.5 226 ALA A CA 1
ATOM 1715 C C . ALA A 1 226 ? -17.516 11.281 18.75 1 88.5 226 ALA A C 1
ATOM 1717 O O . ALA A 1 226 ? -16.625 12.055 19.125 1 88.5 226 ALA A O 1
ATOM 1718 N N . ASP A 1 227 ? -17.688 10.078 19.234 1 89.25 227 ASP A N 1
ATOM 1719 C CA . ASP A 1 227 ? -16.766 9.57 20.25 1 89.25 227 ASP A CA 1
ATOM 1720 C C . ASP A 1 227 ? -15.367 9.375 19.672 1 89.25 227 ASP A C 1
ATOM 1722 O O . ASP A 1 227 ? -14.375 9.688 20.328 1 89.25 227 ASP A O 1
ATOM 1726 N N . TYR A 1 228 ? -15.352 8.891 18.516 1 90.81 228 TYR A N 1
ATOM 1727 C CA . TYR A 1 228 ? -14.086 8.734 17.812 1 90.81 228 TYR A CA 1
ATOM 1728 C C . TYR A 1 228 ? -13.383 10.078 17.641 1 90.81 228 TYR A C 1
ATOM 1730 O O . TYR A 1 228 ? -12.203 10.211 17.969 1 90.81 228 TYR A O 1
ATOM 1738 N N . ALA A 1 229 ? -14.117 11.039 17.266 1 94.31 229 ALA A N 1
ATOM 1739 C CA . ALA A 1 229 ? -13.562 12.359 16.984 1 94.31 229 ALA A CA 1
ATOM 1740 C C . ALA A 1 229 ? -13.023 13.008 18.25 1 94.31 229 ALA A C 1
ATOM 1742 O O . ALA A 1 229 ? -11.945 13.609 18.234 1 94.31 229 ALA A O 1
ATOM 1743 N N . LYS A 1 230 ? -13.719 12.875 19.344 1 95.12 230 LYS A N 1
ATOM 1744 C CA . LYS A 1 230 ? -13.289 13.469 20.609 1 95.12 230 LYS A CA 1
ATOM 1745 C C . LYS A 1 230 ? -11.914 12.953 21.031 1 95.12 230 LYS A C 1
ATOM 1747 O O . LYS A 1 230 ? -11.039 13.727 21.391 1 95.12 230 LYS A O 1
ATOM 1752 N N . ARG A 1 231 ? -11.812 11.68 20.875 1 94.12 231 ARG A N 1
ATOM 1753 C CA . ARG A 1 231 ? -10.555 11.07 21.297 1 94.12 231 ARG A CA 1
ATOM 1754 C C . ARG A 1 231 ? -9.43 11.414 20.328 1 94.12 231 ARG A C 1
ATOM 1756 O O . ARG A 1 231 ? -8.328 11.789 20.766 1 94.12 231 ARG A O 1
ATOM 1763 N N . VAL A 1 232 ? -9.641 11.289 19.094 1 95 232 VAL A N 1
ATOM 1764 C CA . VAL A 1 232 ? -8.617 11.523 18.094 1 95 232 VAL A CA 1
ATOM 1765 C C . VAL A 1 232 ? -8.172 12.984 18.125 1 95 232 VAL A C 1
ATOM 1767 O O . VAL A 1 232 ? -6.969 13.273 18.141 1 95 232 VAL A O 1
ATOM 1770 N N . VAL A 1 233 ? -9.109 13.906 18.234 1 97.56 233 VAL A N 1
ATOM 1771 C CA . VAL A 1 233 ? -8.797 15.336 18.266 1 97.56 233 VAL A CA 1
ATOM 1772 C C . VAL A 1 233 ? -7.984 15.641 19.531 1 97.56 233 VAL A C 1
ATOM 1774 O O . VAL A 1 233 ? -7.02 16.406 19.484 1 97.56 233 VAL A O 1
ATOM 1777 N N . SER A 1 234 ? -8.383 15.047 20.625 1 97.12 234 SER A N 1
ATOM 1778 C CA . SER A 1 234 ? -7.641 15.25 21.875 1 97.12 234 SER A CA 1
ATOM 1779 C C . SER A 1 234 ? -6.18 14.844 21.719 1 97.12 234 SER A C 1
ATOM 1781 O O . SER A 1 234 ? -5.281 15.555 22.172 1 97.12 234 SER A O 1
ATOM 1783 N N . GLU A 1 235 ? -5.949 13.719 21.078 1 96.31 235 GLU A N 1
ATOM 1784 C CA . GLU A 1 235 ? -4.586 13.234 20.891 1 96.31 235 GLU A CA 1
ATOM 1785 C C . GLU A 1 235 ? -3.799 14.141 19.953 1 96.31 235 GLU A C 1
ATOM 1787 O O . GLU A 1 235 ? -2.602 14.359 20.156 1 96.31 235 GLU A O 1
ATOM 1792 N N . ILE A 1 236 ? -4.453 14.648 18.984 1 96.75 236 ILE A N 1
ATOM 1793 C CA . ILE A 1 236 ? -3.82 15.562 18.047 1 96.75 236 ILE A CA 1
ATOM 1794 C C . ILE A 1 236 ? -3.383 16.828 18.781 1 96.75 236 ILE A C 1
ATOM 1796 O O . ILE A 1 236 ? -2.236 17.266 18.641 1 96.75 236 ILE A O 1
ATOM 1800 N N . ILE A 1 237 ? -4.262 17.391 19.562 1 97.12 237 ILE A N 1
ATOM 1801 C CA . ILE A 1 237 ? -4.016 18.641 20.266 1 97.12 237 ILE A CA 1
ATOM 1802 C C . ILE A 1 237 ? -2.914 18.438 21.297 1 97.12 237 ILE A C 1
ATOM 1804 O O . ILE A 1 237 ? -2.098 19.344 21.531 1 97.12 237 ILE A O 1
ATOM 1808 N N . LYS A 1 238 ? -2.844 17.219 21.859 1 96.56 238 LYS A N 1
ATOM 1809 C CA . LYS A 1 238 ? -1.822 16.906 22.859 1 96.56 238 LYS A CA 1
ATOM 1810 C C . LYS A 1 238 ? -0.445 16.781 22.203 1 96.56 238 LYS A C 1
ATOM 1812 O O . LYS A 1 238 ? 0.568 16.703 22.906 1 96.56 238 LYS A O 1
ATOM 1817 N N . GLY A 1 239 ? -0.39 16.719 20.891 1 95.56 239 GLY A N 1
ATOM 1818 C CA . GLY A 1 239 ? 0.876 16.719 20.188 1 95.56 239 GLY A CA 1
ATOM 1819 C C . GLY A 1 239 ? 1.402 15.328 19.891 1 95.56 239 GLY A C 1
ATOM 1820 O O . GLY A 1 239 ? 2.604 15.141 19.688 1 95.56 239 GLY A O 1
ATOM 1821 N N . ARG A 1 240 ? 0.519 14.367 19.859 1 93.25 240 ARG A N 1
ATOM 1822 C CA . ARG A 1 240 ? 0.926 13 19.562 1 93.25 240 ARG A CA 1
ATOM 1823 C C . ARG A 1 240 ? 1.51 12.891 18.156 1 93.25 240 ARG A C 1
ATOM 1825 O O . ARG A 1 240 ? 1.032 13.539 17.234 1 93.25 240 ARG A O 1
ATOM 1832 N N . THR A 1 241 ? 2.594 12.07 18.047 1 93.38 241 THR A N 1
ATOM 1833 C CA . THR A 1 241 ? 3.236 11.789 16.781 1 93.38 241 THR A CA 1
ATOM 1834 C C . THR A 1 241 ? 3.426 10.289 16.594 1 93.38 241 THR A C 1
ATOM 1836 O O . THR A 1 241 ? 3.32 9.516 17.547 1 93.38 241 THR A O 1
ATOM 1839 N N . GLY A 1 242 ? 3.58 9.883 15.359 1 92.44 242 GLY A N 1
ATOM 1840 C CA . GLY A 1 242 ? 3.707 8.461 15.086 1 92.44 242 GLY A CA 1
ATOM 1841 C C . GLY A 1 242 ? 2.371 7.75 14.992 1 92.44 242 GLY A C 1
ATOM 1842 O O . GLY A 1 242 ? 1.415 8.289 14.43 1 92.44 242 GLY A O 1
ATOM 1843 N N . LYS A 1 243 ? 2.328 6.551 15.453 1 90.62 243 LYS A N 1
ATOM 1844 C CA . LYS A 1 243 ? 1.123 5.742 15.305 1 90.62 243 LYS A CA 1
ATOM 1845 C C . LYS A 1 243 ? 0.251 5.816 16.547 1 90.62 243 LYS A C 1
ATOM 1847 O O . LYS A 1 243 ? 0.76 5.766 17.672 1 90.62 243 LYS A O 1
ATOM 1852 N N . PHE A 1 244 ? -1.014 5.949 16.312 1 91 244 PHE A N 1
ATOM 1853 C CA . PHE A 1 244 ? -2.035 5.922 17.359 1 91 244 PHE A CA 1
ATOM 1854 C C . PHE A 1 244 ? -3.178 4.992 16.969 1 91 244 PHE A C 1
ATOM 1856 O O . PHE A 1 244 ? -3.908 5.262 16.016 1 91 244 PHE A O 1
ATOM 1863 N N . TRP A 1 245 ? -3.344 3.896 17.656 1 88.56 245 TRP A N 1
ATOM 1864 C CA . TRP A 1 245 ? -4.398 2.924 17.391 1 88.56 245 TRP A CA 1
ATOM 1865 C C . TRP A 1 245 ? -5.664 3.258 18.172 1 88.56 245 TRP A C 1
ATOM 1867 O O . TRP A 1 245 ? -5.629 3.367 19.406 1 88.56 245 TRP A O 1
ATOM 1877 N N . TYR A 1 246 ? -6.695 3.395 17.422 1 85.94 246 TYR A N 1
ATOM 1878 C CA . TYR A 1 246 ? -7.934 3.701 18.125 1 85.94 246 TYR A CA 1
ATOM 1879 C C . TYR A 1 246 ? -9.148 3.271 17.312 1 85.94 246 TYR A C 1
ATOM 1881 O O . TYR A 1 246 ? -9.117 3.291 16.078 1 85.94 246 TYR A O 1
ATOM 1889 N N . GLY A 1 247 ? -10.203 2.951 18.016 1 77.25 247 GLY A N 1
ATOM 1890 C CA . GLY A 1 247 ? -11.445 2.492 17.422 1 77.25 247 GLY A CA 1
ATOM 1891 C C . GLY A 1 247 ? -11.797 1.067 17.812 1 77.25 247 GLY A C 1
ATOM 1892 O O . GLY A 1 247 ? -11.07 0.424 18.578 1 77.25 247 GLY A O 1
ATOM 1893 N N . ALA A 1 248 ? -13 0.628 17.25 1 70.25 248 ALA A N 1
ATOM 1894 C CA . ALA A 1 248 ? -13.453 -0.723 17.578 1 70.25 248 ALA A CA 1
ATOM 1895 C C . ALA A 1 248 ? -12.422 -1.763 17.141 1 70.25 248 ALA A C 1
ATOM 1897 O O . ALA A 1 248 ? -11.945 -1.736 16.016 1 70.25 248 ALA A O 1
ATOM 1898 N N . SER A 1 249 ? -11.961 -2.615 18.016 1 70.88 249 SER A N 1
ATOM 1899 C CA . SER A 1 249 ? -11.109 -3.783 17.812 1 70.88 249 SER A CA 1
ATOM 1900 C C . SER A 1 249 ? -9.664 -3.373 17.578 1 70.88 249 SER A C 1
ATOM 1902 O O . SER A 1 249 ? -8.82 -4.215 17.266 1 70.88 249 SER A O 1
ATOM 1904 N N . ALA A 1 250 ? -9.352 -2.086 17.734 1 76.06 250 ALA A N 1
ATOM 1905 C CA . ALA A 1 250 ? -8.008 -1.618 17.406 1 76.06 250 ALA A CA 1
ATOM 1906 C C . ALA A 1 250 ? -6.969 -2.258 18.328 1 76.06 250 ALA A C 1
ATOM 1908 O O . ALA A 1 250 ? -5.926 -2.721 17.875 1 76.06 250 ALA A O 1
ATOM 1909 N N . GLY A 1 251 ? -7.34 -2.262 19.562 1 68.25 251 GLY A N 1
ATOM 1910 C CA . GLY A 1 251 ? -6.418 -2.869 20.516 1 68.25 251 GLY A CA 1
ATOM 1911 C C . GLY A 1 251 ? -6.203 -4.352 20.266 1 68.25 251 GLY A C 1
ATOM 1912 O O . GLY A 1 251 ? -5.078 -4.844 20.344 1 68.25 251 GLY A O 1
ATOM 1913 N N . ALA A 1 252 ? -7.227 -5.035 19.922 1 66.88 252 ALA A N 1
ATOM 1914 C CA . ALA A 1 252 ? -7.168 -6.473 19.688 1 66.88 252 ALA A CA 1
ATOM 1915 C C . ALA A 1 252 ? -6.355 -6.781 18.422 1 66.88 252 ALA A C 1
ATOM 1917 O O . ALA A 1 252 ? -5.555 -7.723 18.422 1 66.88 252 ALA A O 1
ATOM 1918 N N . VAL A 1 253 ? -6.555 -6.012 17.5 1 72.81 253 VAL A N 1
ATOM 1919 C CA . VAL A 1 253 ? -5.844 -6.234 16.25 1 72.81 253 VAL A CA 1
ATOM 1920 C C . VAL A 1 253 ? -4.363 -5.906 16.422 1 72.81 253 VAL A C 1
ATOM 1922 O O . VAL A 1 253 ? -3.496 -6.645 15.953 1 72.81 253 VAL A O 1
ATOM 1925 N N . LYS A 1 254 ? -4.121 -4.855 17.125 1 73 254 LYS A N 1
ATOM 1926 C CA . LYS A 1 254 ? -2.727 -4.527 17.406 1 73 254 LYS A CA 1
ATOM 1927 C C . LYS A 1 254 ? -2.033 -5.668 18.141 1 73 254 LYS A C 1
ATOM 1929 O O . LYS A 1 254 ? -0.927 -6.07 17.781 1 73 254 LYS A O 1
ATOM 1934 N N . PHE A 1 255 ? -2.748 -6.121 19.094 1 64.88 255 PHE A N 1
ATOM 1935 C CA . PHE A 1 255 ? -2.213 -7.234 19.875 1 64.88 255 PHE A CA 1
ATOM 1936 C C . PHE A 1 255 ? -2.025 -8.461 18.984 1 64.88 255 PHE A C 1
ATOM 1938 O O . PHE A 1 255 ? -0.973 -9.109 19.031 1 64.88 255 PHE A O 1
ATOM 1945 N N . GLY A 1 256 ? -3 -8.797 18.281 1 70.56 256 GLY A N 1
ATOM 1946 C CA . GLY A 1 256 ? -2.965 -10 17.453 1 70.56 256 GLY A CA 1
ATOM 1947 C C . GLY A 1 256 ? -1.861 -9.969 16.406 1 70.56 256 GLY A C 1
ATOM 1948 O O . GLY A 1 256 ? -1.112 -10.938 16.266 1 70.56 256 GLY A O 1
ATOM 1949 N N . THR A 1 257 ? -1.754 -8.875 15.758 1 72.12 257 THR A N 1
ATOM 1950 C CA . THR A 1 257 ? -0.78 -8.789 14.672 1 72.12 257 THR A CA 1
ATOM 1951 C C . THR A 1 257 ? 0.643 -8.766 15.227 1 72.12 257 THR A C 1
ATOM 1953 O O . THR A 1 257 ? 1.594 -9.109 14.523 1 72.12 257 THR A O 1
ATOM 1956 N N . SER A 1 258 ? 0.73 -8.359 16.484 1 65.56 258 SER A N 1
ATOM 1957 C CA . SER A 1 258 ? 2.047 -8.281 17.109 1 65.56 258 SER A CA 1
ATOM 1958 C C . SER A 1 258 ? 2.434 -9.609 17.75 1 65.56 258 SER A C 1
ATOM 1960 O O . SER A 1 258 ? 3.615 -9.961 17.797 1 65.56 258 SER A O 1
ATOM 1962 N N . TYR A 1 259 ? 1.368 -10.383 18.156 1 68.88 259 TYR A N 1
ATOM 1963 C CA . TYR A 1 259 ? 1.751 -11.453 19.062 1 68.88 259 TYR A CA 1
ATOM 1964 C C . TYR A 1 259 ? 1.193 -12.789 18.594 1 68.88 259 TYR A C 1
ATOM 1966 O O . TYR A 1 259 ? 1.649 -13.852 19.047 1 68.88 259 TYR A O 1
ATOM 1974 N N . LEU A 1 260 ? 0.194 -12.781 17.766 1 69.69 260 LEU A N 1
ATOM 1975 C CA . LEU A 1 260 ? -0.435 -14.039 17.375 1 69.69 260 LEU A CA 1
ATOM 1976 C C . LEU A 1 260 ? 0.1 -14.516 16.016 1 69.69 260 LEU A C 1
ATOM 1978 O O . LEU A 1 260 ? 0.446 -13.695 15.164 1 69.69 260 LEU A O 1
ATOM 1982 N N . PRO A 1 261 ? 0.186 -15.859 15.969 1 70.88 261 PRO A N 1
ATOM 1983 C CA . PRO A 1 261 ? 0.545 -16.406 14.656 1 70.88 261 PRO A CA 1
ATOM 1984 C C . PRO A 1 261 ? -0.445 -16 13.562 1 70.88 261 PRO A C 1
ATOM 1986 O O . PRO A 1 261 ? -1.638 -15.844 13.828 1 70.88 261 PRO A O 1
ATOM 1989 N N . THR A 1 262 ? 0.101 -15.922 12.406 1 74 262 THR A N 1
ATOM 1990 C CA . THR A 1 262 ? -0.682 -15.484 11.25 1 74 262 THR A CA 1
ATOM 1991 C C . THR A 1 262 ? -1.873 -16.406 11.031 1 74 262 THR A C 1
ATOM 1993 O O . THR A 1 262 ? -2.955 -15.961 10.648 1 74 262 THR A O 1
ATOM 1996 N N . TRP A 1 263 ? -1.681 -17.672 11.281 1 76.56 263 TRP A N 1
ATOM 1997 C CA . TRP A 1 263 ? -2.76 -18.609 11.023 1 76.56 263 TRP A CA 1
ATOM 1998 C C . TRP A 1 263 ? -3.961 -18.328 11.914 1 76.56 263 TRP A C 1
ATOM 2000 O O . TRP A 1 263 ? -5.109 -18.516 11.508 1 76.56 263 TRP A O 1
ATOM 2010 N N . MET A 1 264 ? -3.73 -17.906 13.148 1 70.94 264 MET A N 1
ATOM 2011 C CA . MET A 1 264 ? -4.828 -17.578 14.047 1 70.94 264 MET A CA 1
ATOM 2012 C C . MET A 1 264 ? -5.559 -16.328 13.57 1 70.94 264 MET A C 1
ATOM 2014 O O . MET A 1 264 ? -6.789 -16.281 13.57 1 70.94 264 MET A O 1
ATOM 2018 N N . MET A 1 265 ? -4.754 -15.422 13.141 1 77.88 265 MET A N 1
ATOM 2019 C CA . MET A 1 265 ? -5.348 -14.195 12.609 1 77.88 265 MET A CA 1
ATOM 2020 C C . MET A 1 265 ? -6.125 -14.477 11.328 1 77.88 265 MET A C 1
ATOM 2022 O O . MET A 1 265 ? -7.234 -13.969 11.148 1 77.88 265 MET A O 1
ATOM 2026 N N . ASP A 1 266 ? -5.555 -15.312 10.523 1 83.75 266 ASP A N 1
ATOM 2027 C CA . ASP A 1 266 ? -6.215 -15.688 9.273 1 83.75 266 ASP A CA 1
ATOM 2028 C C . ASP A 1 266 ? -7.547 -16.375 9.547 1 83.75 266 ASP A C 1
ATOM 2030 O O . ASP A 1 266 ? -8.531 -16.125 8.852 1 83.75 266 ASP A O 1
ATOM 2034 N N . SER A 1 267 ? -7.574 -17.234 10.508 1 77.44 267 SER A N 1
ATOM 2035 C CA . SER A 1 267 ? -8.805 -17.938 10.844 1 77.44 267 SER A CA 1
ATOM 2036 C C . SER A 1 267 ? -9.898 -16.953 11.273 1 77.44 267 SER A C 1
ATOM 2038 O O . SER A 1 267 ? -11.07 -17.141 10.953 1 77.44 267 SER A O 1
ATOM 2040 N N . GLY A 1 268 ? -9.516 -15.945 12.016 1 73.38 268 GLY A N 1
ATOM 2041 C CA . GLY A 1 268 ? -10.461 -14.945 12.484 1 73.38 268 GLY A CA 1
ATOM 2042 C C . GLY A 1 268 ? -11.039 -14.102 11.359 1 73.38 268 GLY A C 1
ATOM 2043 O O . GLY A 1 268 ? -12.25 -13.875 11.297 1 73.38 268 GLY A O 1
ATOM 2044 N N . VAL A 1 269 ? -10.234 -13.734 10.461 1 81 269 VAL A N 1
ATOM 2045 C CA . VAL A 1 269 ? -10.664 -12.797 9.43 1 81 269 VAL A CA 1
ATOM 2046 C C . VAL A 1 269 ? -11.492 -13.539 8.375 1 81 269 VAL A C 1
ATOM 2048 O O . VAL A 1 269 ? -12.18 -12.906 7.57 1 81 269 VAL A O 1
ATOM 2051 N N . GLN A 1 270 ? -11.414 -14.836 8.398 1 83.31 270 GLN A N 1
ATOM 2052 C CA . GLN A 1 270 ? -12.141 -15.625 7.402 1 83.31 270 GLN A CA 1
ATOM 2053 C C . GLN A 1 270 ? -13.57 -15.906 7.859 1 83.31 270 GLN A C 1
ATOM 2055 O O . GLN A 1 270 ? -14.383 -16.422 7.09 1 83.31 270 GLN A O 1
ATOM 2060 N N . ILE A 1 271 ? -13.828 -15.57 9.086 1 74.88 271 ILE A N 1
ATOM 2061 C CA . ILE A 1 271 ? -15.164 -15.82 9.617 1 74.88 271 ILE A CA 1
ATOM 2062 C C . ILE A 1 271 ? -16.203 -15.008 8.836 1 74.88 271 ILE A C 1
ATOM 2064 O O . ILE A 1 271 ? -15.984 -13.82 8.578 1 74.88 271 ILE A O 1
ATOM 2068 N N . ARG A 1 272 ? -17.281 -15.664 8.352 1 78.12 272 ARG A N 1
ATOM 2069 C CA . ARG A 1 272 ? -18.422 -15.07 7.672 1 78.12 272 ARG A CA 1
ATOM 2070 C C . ARG A 1 272 ? -18 -14.453 6.34 1 78.12 272 ARG A C 1
ATOM 2072 O O . ARG A 1 272 ? -18.5 -13.391 5.957 1 78.12 272 ARG A O 1
ATOM 2079 N N . THR A 1 273 ? -16.969 -15.047 5.68 1 87.88 273 THR A N 1
ATOM 2080 C CA . THR A 1 273 ? -16.531 -14.547 4.379 1 87.88 273 THR A CA 1
ATOM 2081 C C . THR A 1 273 ? -17.062 -15.43 3.256 1 87.88 273 THR A C 1
ATOM 2083 O O . THR A 1 273 ? -17.031 -15.039 2.086 1 87.88 273 THR A O 1
ATOM 2086 N N . GLY A 1 274 ? -17.531 -16.609 3.662 1 90.19 274 GLY A N 1
ATOM 2087 C CA . GLY A 1 274 ? -18.016 -17.562 2.67 1 90.19 274 GLY A CA 1
ATOM 2088 C C . GLY A 1 274 ? -16.906 -18.391 2.062 1 90.19 274 GLY A C 1
ATOM 2089 O O . GLY A 1 274 ? -17.172 -19.297 1.263 1 90.19 274 GLY A O 1
ATOM 2090 N N . LEU A 1 275 ? -15.711 -18.234 2.43 1 90.5 275 LEU A N 1
ATOM 2091 C CA . LEU A 1 275 ? -14.602 -18.984 1.859 1 90.5 275 LEU A CA 1
ATOM 2092 C C . LEU A 1 275 ? -14.703 -20.469 2.227 1 90.5 275 LEU A C 1
ATOM 2094 O O . LEU A 1 275 ? -14.312 -21.328 1.441 1 90.5 275 LEU A O 1
ATOM 2098 N N . ASN A 1 276 ? -15.211 -20.703 3.416 1 88.88 276 ASN A N 1
ATOM 2099 C CA . ASN A 1 276 ? -15.414 -22.078 3.822 1 88.88 276 ASN A CA 1
ATOM 2100 C C . ASN A 1 276 ? -16.438 -22.781 2.926 1 88.88 276 ASN A C 1
ATOM 2102 O O . ASN A 1 276 ? -16.297 -23.984 2.643 1 88.88 276 ASN A O 1
ATOM 2106 N N . VAL A 1 277 ? -17.438 -22.047 2.541 1 90.94 277 VAL A N 1
ATOM 2107 C CA . VAL A 1 277 ? -18.438 -22.594 1.632 1 90.94 277 VAL A CA 1
ATOM 2108 C C . VAL A 1 277 ? -17.797 -22.922 0.289 1 90.94 277 VAL A C 1
ATOM 2110 O O . VAL A 1 277 ? -18.031 -24 -0.262 1 90.94 277 VAL A O 1
ATOM 2113 N N . LEU A 1 278 ? -16.969 -22.078 -0.184 1 92.62 278 LEU A N 1
ATOM 2114 C CA . LEU A 1 278 ? -16.281 -22.312 -1.443 1 92.62 278 LEU A CA 1
ATOM 2115 C C . LEU A 1 278 ? -15.336 -23.5 -1.331 1 92.62 278 LEU A C 1
ATOM 2117 O O . LEU A 1 278 ? -15.234 -24.312 -2.26 1 92.62 278 LEU A O 1
ATOM 2121 N N . ALA A 1 279 ? -14.688 -23.609 -0.216 1 91 279 ALA A N 1
ATOM 2122 C CA . ALA A 1 279 ? -13.766 -24.719 0.007 1 91 279 ALA A CA 1
ATOM 2123 C C . ALA A 1 279 ? -14.5 -26.062 -0.039 1 91 279 ALA A C 1
ATOM 2125 O O . ALA A 1 279 ? -13.992 -27.031 -0.602 1 91 279 ALA A O 1
ATOM 2126 N N . GLN A 1 280 ? -15.641 -26.047 0.504 1 89.94 280 GLN A N 1
ATOM 2127 C CA . GLN A 1 280 ? -16.438 -27.281 0.53 1 89.94 280 GLN A CA 1
ATOM 2128 C C . GLN A 1 280 ? -16.906 -27.656 -0.873 1 89.94 280 GLN A C 1
ATOM 2130 O O . GLN A 1 280 ? -16.969 -28.844 -1.207 1 89.94 280 GLN A O 1
ATOM 2135 N N . GLN A 1 281 ? -17.094 -26.672 -1.668 1 90 281 GLN A N 1
ATOM 2136 C CA . GLN A 1 281 ? -17.594 -26.906 -3.02 1 90 281 GLN A CA 1
ATOM 2137 C C . GLN A 1 281 ? -16.469 -27.359 -3.947 1 90 281 GLN A C 1
ATOM 2139 O O . GLN A 1 281 ? -16.734 -27.953 -5 1 90 281 GLN A O 1
ATOM 2144 N N . ASN A 1 282 ? -15.312 -26.984 -3.633 1 88.38 282 ASN A N 1
ATOM 2145 C CA . ASN A 1 282 ? -14.18 -27.281 -4.508 1 88.38 282 ASN A CA 1
ATOM 2146 C C . ASN A 1 282 ? -13.305 -28.391 -3.926 1 88.38 282 ASN A C 1
ATOM 2148 O O . ASN A 1 282 ? -12.133 -28.516 -4.297 1 88.38 282 ASN A O 1
ATOM 2152 N N . LYS A 1 283 ? -13.828 -29.109 -2.994 1 85.31 283 LYS A N 1
ATOM 2153 C CA . LYS A 1 283 ? -13.078 -30.219 -2.42 1 85.31 283 LYS A CA 1
ATOM 2154 C C . LYS A 1 283 ? -12.719 -31.25 -3.49 1 85.31 283 LYS A C 1
ATOM 2156 O O . LYS A 1 283 ? -13.523 -31.547 -4.379 1 85.31 283 LYS A O 1
ATOM 2161 N N . MET B 1 1 ? 17.406 -40.625 -21.125 1 36 1 MET B N 1
ATOM 2162 C CA . MET B 1 1 ? 16.078 -40.625 -20.531 1 36 1 MET B CA 1
ATOM 2163 C C . MET B 1 1 ? 15.547 -39.188 -20.406 1 36 1 MET B C 1
ATOM 2165 O O . MET B 1 1 ? 16.172 -38.344 -19.766 1 36 1 MET B O 1
ATOM 2169 N N . THR B 1 2 ? 14.945 -38.5 -21.375 1 46.03 2 THR B N 1
ATOM 2170 C CA . THR B 1 2 ? 14.469 -37.125 -21.438 1 46.03 2 THR B CA 1
ATOM 2171 C C . THR B 1 2 ? 13.68 -36.75 -20.188 1 46.03 2 THR B C 1
ATOM 2173 O O . THR B 1 2 ? 12.609 -37.312 -19.938 1 46.03 2 THR B O 1
ATOM 2176 N N . SER B 1 3 ? 14.328 -36.594 -19.016 1 60.28 3 SER B N 1
ATOM 2177 C CA . SER B 1 3 ? 13.781 -36.5 -17.672 1 60.28 3 SER B CA 1
ATOM 2178 C C . SER B 1 3 ? 12.547 -35.594 -17.641 1 60.28 3 SER B C 1
ATOM 2180 O O . SER B 1 3 ? 12.516 -34.562 -18.297 1 60.28 3 SER B O 1
ATOM 2182 N N . GLU B 1 4 ? 11.383 -36.219 -17.5 1 83.25 4 GLU B N 1
ATOM 2183 C CA . GLU B 1 4 ? 10.055 -35.594 -17.422 1 83.25 4 GLU B CA 1
ATOM 2184 C C . GLU B 1 4 ? 10.078 -34.312 -16.609 1 83.25 4 GLU B C 1
ATOM 2186 O O . GLU B 1 4 ? 10.703 -34.25 -15.539 1 83.25 4 GLU B O 1
ATOM 2191 N N . LEU B 1 5 ? 9.789 -33.281 -17.234 1 91.25 5 LEU B N 1
ATOM 2192 C CA . LEU B 1 5 ? 9.711 -31.969 -16.562 1 91.25 5 LEU B CA 1
ATOM 2193 C C . LEU B 1 5 ? 8.828 -32.031 -15.328 1 91.25 5 LEU B C 1
ATOM 2195 O O . LEU B 1 5 ? 7.805 -32.719 -15.328 1 91.25 5 LEU B O 1
ATOM 2199 N N . LYS B 1 6 ? 9.312 -31.422 -14.273 1 95.5 6 LYS B N 1
ATOM 2200 C CA . LYS B 1 6 ? 8.609 -31.438 -12.992 1 95.5 6 LYS B CA 1
ATOM 2201 C C . LYS B 1 6 ? 7.41 -30.5 -13.008 1 95.5 6 LYS B C 1
ATOM 2203 O O . LYS B 1 6 ? 6.5 -30.625 -12.18 1 95.5 6 LYS B O 1
ATOM 2208 N N . GLY B 1 7 ? 7.395 -29.594 -13.938 1 97.19 7 GLY B N 1
ATOM 2209 C CA . GLY B 1 7 ? 6.34 -28.594 -14.039 1 97.19 7 GLY B CA 1
ATOM 2210 C C . GLY B 1 7 ? 6.758 -27.359 -14.82 1 97.19 7 GLY B C 1
ATOM 2211 O O . GLY B 1 7 ? 7.793 -27.375 -15.492 1 97.19 7 GLY B O 1
ATOM 2212 N N . THR B 1 8 ? 5.91 -26.375 -14.812 1 98.25 8 THR B N 1
ATOM 2213 C CA . THR B 1 8 ? 6.145 -25.156 -15.57 1 98.25 8 THR B CA 1
ATOM 2214 C C . THR B 1 8 ? 6.133 -23.938 -14.656 1 98.25 8 THR B C 1
ATOM 2216 O O . THR B 1 8 ? 5.395 -23.906 -13.664 1 98.25 8 THR B O 1
ATOM 2219 N N . VAL B 1 9 ? 6.996 -22.984 -14.992 1 98.62 9 VAL B N 1
ATOM 2220 C CA . VAL B 1 9 ? 7.156 -21.781 -14.18 1 98.62 9 VAL B CA 1
ATOM 2221 C C . VAL B 1 9 ? 7.16 -20.547 -15.078 1 98.62 9 VAL B C 1
ATOM 2223 O O . VAL B 1 9 ? 7.812 -20.531 -16.125 1 98.62 9 VAL B O 1
ATOM 2226 N N . LEU B 1 10 ? 6.375 -19.578 -14.789 1 98.75 10 LEU B N 1
ATOM 2227 C CA . LEU B 1 10 ? 6.5 -18.266 -15.398 1 98.75 10 LEU B CA 1
ATOM 2228 C C . LEU B 1 10 ? 7.078 -17.25 -14.398 1 98.75 10 LEU B C 1
ATOM 2230 O O . LEU B 1 10 ? 6.594 -17.141 -13.273 1 98.75 10 LEU B O 1
ATOM 2234 N N . ILE B 1 11 ? 8.125 -16.578 -14.789 1 98.62 11 ILE B N 1
ATOM 2235 C CA . ILE B 1 11 ? 8.781 -15.586 -13.938 1 98.62 11 ILE B CA 1
ATOM 2236 C C . ILE B 1 11 ? 8.781 -14.227 -14.633 1 98.62 11 ILE B C 1
ATOM 2238 O O . ILE B 1 11 ? 9.234 -14.109 -15.781 1 98.62 11 ILE B O 1
ATOM 2242 N N . THR B 1 12 ? 8.242 -13.266 -13.961 1 98.06 12 THR B N 1
ATOM 2243 C CA . THR B 1 12 ? 8.359 -11.906 -14.484 1 98.06 12 THR B CA 1
ATOM 2244 C C . THR B 1 12 ? 9.625 -11.234 -13.961 1 98.06 12 THR B C 1
ATOM 2246 O O . THR B 1 12 ? 10.086 -11.531 -12.859 1 98.06 12 THR B O 1
ATOM 2249 N N . GLY B 1 13 ? 10.195 -10.305 -14.742 1 94.94 13 GLY B N 1
ATOM 2250 C CA . GLY B 1 13 ? 11.359 -9.547 -14.312 1 94.94 13 GLY B CA 1
ATOM 2251 C C . GLY B 1 13 ? 12.641 -10.367 -14.312 1 94.94 13 GLY B C 1
ATOM 2252 O O . GLY B 1 13 ? 13.367 -10.398 -13.32 1 94.94 13 GLY B O 1
ATOM 2253 N N . CYS B 1 14 ? 12.984 -10.938 -15.438 1 95.44 14 CYS B N 1
ATOM 2254 C CA . CYS B 1 14 ? 14.133 -11.828 -15.523 1 95.44 14 CYS B CA 1
ATOM 2255 C C . CYS B 1 14 ? 15.328 -11.117 -16.156 1 95.44 14 CYS B C 1
ATOM 2257 O O . CYS B 1 14 ? 16.188 -11.758 -16.75 1 95.44 14 CYS B O 1
ATOM 2259 N N . SER B 1 15 ? 15.383 -9.797 -15.984 1 91.94 15 SER B N 1
ATOM 2260 C CA . SER B 1 15 ? 16.547 -9.078 -16.5 1 91.94 15 SER B CA 1
ATOM 2261 C C . SER B 1 15 ? 17.828 -9.57 -15.859 1 91.94 15 SER B C 1
ATOM 2263 O O . SER B 1 15 ? 17.828 -10.016 -14.711 1 91.94 15 SER B O 1
ATOM 2265 N N . ASP B 1 16 ? 18.906 -9.359 -16.625 1 90.69 16 ASP B N 1
ATOM 2266 C CA . ASP B 1 16 ? 20.219 -9.844 -16.203 1 90.69 16 ASP B CA 1
ATOM 2267 C C . ASP B 1 16 ? 20.609 -9.273 -14.844 1 90.69 16 ASP B C 1
ATOM 2269 O O . ASP B 1 16 ? 20.438 -8.086 -14.594 1 90.69 16 ASP B O 1
ATOM 2273 N N . GLY B 1 17 ? 21.047 -10.203 -13.977 1 83.69 17 GLY B N 1
ATOM 2274 C CA . GLY B 1 17 ? 21.594 -9.766 -12.703 1 83.69 17 GLY B CA 1
ATOM 2275 C C . GLY B 1 17 ? 20.547 -9.602 -11.617 1 83.69 17 GLY B C 1
ATOM 2276 O O . GLY B 1 17 ? 20.875 -9.273 -10.477 1 83.69 17 GLY B O 1
ATOM 2277 N N . GLY B 1 18 ? 19.375 -9.898 -11.898 1 87.25 18 GLY B N 1
ATOM 2278 C CA . GLY B 1 18 ? 18.312 -9.758 -10.914 1 87.25 18 GLY B CA 1
ATOM 2279 C C . GLY B 1 18 ? 17.891 -11.078 -10.305 1 87.25 18 GLY B C 1
ATOM 2280 O O . GLY B 1 18 ? 18.391 -12.133 -10.688 1 87.25 18 GLY B O 1
ATOM 2281 N N . ALA B 1 19 ? 17.047 -10.945 -9.359 1 89.25 19 ALA B N 1
ATOM 2282 C CA . ALA B 1 19 ? 16.516 -12.117 -8.672 1 89.25 19 ALA B CA 1
ATOM 2283 C C . ALA B 1 19 ? 15.727 -13.008 -9.625 1 89.25 19 ALA B C 1
ATOM 2285 O O . ALA B 1 19 ? 15.773 -14.242 -9.523 1 89.25 19 ALA B O 1
ATOM 2286 N N . GLY B 1 20 ? 15.07 -12.398 -10.602 1 94.62 20 GLY B N 1
ATOM 2287 C CA . GLY B 1 20 ? 14.266 -13.156 -11.555 1 94.62 20 GLY B CA 1
ATOM 2288 C C . GLY B 1 20 ? 15.086 -14.094 -12.414 1 94.62 20 GLY B C 1
ATOM 2289 O O . GLY B 1 20 ? 14.766 -15.281 -12.531 1 94.62 20 GLY B O 1
ATOM 2290 N N . SER B 1 21 ? 16.156 -13.555 -12.953 1 95.12 21 SER B N 1
ATOM 2291 C CA . SER B 1 21 ? 17.016 -14.375 -13.797 1 95.12 21 SER B CA 1
ATOM 2292 C C . SER B 1 21 ? 17.672 -15.492 -12.992 1 95.12 21 SER B C 1
ATOM 2294 O O . SER B 1 21 ? 17.812 -16.609 -13.469 1 95.12 21 SER B O 1
ATOM 2296 N N . ALA B 1 22 ? 18.062 -15.156 -11.758 1 94.69 22 ALA B N 1
ATOM 2297 C CA . ALA B 1 22 ? 18.672 -16.156 -10.891 1 94.69 22 ALA B CA 1
ATOM 2298 C C . ALA B 1 22 ? 17.688 -17.281 -10.57 1 94.69 22 ALA B C 1
ATOM 2300 O O . ALA B 1 22 ? 18.062 -18.453 -10.555 1 94.69 22 ALA B O 1
ATOM 2301 N N . MET B 1 23 ? 16.484 -16.953 -10.391 1 96.75 23 MET B N 1
ATOM 2302 C CA . MET B 1 23 ? 15.469 -17.969 -10.094 1 96.75 23 MET B CA 1
ATOM 2303 C C . MET B 1 23 ? 15.148 -18.797 -11.328 1 96.75 23 MET B C 1
ATOM 2305 O O . MET B 1 23 ? 14.891 -20 -11.227 1 96.75 23 MET B O 1
ATOM 2309 N N . ALA B 1 24 ? 15.195 -18.141 -12.469 1 97.81 24 ALA B N 1
ATOM 2310 C CA . ALA B 1 24 ? 14.977 -18.875 -13.719 1 97.81 24 ALA B CA 1
ATOM 2311 C C . ALA B 1 24 ? 16.016 -19.969 -13.891 1 97.81 24 ALA B C 1
ATOM 2313 O O . ALA B 1 24 ? 15.68 -21.125 -14.195 1 97.81 24 ALA B O 1
ATOM 2314 N N . VAL B 1 25 ? 17.25 -19.625 -13.625 1 97.19 25 VAL B N 1
ATOM 2315 C CA . VAL B 1 25 ? 18.344 -20.578 -13.734 1 97.19 25 VAL B CA 1
ATOM 2316 C C . VAL B 1 25 ? 18.156 -21.719 -12.734 1 97.19 25 VAL B C 1
ATOM 2318 O O . VAL B 1 25 ? 18.312 -22.891 -13.078 1 97.19 25 VAL B O 1
ATOM 2321 N N . GLU B 1 26 ? 17.797 -21.312 -11.547 1 97.38 26 GLU B N 1
ATOM 2322 C CA . GLU B 1 26 ? 17.641 -22.297 -10.477 1 97.38 26 GLU B CA 1
ATOM 2323 C C . GLU B 1 26 ? 16.5 -23.25 -10.773 1 97.38 26 GLU B C 1
ATOM 2325 O O . GLU B 1 26 ? 16.641 -24.469 -10.609 1 97.38 26 GLU B O 1
ATOM 2330 N N . PHE B 1 27 ? 15.352 -22.766 -11.227 1 98 27 PHE B N 1
ATOM 2331 C CA . PHE B 1 27 ? 14.219 -23.609 -11.57 1 98 27 PHE B CA 1
ATOM 2332 C C . PHE B 1 27 ? 14.57 -24.562 -12.719 1 98 27 PHE B C 1
ATOM 2334 O O . PHE B 1 27 ? 14.227 -25.734 -12.688 1 98 27 PHE B O 1
ATOM 2341 N N . GLN B 1 28 ? 15.25 -23.984 -13.719 1 97.44 28 GLN B N 1
ATOM 2342 C CA . GLN B 1 28 ? 15.695 -24.797 -14.844 1 97.44 28 GLN B CA 1
ATOM 2343 C C . GLN B 1 28 ? 16.594 -25.938 -14.375 1 97.44 28 GLN B C 1
ATOM 2345 O O . GLN B 1 28 ? 16.406 -27.094 -14.781 1 97.44 28 GLN B O 1
ATOM 2350 N N . ALA B 1 29 ? 17.484 -25.641 -13.5 1 96.5 29 ALA B N 1
ATOM 2351 C CA . ALA B 1 29 ? 18.422 -26.625 -12.961 1 96.5 29 ALA B CA 1
ATOM 2352 C C . ALA B 1 29 ? 17.688 -27.703 -12.164 1 96.5 29 ALA B C 1
ATOM 2354 O O . ALA B 1 29 ? 18.125 -28.844 -12.086 1 96.5 29 ALA B O 1
ATOM 2355 N N . GLN B 1 30 ? 16.562 -27.344 -11.625 1 96.62 30 GLN B N 1
ATOM 2356 C CA . GLN B 1 30 ? 15.773 -28.25 -10.797 1 96.62 30 GLN B CA 1
ATOM 2357 C C . GLN B 1 30 ? 14.797 -29.062 -11.648 1 96.62 30 GLN B C 1
ATOM 2359 O O . GLN B 1 30 ? 13.984 -29.812 -11.117 1 96.62 30 GLN B O 1
ATOM 2364 N N . GLY B 1 31 ? 14.805 -28.844 -12.977 1 96.94 31 GLY B N 1
ATOM 2365 C CA . GLY B 1 31 ? 14.062 -29.719 -13.875 1 96.94 31 GLY B CA 1
ATOM 2366 C C . GLY B 1 31 ? 12.711 -29.141 -14.273 1 96.94 31 GLY B C 1
ATOM 2367 O O . GLY B 1 31 ? 11.805 -29.891 -14.656 1 96.94 31 GLY B O 1
ATOM 2368 N N . TYR B 1 32 ? 12.547 -27.812 -14.18 1 97.81 32 TYR B N 1
ATOM 2369 C CA . TYR B 1 32 ? 11.289 -27.172 -14.57 1 97.81 32 TYR B CA 1
ATOM 2370 C C . TYR B 1 32 ? 11.422 -26.516 -15.938 1 97.81 32 TYR B C 1
ATOM 2372 O O . TYR B 1 32 ? 12.523 -26.188 -16.375 1 97.81 32 TYR B O 1
ATOM 2380 N N . TYR B 1 33 ? 10.328 -26.438 -16.641 1 97.94 33 TYR B N 1
ATOM 2381 C CA . TYR B 1 33 ? 10.25 -25.594 -17.828 1 97.94 33 TYR B CA 1
ATOM 2382 C C . TYR B 1 33 ? 9.938 -24.156 -17.453 1 97.94 33 TYR B C 1
ATOM 2384 O O . TYR B 1 33 ? 8.93 -23.875 -16.812 1 97.94 33 TYR B O 1
ATOM 2392 N N . VAL B 1 34 ? 10.805 -23.25 -17.891 1 98.5 34 VAL B N 1
ATOM 2393 C CA . VAL B 1 34 ? 10.727 -21.875 -17.375 1 98.5 34 VAL B CA 1
ATOM 2394 C C . VAL B 1 34 ? 10.359 -20.922 -18.5 1 98.5 34 VAL B C 1
ATOM 2396 O O . VAL B 1 34 ? 11.016 -20.906 -19.547 1 98.5 34 VAL B O 1
ATOM 2399 N N . PHE B 1 35 ? 9.266 -20.219 -18.328 1 98.5 35 PHE B N 1
ATOM 2400 C CA . PHE B 1 35 ? 9 -19.016 -19.109 1 98.5 35 PHE B CA 1
ATOM 2401 C C . PHE B 1 35 ? 9.609 -17.781 -18.453 1 98.5 35 PHE B C 1
ATOM 2403 O O . PHE B 1 35 ? 9.055 -17.25 -17.484 1 98.5 35 PHE B O 1
ATOM 2410 N N . ALA B 1 36 ? 10.734 -17.344 -18.953 1 98.31 36 ALA B N 1
ATOM 2411 C CA . ALA B 1 36 ? 11.391 -16.156 -18.438 1 98.31 36 ALA B CA 1
ATOM 2412 C C . ALA B 1 36 ? 10.93 -14.906 -19.188 1 98.31 36 ALA B C 1
ATOM 2414 O O . ALA B 1 36 ? 10.93 -14.883 -20.422 1 98.31 36 ALA B O 1
ATOM 2415 N N . THR B 1 37 ? 10.539 -13.875 -18.422 1 97.94 37 THR B N 1
ATOM 2416 C CA . THR B 1 37 ? 10.008 -12.711 -19.125 1 97.94 37 THR B CA 1
ATOM 2417 C C . THR B 1 37 ? 10.734 -11.445 -18.688 1 97.94 37 THR B C 1
ATOM 2419 O O . THR B 1 37 ? 11.25 -11.367 -17.578 1 97.94 37 THR B O 1
ATOM 2422 N N . SER B 1 38 ? 10.875 -10.531 -19.5 1 95.88 38 SER B N 1
ATOM 2423 C CA . SER B 1 38 ? 11.312 -9.156 -19.281 1 95.88 38 SER B CA 1
ATOM 2424 C C . SER B 1 38 ? 10.742 -8.219 -20.344 1 95.88 38 SER B C 1
ATOM 2426 O O . SER B 1 38 ? 10.148 -8.68 -21.328 1 95.88 38 SER B O 1
ATOM 2428 N N . ARG B 1 39 ? 10.93 -6.973 -20.172 1 92 39 ARG B N 1
ATOM 2429 C CA . ARG B 1 39 ? 10.398 -6.004 -21.125 1 92 39 ARG B CA 1
ATOM 2430 C C . ARG B 1 39 ? 11.141 -6.09 -22.453 1 92 39 ARG B C 1
ATOM 2432 O O . ARG B 1 39 ? 10.578 -5.746 -23.5 1 92 39 ARG B O 1
ATOM 2439 N N . ARG B 1 40 ? 12.461 -6.496 -22.422 1 90 40 ARG B N 1
ATOM 2440 C CA . ARG B 1 40 ? 13.297 -6.652 -23.625 1 90 40 ARG B CA 1
ATOM 2441 C C . ARG B 1 40 ? 14.039 -7.98 -23.594 1 90 40 ARG B C 1
ATOM 2443 O O . ARG B 1 40 ? 14.68 -8.32 -22.594 1 90 40 ARG B O 1
ATOM 2450 N N . LEU B 1 41 ? 13.898 -8.641 -24.641 1 92.88 41 LEU B N 1
ATOM 2451 C CA . LEU B 1 41 ? 14.562 -9.938 -24.734 1 92.88 41 LEU B CA 1
ATOM 2452 C C . LEU B 1 41 ? 16.062 -9.797 -24.516 1 92.88 41 LEU B C 1
ATOM 2454 O O . LEU B 1 41 ? 16.688 -10.664 -23.875 1 92.88 41 LEU B O 1
ATOM 2458 N N . ALA B 1 42 ? 16.609 -8.719 -24.891 1 92.19 42 ALA B N 1
ATOM 2459 C CA . ALA B 1 42 ? 18.062 -8.492 -24.859 1 92.19 42 ALA B CA 1
ATOM 2460 C C . ALA B 1 42 ? 18.562 -8.406 -23.422 1 92.19 42 ALA B C 1
ATOM 2462 O O . ALA B 1 42 ? 19.766 -8.586 -23.172 1 92.19 42 ALA B O 1
ATOM 2463 N N . THR B 1 43 ? 17.672 -8.148 -22.531 1 92 43 THR B N 1
ATOM 2464 C CA . THR B 1 43 ? 18.078 -7.988 -21.141 1 92 43 THR B CA 1
ATOM 2465 C C . THR B 1 43 ? 18.156 -9.344 -20.438 1 92 43 THR B C 1
ATOM 2467 O O . THR B 1 43 ? 18.438 -9.414 -19.234 1 92 43 THR B O 1
ATOM 2470 N N . MET B 1 44 ? 17.891 -10.43 -21.156 1 95.38 44 MET B N 1
ATOM 2471 C CA . MET B 1 44 ? 17.844 -11.758 -20.531 1 95.38 44 MET B CA 1
ATOM 2472 C C . MET B 1 44 ? 18.922 -12.664 -21.109 1 95.38 44 MET B C 1
ATOM 2474 O O . MET B 1 44 ? 18.688 -13.844 -21.375 1 95.38 44 MET B O 1
ATOM 2478 N N . SER B 1 45 ? 20.047 -12.148 -21.297 1 93.94 45 SER B N 1
ATOM 2479 C CA . SER B 1 45 ? 21.125 -12.883 -21.938 1 93.94 45 SER B CA 1
ATOM 2480 C C . SER B 1 45 ? 21.609 -14.039 -21.062 1 93.94 45 SER B C 1
ATOM 2482 O O . SER B 1 45 ? 22.062 -15.062 -21.562 1 93.94 45 SER B O 1
ATOM 2484 N N . LYS B 1 46 ? 21.438 -13.938 -19.781 1 91.5 46 LYS B N 1
ATOM 2485 C CA . LYS B 1 46 ? 21.953 -14.93 -18.844 1 91.5 46 LYS B CA 1
ATOM 2486 C C . LYS B 1 46 ? 21.141 -16.219 -18.906 1 91.5 46 LYS B C 1
ATOM 2488 O O . LYS B 1 46 ? 21.625 -17.281 -18.516 1 91.5 46 LYS B O 1
ATOM 2493 N N . VAL B 1 47 ? 19.953 -16.047 -19.375 1 94.81 47 VAL B N 1
ATOM 2494 C CA . VAL B 1 47 ? 19.094 -17.234 -19.391 1 94.81 47 VAL B CA 1
ATOM 2495 C C . VAL B 1 47 ? 18.797 -17.641 -20.828 1 94.81 47 VAL B C 1
ATOM 2497 O O . VAL B 1 47 ? 18.141 -18.641 -21.078 1 94.81 47 VAL B O 1
ATOM 2500 N N . GLU B 1 48 ? 19.312 -16.875 -21.719 1 94.88 48 GLU B N 1
ATOM 2501 C CA . GLU B 1 48 ? 19.109 -17.172 -23.125 1 94.88 48 GLU B CA 1
ATOM 2502 C C . GLU B 1 48 ? 19.828 -18.453 -23.531 1 94.88 48 GLU B C 1
ATOM 2504 O O . GLU B 1 48 ? 21 -18.656 -23.156 1 94.88 48 GLU B O 1
ATOM 2509 N N . GLY B 1 49 ? 19.109 -19.344 -24.219 1 93.19 49 GLY B N 1
ATOM 2510 C CA . GLY B 1 49 ? 19.734 -20.547 -24.75 1 93.19 49 GLY B CA 1
ATOM 2511 C C . GLY B 1 49 ? 19.75 -21.703 -23.781 1 93.19 49 GLY B C 1
ATOM 2512 O O . GLY B 1 49 ? 20.109 -22.828 -24.141 1 93.19 49 GLY B O 1
ATOM 2513 N N . LEU B 1 50 ? 19.375 -21.484 -22.547 1 95.25 50 LEU B N 1
ATOM 2514 C CA . LEU B 1 50 ? 19.281 -22.578 -21.578 1 95.25 50 LEU B CA 1
ATOM 2515 C C . LEU B 1 50 ? 18.172 -23.562 -21.984 1 95.25 50 LEU B C 1
ATOM 2517 O O . LEU B 1 50 ? 17.125 -23.156 -22.453 1 95.25 50 LEU B O 1
ATOM 2521 N N . PRO B 1 51 ? 18.469 -24.828 -21.812 1 95.69 51 PRO B N 1
ATOM 2522 C CA . PRO B 1 51 ? 17.406 -25.797 -22.094 1 95.69 51 PRO B CA 1
ATOM 2523 C C . PRO B 1 51 ? 16.172 -25.594 -21.234 1 95.69 51 PRO B C 1
ATOM 2525 O O . PRO B 1 51 ? 16.281 -25.234 -20.062 1 95.69 51 PRO B O 1
ATOM 2528 N N . ASN B 1 52 ? 15.07 -25.766 -21.828 1 96.31 52 ASN B N 1
ATOM 2529 C CA . ASN B 1 52 ? 13.797 -25.719 -21.125 1 96.31 52 ASN B CA 1
ATOM 2530 C C . ASN B 1 52 ? 13.492 -24.312 -20.625 1 96.31 52 ASN B C 1
ATOM 2532 O O . ASN B 1 52 ? 12.758 -24.141 -19.641 1 96.31 52 ASN B O 1
ATOM 2536 N N . VAL B 1 53 ? 14.117 -23.328 -21.203 1 97.75 53 VAL B N 1
ATOM 2537 C CA . VAL B 1 53 ? 13.805 -21.938 -20.891 1 97.75 53 VAL B CA 1
ATOM 2538 C C . VAL B 1 53 ? 13.312 -21.234 -22.141 1 97.75 53 VAL B C 1
ATOM 2540 O O . VAL B 1 53 ? 13.977 -21.25 -23.188 1 97.75 53 VAL B O 1
ATOM 2543 N N . LYS B 1 54 ? 12.211 -20.719 -22.062 1 97.69 54 LYS B N 1
ATOM 2544 C CA . LYS B 1 54 ? 11.672 -19.891 -23.141 1 97.69 54 LYS B CA 1
ATOM 2545 C C . LYS B 1 54 ? 11.617 -18.422 -22.719 1 97.69 54 LYS B C 1
ATOM 2547 O O . LYS B 1 54 ? 11.109 -18.094 -21.641 1 97.69 54 LYS B O 1
ATOM 2552 N N . LEU B 1 55 ? 12.133 -17.594 -23.562 1 97.75 55 LEU B N 1
ATOM 2553 C CA . LEU B 1 55 ? 12.086 -16.156 -23.328 1 97.75 55 LEU B CA 1
ATOM 2554 C C . LEU B 1 55 ? 10.82 -15.555 -23.906 1 97.75 55 LEU B C 1
ATOM 2556 O O . LEU B 1 55 ? 10.438 -15.867 -25.031 1 97.75 55 LEU B O 1
ATOM 2560 N N . LEU B 1 56 ? 10.125 -14.766 -23.109 1 97.12 56 LEU B N 1
ATOM 2561 C CA . LEU B 1 56 ? 8.938 -14.039 -23.547 1 97.12 56 LEU B CA 1
ATOM 2562 C C . LEU B 1 56 ? 9.07 -12.547 -23.234 1 97.12 56 LEU B C 1
ATOM 2564 O O . LEU B 1 56 ? 9.484 -12.18 -22.141 1 97.12 56 LEU B O 1
ATOM 2568 N N . GLU B 1 57 ? 8.883 -11.742 -24.25 1 96.56 57 GLU B N 1
ATOM 2569 C CA . GLU B 1 57 ? 8.758 -10.312 -23.984 1 96.56 57 GLU B CA 1
ATOM 2570 C C . GLU B 1 57 ? 7.453 -9.992 -23.266 1 96.56 57 GLU B C 1
ATOM 2572 O O . GLU B 1 57 ? 6.375 -10.367 -23.734 1 96.56 57 GLU B O 1
ATOM 2577 N N . LEU B 1 58 ? 7.555 -9.32 -22.109 1 97.5 58 LEU B N 1
ATOM 2578 C CA . LEU B 1 58 ? 6.363 -9.008 -21.344 1 97.5 58 LEU B CA 1
ATOM 2579 C C . LEU B 1 58 ? 6.574 -7.758 -20.5 1 97.5 58 LEU B C 1
ATOM 2581 O O . LEU B 1 58 ? 7.387 -7.758 -19.562 1 97.5 58 LEU B O 1
ATOM 2585 N N . ASP B 1 59 ? 5.949 -6.703 -20.906 1 97.44 59 ASP B N 1
ATOM 2586 C CA . ASP B 1 59 ? 5.742 -5.555 -20.031 1 97.44 59 ASP B CA 1
ATOM 2587 C C . ASP B 1 59 ? 4.453 -5.707 -19.219 1 97.44 59 ASP B C 1
ATOM 2589 O O . ASP B 1 59 ? 3.355 -5.594 -19.766 1 97.44 59 ASP B O 1
ATOM 2593 N N . ILE B 1 60 ? 4.625 -5.914 -17.938 1 97.06 60 ILE B N 1
ATOM 2594 C CA . ILE B 1 60 ? 3.484 -6.301 -17.109 1 97.06 60 ILE B CA 1
ATOM 2595 C C . ILE B 1 60 ? 2.559 -5.102 -16.922 1 97.06 60 ILE B C 1
ATOM 2597 O O . ILE B 1 60 ? 1.491 -5.223 -16.312 1 97.06 60 ILE B O 1
ATOM 2601 N N . THR B 1 61 ? 2.953 -3.902 -17.422 1 96.56 61 THR B N 1
ATOM 2602 C CA . THR B 1 61 ? 2.084 -2.73 -17.359 1 96.56 61 THR B CA 1
ATOM 2603 C C . THR B 1 61 ? 1.202 -2.648 -18.594 1 96.56 61 THR B C 1
ATOM 2605 O O . THR B 1 61 ? 0.379 -1.737 -18.719 1 96.56 61 THR B O 1
ATOM 2608 N N . LYS B 1 62 ? 1.348 -3.584 -19.5 1 97.38 62 LYS B N 1
ATOM 2609 C CA . LYS B 1 62 ? 0.59 -3.584 -20.75 1 97.38 62 LYS B CA 1
ATOM 2610 C C . LYS B 1 62 ? -0.371 -4.77 -20.812 1 97.38 62 LYS B C 1
ATOM 2612 O O . LYS B 1 62 ? 0.043 -5.898 -21.078 1 97.38 62 LYS B O 1
ATOM 2617 N N . PRO B 1 63 ? -1.632 -4.516 -20.75 1 96.38 63 PRO B N 1
ATOM 2618 C CA . PRO B 1 63 ? -2.623 -5.594 -20.703 1 96.38 63 PRO B CA 1
ATOM 2619 C C . PRO B 1 63 ? -2.559 -6.504 -21.922 1 96.38 63 PRO B C 1
ATOM 2621 O O . PRO B 1 63 ? -2.719 -7.723 -21.797 1 96.38 63 PRO B O 1
ATOM 2624 N N . ASP B 1 64 ? -2.277 -5.949 -23.047 1 97.12 64 ASP B N 1
ATOM 2625 C CA . ASP B 1 64 ? -2.236 -6.738 -24.266 1 97.12 64 ASP B CA 1
ATOM 2626 C C . ASP B 1 64 ? -1.07 -7.723 -24.25 1 97.12 64 ASP B C 1
ATOM 2628 O O . ASP B 1 64 ? -1.2 -8.859 -24.719 1 97.12 64 ASP B O 1
ATOM 2632 N N . GLU B 1 65 ? 0.039 -7.305 -23.75 1 97.94 65 GLU B N 1
ATOM 2633 C CA . GLU B 1 65 ? 1.194 -8.195 -23.656 1 97.94 65 GLU B CA 1
ATOM 2634 C C . GLU B 1 65 ? 0.958 -9.297 -22.625 1 97.94 65 GLU B C 1
ATOM 2636 O O . GLU B 1 65 ? 1.372 -10.438 -22.812 1 97.94 65 GLU B O 1
ATOM 2641 N N . ILE B 1 66 ? 0.26 -8.969 -21.562 1 98.25 66 ILE B N 1
ATOM 2642 C CA . ILE B 1 66 ? -0.079 -9.945 -20.531 1 98.25 66 ILE B CA 1
ATOM 2643 C C . ILE B 1 66 ? -0.976 -11.031 -21.125 1 98.25 66 ILE B C 1
ATOM 2645 O O . ILE B 1 66 ? -0.728 -12.219 -20.938 1 98.25 66 ILE B O 1
ATOM 2649 N N . ARG B 1 67 ? -1.958 -10.586 -21.844 1 97.38 67 ARG B N 1
ATOM 2650 C CA . ARG B 1 67 ? -2.877 -11.523 -22.484 1 97.38 67 ARG B CA 1
ATOM 2651 C C . ARG B 1 67 ? -2.137 -12.445 -23.453 1 97.38 67 ARG B C 1
ATOM 2653 O O . ARG B 1 67 ? -2.369 -13.656 -23.469 1 97.38 67 ARG B O 1
ATOM 2660 N N . SER B 1 68 ? -1.285 -11.867 -24.234 1 97.56 68 SER B N 1
ATOM 2661 C CA . SER B 1 68 ? -0.517 -12.641 -25.203 1 97.56 68 SER B CA 1
ATOM 2662 C C . SER B 1 68 ? 0.378 -13.664 -24.516 1 97.56 68 SER B C 1
ATOM 2664 O O . SER B 1 68 ? 0.464 -14.812 -24.953 1 97.56 68 SER B O 1
ATOM 2666 N N . ALA B 1 69 ? 1.019 -13.234 -23.469 1 97.75 69 ALA B N 1
ATOM 2667 C CA . ALA B 1 69 ? 1.879 -14.148 -22.703 1 97.75 69 ALA B CA 1
ATOM 2668 C C . ALA B 1 69 ? 1.072 -15.289 -22.109 1 97.75 69 ALA B C 1
ATOM 2670 O O . ALA B 1 69 ? 1.508 -16.453 -22.141 1 97.75 69 ALA B O 1
ATOM 2671 N N . SER B 1 70 ? -0.082 -14.961 -21.547 1 98 70 SER B N 1
ATOM 2672 C CA . SER B 1 70 ? -0.946 -15.984 -20.953 1 98 70 SER B CA 1
ATOM 2673 C C . SER B 1 70 ? -1.383 -17.016 -21.984 1 98 70 SER B C 1
ATOM 2675 O O . SER B 1 70 ? -1.457 -18.203 -21.703 1 98 70 SER B O 1
ATOM 2677 N N . GLU B 1 71 ? -1.638 -16.516 -23.188 1 97.75 71 GLU B N 1
ATOM 2678 C CA . GLU B 1 71 ? -2.053 -17.406 -24.266 1 97.75 71 GLU B CA 1
ATOM 2679 C C . GLU B 1 71 ? -0.911 -18.328 -24.688 1 97.75 71 GLU B C 1
ATOM 2681 O O . GLU B 1 71 ? -1.127 -19.516 -24.953 1 97.75 71 GLU B O 1
ATOM 2686 N N . VAL B 1 72 ? 0.25 -17.828 -24.797 1 97.81 72 VAL B N 1
ATOM 2687 C CA . VAL B 1 72 ? 1.422 -18.625 -25.141 1 97.81 72 VAL B CA 1
ATOM 2688 C C . VAL B 1 72 ? 1.626 -19.719 -24.094 1 97.81 72 VAL B C 1
ATOM 2690 O O . VAL B 1 72 ? 1.809 -20.891 -24.453 1 97.81 72 VAL B O 1
ATOM 2693 N N . VAL B 1 73 ? 1.552 -19.328 -22.828 1 98 73 VAL B N 1
ATOM 2694 C CA . VAL B 1 73 ? 1.769 -20.281 -21.734 1 98 73 VAL B CA 1
ATOM 2695 C C . VAL B 1 73 ? 0.662 -21.344 -21.75 1 98 73 VAL B C 1
ATOM 2697 O O . VAL B 1 73 ? 0.935 -22.531 -21.625 1 98 73 VAL B O 1
ATOM 2700 N N . ARG B 1 74 ? -0.553 -20.891 -21.938 1 97.75 74 ARG B N 1
ATOM 2701 C CA . ARG B 1 74 ? -1.69 -21.797 -21.984 1 97.75 74 ARG B CA 1
ATOM 2702 C C . ARG B 1 74 ? -1.498 -22.844 -23.062 1 97.75 74 ARG B C 1
ATOM 2704 O O . ARG B 1 74 ? -1.682 -24.047 -22.828 1 97.75 74 ARG B O 1
ATOM 2711 N N . THR B 1 75 ? -1.113 -22.422 -24.234 1 97.38 75 THR B N 1
ATOM 2712 C CA . THR B 1 75 ? -0.962 -23.297 -25.391 1 97.38 75 THR B CA 1
ATOM 2713 C C . THR B 1 75 ? 0.189 -24.281 -25.172 1 97.38 75 THR B C 1
ATOM 2715 O O . THR B 1 75 ? 0.045 -25.469 -25.422 1 97.38 75 THR B O 1
ATOM 2718 N N . GLU B 1 76 ? 1.193 -23.828 -24.656 1 96.5 76 GLU B N 1
ATOM 2719 C CA . GLU B 1 76 ? 2.402 -24.641 -24.562 1 96.5 76 GLU B CA 1
ATOM 2720 C C . GLU B 1 76 ? 2.326 -25.609 -23.391 1 96.5 76 GLU B C 1
ATOM 2722 O O . GLU B 1 76 ? 2.996 -26.641 -23.375 1 96.5 76 GLU B O 1
ATOM 2727 N N . THR B 1 77 ? 1.536 -25.25 -22.375 1 95.94 77 THR B N 1
ATOM 2728 C CA . THR B 1 77 ? 1.508 -26.078 -21.172 1 95.94 77 THR B CA 1
ATOM 2729 C C . THR B 1 77 ? 0.266 -26.953 -21.156 1 95.94 77 THR B C 1
ATOM 2731 O O . THR B 1 77 ? 0.089 -27.781 -20.25 1 95.94 77 THR B O 1
ATOM 2734 N N . GLY B 1 78 ? -0.658 -26.781 -22.125 1 94.5 78 GLY B N 1
ATOM 2735 C CA . GLY B 1 78 ? -1.926 -27.5 -22.094 1 94.5 78 GLY B CA 1
ATOM 2736 C C . GLY B 1 78 ? -2.9 -26.922 -21.078 1 94.5 78 GLY B C 1
ATOM 2737 O O . GLY B 1 78 ? -3.803 -27.625 -20.625 1 94.5 78 GLY B O 1
ATOM 2738 N N . GLY B 1 79 ? -2.613 -25.719 -20.625 1 94.88 79 GLY B N 1
ATOM 2739 C CA . GLY B 1 79 ? -3.586 -24.984 -19.828 1 94.88 79 GLY B CA 1
ATOM 2740 C C . GLY B 1 79 ? -3.279 -24.984 -18.344 1 94.88 79 GLY B C 1
ATOM 2741 O O . GLY B 1 79 ? -4.121 -24.609 -17.531 1 94.88 79 GLY B O 1
ATOM 2742 N N . GLY B 1 80 ? -2.062 -25.5 -18 1 97 80 GLY B N 1
ATOM 2743 C CA . GLY B 1 80 ? -1.676 -25.5 -16.594 1 97 80 GLY B CA 1
ATOM 2744 C C . GLY B 1 80 ? -0.371 -24.781 -16.344 1 97 80 GLY B C 1
ATOM 2745 O O . GLY B 1 80 ? 0.543 -24.812 -17.156 1 97 80 GLY B O 1
ATOM 2746 N N . LEU B 1 81 ? -0.245 -24.172 -15.172 1 98.31 81 LEU B N 1
ATOM 2747 C CA . LEU B 1 81 ? 0.965 -23.5 -14.727 1 98.31 81 LEU B CA 1
ATOM 2748 C C . LEU B 1 81 ? 1.266 -23.844 -13.266 1 98.31 81 LEU B C 1
ATOM 2750 O O . LEU B 1 81 ? 0.442 -23.578 -12.383 1 98.31 81 LEU B O 1
ATOM 2754 N N . THR B 1 82 ? 2.398 -24.391 -13.031 1 98.5 82 THR B N 1
ATOM 2755 C CA . THR B 1 82 ? 2.752 -24.875 -11.695 1 98.5 82 THR B CA 1
ATOM 2756 C C . THR B 1 82 ? 3.084 -23.688 -10.781 1 98.5 82 THR B C 1
ATOM 2758 O O . THR B 1 82 ? 2.637 -23.656 -9.633 1 98.5 82 THR B O 1
ATOM 2761 N N . TYR B 1 83 ? 3.926 -22.781 -11.281 1 98.69 83 TYR B N 1
ATOM 2762 C CA . TYR B 1 83 ? 4.336 -21.641 -10.477 1 98.69 83 TYR B CA 1
ATOM 2763 C C . TYR B 1 83 ? 4.281 -20.344 -11.289 1 98.69 83 TYR B C 1
ATOM 2765 O O . TYR B 1 83 ? 4.676 -20.328 -12.453 1 98.69 83 TYR B O 1
ATOM 2773 N N . LEU B 1 84 ? 3.713 -19.328 -10.773 1 98.75 84 LEU B N 1
ATOM 2774 C CA . LEU B 1 84 ? 3.84 -17.953 -11.242 1 98.75 84 LEU B CA 1
ATOM 2775 C C . LEU B 1 84 ? 4.652 -17.125 -10.258 1 98.75 84 LEU B C 1
ATOM 2777 O O . LEU B 1 84 ? 4.262 -16.969 -9.094 1 98.75 84 LEU B O 1
ATOM 2781 N N . ILE B 1 85 ? 5.797 -16.625 -10.695 1 98.62 85 ILE B N 1
ATOM 2782 C CA . ILE B 1 85 ? 6.66 -15.812 -9.844 1 98.62 85 ILE B CA 1
ATOM 2783 C C . ILE B 1 85 ? 6.586 -14.352 -10.281 1 98.62 85 ILE B C 1
ATOM 2785 O O . ILE B 1 85 ? 7.172 -13.969 -11.297 1 98.62 85 ILE B O 1
ATOM 2789 N N . ASN B 1 86 ? 5.895 -13.555 -9.5 1 98 86 ASN B N 1
ATOM 2790 C CA . ASN B 1 86 ? 5.895 -12.102 -9.695 1 98 86 ASN B CA 1
ATOM 2791 C C . ASN B 1 86 ? 7.148 -11.461 -9.109 1 98 86 ASN B C 1
ATOM 2793 O O . ASN B 1 86 ? 7.188 -11.133 -7.918 1 98 86 ASN B O 1
ATOM 2797 N N . CYS B 1 87 ? 8.094 -11.188 -9.992 1 95.44 87 CYS B N 1
ATOM 2798 C CA . CYS B 1 87 ? 9.383 -10.695 -9.531 1 95.44 87 CYS B CA 1
ATOM 2799 C C . CYS B 1 87 ? 9.688 -9.32 -10.117 1 95.44 87 CYS B C 1
ATOM 2801 O O . CYS B 1 87 ? 10.547 -8.602 -9.609 1 95.44 87 CYS B O 1
ATOM 2803 N N . ALA B 1 88 ? 9.023 -8.938 -11.164 1 93.25 88 ALA B N 1
ATOM 2804 C CA . ALA B 1 88 ? 9.25 -7.645 -11.805 1 93.25 88 ALA B CA 1
ATOM 2805 C C . ALA B 1 88 ? 8.969 -6.5 -10.836 1 93.25 88 ALA B C 1
ATOM 2807 O O . ALA B 1 88 ? 7.906 -6.457 -10.211 1 93.25 88 ALA B O 1
ATOM 2808 N N . ALA B 1 89 ? 9.898 -5.625 -10.688 1 91 89 ALA B N 1
ATOM 2809 C CA . ALA B 1 89 ? 9.727 -4.469 -9.805 1 91 89 ALA B CA 1
ATOM 2810 C C . ALA B 1 89 ? 10.711 -3.355 -10.164 1 91 89 ALA B C 1
ATOM 2812 O O . ALA B 1 89 ? 11.719 -3.6 -10.828 1 91 89 ALA B O 1
ATOM 2813 N N . ARG B 1 90 ? 10.359 -2.227 -9.789 1 88.38 90 ARG B N 1
ATOM 2814 C CA . ARG B 1 90 ? 11.227 -1.057 -9.914 1 88.38 90 ARG B CA 1
ATOM 2815 C C . ARG B 1 90 ? 11.461 -0.406 -8.555 1 88.38 90 ARG B C 1
ATOM 2817 O O . ARG B 1 90 ? 10.586 -0.417 -7.691 1 88.38 90 ARG B O 1
ATOM 2824 N N . ASN B 1 91 ? 12.641 0.094 -8.406 1 86.38 91 ASN B N 1
ATOM 2825 C CA . ASN B 1 91 ? 12.977 0.863 -7.207 1 86.38 91 ASN B CA 1
ATOM 2826 C C . ASN B 1 91 ? 12.758 2.357 -7.426 1 86.38 91 ASN B C 1
ATOM 2828 O O . ASN B 1 91 ? 12.633 2.812 -8.562 1 86.38 91 ASN B O 1
ATOM 2832 N N . HIS B 1 92 ? 12.703 3.102 -6.332 1 88.44 92 HIS B N 1
ATOM 2833 C CA . HIS B 1 92 ? 12.469 4.539 -6.391 1 88.44 92 HIS B CA 1
ATOM 2834 C C . HIS B 1 92 ? 12.93 5.227 -5.109 1 88.44 92 HIS B C 1
ATOM 2836 O O . HIS B 1 92 ? 12.695 4.719 -4.012 1 88.44 92 HIS B O 1
ATOM 2842 N N . PHE B 1 93 ? 13.688 6.332 -5.289 1 90.44 93 PHE B N 1
ATOM 2843 C CA . PHE B 1 93 ? 14.172 7.137 -4.172 1 90.44 93 PHE B CA 1
ATOM 2844 C C . PHE B 1 93 ? 13.758 8.594 -4.332 1 90.44 93 PHE B C 1
ATOM 2846 O O . PHE B 1 93 ? 14.078 9.227 -5.344 1 90.44 93 PHE B O 1
ATOM 2853 N N . MET B 1 94 ? 13.094 9.148 -3.418 1 94.88 94 MET B N 1
ATOM 2854 C CA . MET B 1 94 ? 12.688 10.555 -3.424 1 94.88 94 MET B CA 1
ATOM 2855 C C . MET B 1 94 ? 12.031 10.938 -2.102 1 94.88 94 MET B C 1
ATOM 2857 O O . MET B 1 94 ? 11.18 10.203 -1.592 1 94.88 94 MET B O 1
ATOM 2861 N N . PRO B 1 95 ? 12.531 12.039 -1.492 1 95.69 95 PRO B N 1
ATOM 2862 C CA . PRO B 1 95 ? 11.703 12.5 -0.373 1 95.69 95 PRO B CA 1
ATOM 2863 C C . PRO B 1 95 ? 10.234 12.656 -0.746 1 95.69 95 PRO B C 1
ATOM 2865 O O . PRO B 1 95 ? 9.914 13.086 -1.856 1 95.69 95 PRO B O 1
ATOM 2868 N N . LEU B 1 96 ? 9.352 12.312 0.161 1 97.12 96 LEU B N 1
ATOM 2869 C CA . LEU B 1 96 ? 7.926 12.297 -0.135 1 97.12 96 LEU B CA 1
ATOM 2870 C C . LEU B 1 96 ? 7.43 13.68 -0.532 1 97.12 96 LEU B C 1
ATOM 2872 O O . LEU B 1 96 ? 6.594 13.812 -1.428 1 97.12 96 LEU B O 1
ATOM 2876 N N . LEU B 1 97 ? 7.949 14.727 0.077 1 96.88 97 LEU B N 1
ATOM 2877 C CA . LEU B 1 97 ? 7.52 16.078 -0.267 1 96.88 97 LEU B CA 1
ATOM 2878 C C . LEU B 1 97 ? 7.941 16.438 -1.688 1 96.88 97 LEU B C 1
ATOM 2880 O O . LEU B 1 97 ? 7.344 17.328 -2.312 1 96.88 97 LEU B O 1
ATOM 2884 N N . ASP B 1 98 ? 8.961 15.7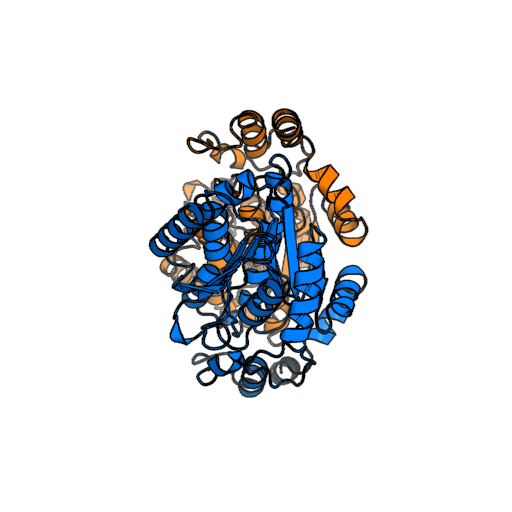66 -2.186 1 96.38 98 ASP B N 1
ATOM 2885 C CA . ASP B 1 98 ? 9.508 16.078 -3.502 1 96.38 98 ASP B CA 1
ATOM 2886 C C . ASP B 1 98 ? 9.008 15.094 -4.555 1 96.38 98 ASP B C 1
ATOM 2888 O O . ASP B 1 98 ? 9.312 15.242 -5.742 1 96.38 98 ASP B O 1
ATOM 2892 N N . GLU B 1 99 ? 8.25 14.141 -4.141 1 95.69 99 GLU B N 1
ATOM 2893 C CA . GLU B 1 99 ? 7.809 13.078 -5.039 1 95.69 99 GLU B CA 1
ATOM 2894 C C . GLU B 1 99 ? 6.941 13.633 -6.164 1 95.69 99 GLU B C 1
ATOM 2896 O O . GLU B 1 99 ? 6.055 14.453 -5.926 1 95.69 99 GLU B O 1
ATOM 2901 N N . ASP B 1 100 ? 7.297 13.25 -7.371 1 95.38 100 ASP B N 1
ATOM 2902 C CA . ASP B 1 100 ? 6.367 13.422 -8.484 1 95.38 100 ASP B CA 1
ATOM 2903 C C . ASP B 1 100 ? 5.262 12.367 -8.438 1 95.38 100 ASP B C 1
ATOM 2905 O O . ASP B 1 100 ? 5.516 11.18 -8.641 1 95.38 100 ASP B O 1
ATOM 2909 N N . VAL B 1 101 ? 4.051 12.812 -8.266 1 95.25 101 VAL B N 1
ATOM 2910 C CA . VAL B 1 101 ? 2.928 11.898 -8.07 1 95.25 101 VAL B CA 1
ATOM 2911 C C . VAL B 1 101 ? 2.768 11.008 -9.305 1 95.25 101 VAL B C 1
ATOM 2913 O O . VAL B 1 101 ? 2.412 9.836 -9.188 1 95.25 101 VAL B O 1
ATOM 2916 N N . GLU B 1 102 ? 3.021 11.57 -10.43 1 94.38 102 GLU B N 1
ATOM 2917 C CA . GLU B 1 102 ? 2.943 10.781 -11.656 1 94.38 102 GLU B CA 1
ATOM 2918 C C . GLU B 1 102 ? 4.004 9.68 -11.672 1 94.38 102 GLU B C 1
ATOM 2920 O O . GLU B 1 102 ? 3.742 8.562 -12.109 1 94.38 102 GLU B O 1
ATOM 2925 N N . ALA B 1 103 ? 5.191 10.016 -11.242 1 92.88 103 ALA B N 1
ATOM 2926 C CA . ALA B 1 103 ? 6.25 9.016 -11.133 1 92.88 103 ALA B CA 1
ATOM 2927 C C . ALA B 1 103 ? 5.883 7.934 -10.133 1 92.88 103 ALA B C 1
ATOM 2929 O O . ALA B 1 103 ? 6.172 6.754 -10.344 1 92.88 103 ALA B O 1
ATOM 2930 N N . ALA B 1 104 ? 5.289 8.352 -9.102 1 94.94 104 ALA B N 1
ATOM 2931 C CA . ALA B 1 104 ? 4.84 7.41 -8.086 1 94.94 104 ALA B CA 1
ATOM 2932 C C . ALA B 1 104 ? 3.785 6.461 -8.641 1 94.94 104 ALA B C 1
ATOM 2934 O O . ALA B 1 104 ? 3.848 5.25 -8.414 1 94.94 104 ALA B O 1
ATOM 2935 N N . ARG B 1 105 ? 2.848 7.039 -9.391 1 96.06 105 ARG B N 1
ATOM 2936 C CA . ARG B 1 105 ? 1.836 6.223 -10.055 1 96.06 105 ARG B CA 1
ATOM 2937 C C . ARG B 1 105 ? 2.482 5.195 -10.977 1 96.06 105 ARG B C 1
ATOM 2939 O O . ARG B 1 105 ? 2.07 4.031 -11.008 1 96.06 105 ARG B O 1
ATOM 2946 N N . ALA B 1 106 ? 3.426 5.656 -11.695 1 95.25 106 ALA B N 1
ATOM 2947 C CA . ALA B 1 106 ? 4.109 4.781 -12.641 1 95.25 106 ALA B CA 1
ATOM 2948 C C . ALA B 1 106 ? 4.789 3.619 -11.922 1 95.25 106 ALA B C 1
ATOM 2950 O O . ALA B 1 106 ? 4.805 2.492 -12.422 1 95.25 106 ALA B O 1
ATOM 2951 N N . LEU B 1 107 ? 5.387 3.928 -10.82 1 95.44 107 LEU B N 1
ATOM 2952 C CA . LEU B 1 107 ? 6.008 2.881 -10.008 1 95.44 107 LEU B CA 1
ATOM 2953 C C . LEU B 1 107 ? 4.98 1.825 -9.609 1 95.44 107 LEU B C 1
ATOM 2955 O O . LEU B 1 107 ? 5.254 0.625 -9.695 1 95.44 107 LEU B O 1
ATOM 2959 N N . PHE B 1 108 ? 3.797 2.211 -9.203 1 97.19 108 PHE B N 1
ATOM 2960 C CA . PHE B 1 108 ? 2.746 1.309 -8.75 1 97.19 108 PHE B CA 1
ATOM 2961 C C . PHE B 1 108 ? 2.213 0.475 -9.914 1 97.19 108 PHE B C 1
ATOM 2963 O O . PHE B 1 108 ? 1.744 -0.647 -9.711 1 97.19 108 PHE B O 1
ATOM 2970 N N . GLU B 1 109 ? 2.305 1.055 -11.125 1 97.31 109 GLU B N 1
ATOM 2971 C CA . GLU B 1 109 ? 1.889 0.278 -12.289 1 97.31 109 GLU B CA 1
ATOM 2972 C C . GLU B 1 109 ? 2.666 -1.031 -12.383 1 97.31 109 GLU B C 1
ATOM 2974 O O . GLU B 1 109 ? 2.09 -2.08 -12.68 1 97.31 109 GLU B O 1
ATOM 2979 N N . THR B 1 110 ? 3.893 -0.98 -12.102 1 96.06 110 THR B N 1
ATOM 2980 C CA . THR B 1 110 ? 4.738 -2.164 -12.195 1 96.06 110 THR B CA 1
ATOM 2981 C C . THR B 1 110 ? 4.676 -2.977 -10.906 1 96.06 110 THR B C 1
ATOM 2983 O O . THR B 1 110 ? 4.383 -4.176 -10.93 1 96.06 110 THR B O 1
ATOM 2986 N N . ASN B 1 111 ? 4.855 -2.291 -9.789 1 96.56 111 ASN B N 1
ATOM 2987 C CA . ASN B 1 111 ? 5.078 -2.979 -8.523 1 96.56 111 ASN B CA 1
ATOM 2988 C C . ASN B 1 111 ? 3.775 -3.543 -7.961 1 96.56 111 ASN B C 1
ATOM 2990 O O . ASN B 1 111 ? 3.799 -4.438 -7.113 1 96.56 111 ASN B O 1
ATOM 2994 N N . VAL B 1 112 ? 2.639 -3.012 -8.391 1 97.62 112 VAL B N 1
ATOM 2995 C CA . VAL B 1 112 ? 1.39 -3.398 -7.742 1 97.62 112 VAL B CA 1
ATOM 2996 C C . VAL B 1 112 ? 0.384 -3.865 -8.797 1 97.62 112 VAL B C 1
ATOM 2998 O O . VAL B 1 112 ? 0.1 -5.059 -8.906 1 97.62 112 VAL B O 1
ATOM 3001 N N . TRP B 1 113 ? 0.03 -2.973 -9.719 1 98.12 113 TRP B N 1
ATOM 3002 C CA . TRP B 1 113 ? -1.062 -3.262 -10.641 1 98.12 113 TRP B CA 1
ATOM 3003 C C . TRP B 1 113 ? -0.648 -4.316 -11.656 1 98.12 113 TRP B C 1
ATOM 3005 O O . TRP B 1 113 ? -1.444 -5.188 -12.023 1 98.12 113 TRP B O 1
ATOM 3015 N N . GLY B 1 114 ? 0.569 -4.18 -12.156 1 97.88 114 GLY B N 1
ATOM 3016 C CA . GLY B 1 114 ? 1.067 -5.176 -13.086 1 97.88 114 GLY B CA 1
ATOM 3017 C C . GLY B 1 114 ? 1.078 -6.582 -12.516 1 97.88 114 GLY B C 1
ATOM 3018 O O . GLY B 1 114 ? 0.723 -7.543 -13.195 1 97.88 114 GLY B O 1
ATOM 3019 N N . GLN B 1 115 ? 1.448 -6.688 -11.281 1 97.44 115 GLN B N 1
ATOM 3020 C CA . GLN B 1 115 ? 1.49 -7.984 -10.609 1 97.44 115 GLN B CA 1
ATOM 3021 C C . GLN B 1 115 ? 0.087 -8.555 -10.438 1 97.44 115 GLN B C 1
ATOM 3023 O O . GLN B 1 115 ? -0.124 -9.758 -10.609 1 97.44 115 GLN B O 1
ATOM 3028 N N . LEU B 1 116 ? -0.846 -7.699 -10.062 1 97.88 116 LEU B N 1
ATOM 3029 C CA . LEU B 1 116 ? -2.238 -8.117 -9.953 1 97.88 116 LEU B CA 1
ATOM 3030 C C . LEU B 1 116 ? -2.775 -8.586 -11.305 1 97.88 116 LEU B C 1
ATOM 3032 O O . LEU B 1 116 ? -3.383 -9.656 -11.398 1 97.88 116 LEU B O 1
ATOM 3036 N N . ALA B 1 117 ? -2.514 -7.801 -12.344 1 98.12 117 ALA B N 1
ATOM 3037 C CA . ALA B 1 117 ? -3.018 -8.094 -13.68 1 98.12 117 ALA B CA 1
ATOM 3038 C C . ALA B 1 117 ? -2.455 -9.414 -14.203 1 98.12 117 ALA B C 1
ATOM 3040 O O . ALA B 1 117 ? -3.186 -10.227 -14.781 1 98.12 117 ALA B O 1
ATOM 3041 N N . VAL B 1 118 ? -1.208 -9.609 -13.984 1 98.38 118 VAL B N 1
ATOM 3042 C CA . VAL B 1 118 ? -0.572 -10.859 -14.398 1 98.38 118 VAL B CA 1
ATOM 3043 C C . VAL B 1 118 ? -1.209 -12.031 -13.656 1 98.38 118 VAL B C 1
ATOM 3045 O O . VAL B 1 118 ? -1.548 -13.047 -14.266 1 98.38 118 VAL B O 1
ATOM 3048 N N . THR B 1 119 ? -1.364 -11.898 -12.352 1 98.44 119 THR B N 1
ATOM 3049 C CA . THR B 1 119 ? -1.952 -12.961 -11.547 1 98.44 119 THR B CA 1
ATOM 3050 C C . THR B 1 119 ? -3.369 -13.281 -12.016 1 98.44 119 THR B 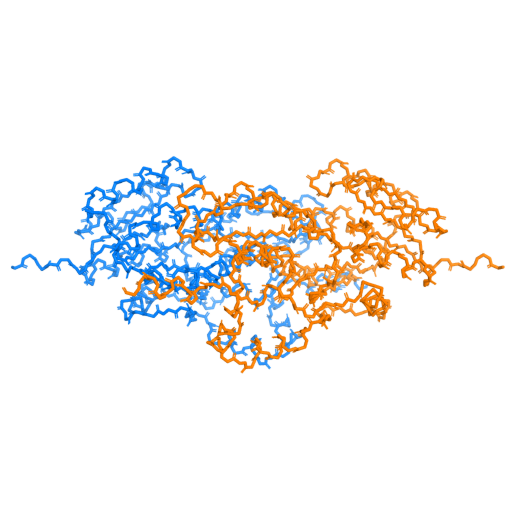C 1
ATOM 3052 O O . THR B 1 119 ? -3.744 -14.445 -12.133 1 98.44 119 THR B O 1
ATOM 3055 N N . GLN B 1 120 ? -4.133 -12.234 -12.305 1 98.06 120 GLN B N 1
ATOM 3056 C CA . GLN B 1 120 ? -5.496 -12.414 -12.805 1 98.06 120 GLN B CA 1
ATOM 3057 C C . GLN B 1 120 ? -5.5 -13.18 -14.125 1 98.06 120 GLN B C 1
ATOM 3059 O O . GLN B 1 120 ? -6.293 -14.109 -14.305 1 98.06 120 GLN B O 1
ATOM 3064 N N . ALA B 1 121 ? -4.621 -12.82 -15.008 1 97.94 121 ALA B N 1
ATOM 3065 C CA . ALA B 1 121 ? -4.574 -13.406 -16.344 1 97.94 121 ALA B CA 1
ATOM 3066 C C . ALA B 1 121 ? -4.164 -14.875 -16.281 1 97.94 121 ALA B C 1
ATOM 3068 O O . ALA B 1 121 ? -4.605 -15.688 -17.109 1 97.94 121 ALA B O 1
ATOM 3069 N N . PHE B 1 122 ? -3.361 -15.258 -15.32 1 98.38 122 PHE B N 1
ATOM 3070 C CA . PHE B 1 122 ? -2.809 -16.609 -15.281 1 98.38 122 PHE B CA 1
ATOM 3071 C C . PHE B 1 122 ? -3.553 -17.469 -14.258 1 98.38 122 PHE B C 1
ATOM 3073 O O . PHE B 1 122 ? -3.299 -18.672 -14.148 1 98.38 122 PHE B O 1
ATOM 3080 N N . ALA B 1 123 ? -4.492 -16.891 -13.523 1 97.62 123 ALA B N 1
ATOM 3081 C CA . ALA B 1 123 ? -5.207 -17.578 -12.445 1 97.62 123 ALA B CA 1
ATOM 3082 C C . ALA B 1 123 ? -5.871 -18.859 -12.945 1 97.62 123 ALA B C 1
ATOM 3084 O O . ALA B 1 123 ? -5.773 -19.906 -12.305 1 97.62 123 ALA B O 1
ATOM 3085 N N . PRO B 1 124 ? -6.504 -18.812 -14.117 1 97.38 124 PRO B N 1
ATOM 3086 C CA . PRO B 1 124 ? -7.125 -20.062 -14.578 1 97.38 124 PRO B CA 1
ATOM 3087 C C . PRO B 1 124 ? -6.113 -21.188 -14.766 1 97.38 124 PRO B C 1
ATOM 3089 O O . PRO B 1 124 ? -6.418 -22.344 -14.461 1 97.38 124 PRO B O 1
ATOM 3092 N N . LEU B 1 125 ? -4.941 -20.891 -15.273 1 98.25 125 LEU B N 1
ATOM 3093 C CA . LEU B 1 125 ? -3.902 -21.906 -15.461 1 98.25 125 LEU B CA 1
ATOM 3094 C C . LEU B 1 125 ? -3.402 -22.422 -14.125 1 98.25 125 LEU B C 1
ATOM 3096 O O . LEU B 1 125 ? -3.135 -23.625 -13.984 1 98.25 125 LEU B O 1
ATOM 3100 N N . LEU B 1 126 ? -3.295 -21.516 -13.141 1 98.25 126 LEU B N 1
ATOM 3101 C CA . LEU B 1 126 ? -2.846 -21.875 -11.805 1 98.25 126 LEU B CA 1
ATOM 3102 C C . LEU B 1 126 ? -3.869 -22.766 -11.109 1 98.25 126 LEU B C 1
ATOM 3104 O O . LEU B 1 126 ? -3.5 -23.75 -10.453 1 98.25 126 LEU B O 1
ATOM 3108 N N . ILE B 1 127 ? -5.129 -22.406 -11.234 1 97.25 127 ILE B N 1
ATOM 3109 C CA . ILE B 1 127 ? -6.203 -23.172 -10.609 1 97.25 127 ILE B CA 1
ATOM 3110 C C . ILE B 1 127 ? -6.258 -24.578 -11.188 1 97.25 127 ILE B C 1
ATOM 3112 O O . ILE B 1 127 ? -6.363 -25.562 -10.453 1 97.25 127 ILE B O 1
ATOM 3116 N N . LYS B 1 128 ? -6.121 -24.656 -12.492 1 96.75 128 LYS B N 1
ATOM 3117 C CA . LYS B 1 128 ? -6.129 -25.953 -13.156 1 96.75 128 LYS B CA 1
ATOM 3118 C C . LYS B 1 128 ? -4.988 -26.844 -12.648 1 96.75 128 LYS B C 1
ATOM 3120 O O . LYS B 1 128 ? -5.176 -28.031 -12.43 1 96.75 128 LYS B O 1
ATOM 3125 N N . ALA B 1 129 ? -3.861 -26.266 -12.406 1 97.25 129 ALA B N 1
ATOM 3126 C CA . ALA B 1 129 ? -2.67 -27.016 -12.008 1 97.25 129 ALA B CA 1
ATOM 3127 C C . ALA B 1 129 ? -2.574 -27.125 -10.484 1 97.25 129 ALA B C 1
ATOM 3129 O O . ALA B 1 129 ? -1.667 -27.766 -9.961 1 97.25 129 ALA B O 1
ATOM 3130 N N . LYS B 1 130 ? -3.541 -26.484 -9.781 1 97.31 130 LYS B N 1
ATOM 3131 C CA . LYS B 1 130 ? -3.414 -26.344 -8.336 1 97.31 130 LYS B CA 1
ATOM 3132 C C . LYS B 1 130 ? -2.033 -25.828 -7.949 1 97.31 130 LYS B C 1
ATOM 3134 O O . LYS B 1 130 ? -1.359 -26.406 -7.098 1 97.31 130 LYS B O 1
ATOM 3139 N N . GLY B 1 131 ? -1.675 -24.781 -8.625 1 98.06 131 GLY B N 1
ATOM 3140 C CA . GLY B 1 131 ? -0.319 -24.25 -8.562 1 98.06 131 GLY B CA 1
ATOM 3141 C C . GLY B 1 131 ? -0.114 -23.25 -7.441 1 98.06 131 GLY B C 1
ATOM 3142 O O . GLY B 1 131 ? -0.852 -23.266 -6.453 1 98.06 131 GLY B O 1
ATOM 3143 N N . THR B 1 132 ? 1.028 -22.484 -7.535 1 98.38 132 THR B N 1
ATOM 3144 C CA . THR B 1 132 ? 1.43 -21.5 -6.531 1 98.38 132 THR B CA 1
ATOM 3145 C C . THR B 1 132 ? 1.784 -20.172 -7.191 1 98.38 132 THR B C 1
ATOM 3147 O O . THR B 1 132 ? 2.477 -20.141 -8.211 1 98.38 132 THR B O 1
ATOM 3150 N N . VAL B 1 133 ? 1.235 -19.172 -6.695 1 98.44 133 VAL B N 1
ATOM 3151 C CA . VAL B 1 133 ? 1.667 -17.828 -7.074 1 98.44 133 VAL B CA 1
ATOM 3152 C C . VAL B 1 133 ? 2.621 -17.281 -6.016 1 98.44 133 VAL B C 1
ATOM 3154 O O . VAL B 1 133 ? 2.367 -17.406 -4.816 1 98.44 133 VAL B O 1
ATOM 3157 N N . VAL B 1 134 ? 3.742 -16.703 -6.465 1 98.25 134 VAL B N 1
ATOM 3158 C CA . VAL B 1 134 ? 4.754 -16.156 -5.566 1 98.25 134 VAL B CA 1
ATOM 3159 C C . VAL B 1 134 ? 4.914 -14.656 -5.824 1 98.25 134 VAL B C 1
ATOM 3161 O O . VAL B 1 134 ? 5.004 -14.227 -6.973 1 98.25 134 VAL B O 1
ATOM 3164 N N . PHE B 1 135 ? 4.844 -13.898 -4.797 1 97.06 135 PHE B N 1
ATOM 3165 C CA . PHE B 1 135 ? 5.141 -12.469 -4.844 1 97.06 135 PHE B CA 1
ATOM 3166 C C . PHE B 1 135 ? 6.465 -12.172 -4.148 1 97.06 135 PHE B C 1
ATOM 3168 O O . PHE B 1 135 ? 6.66 -12.539 -2.99 1 97.06 135 PHE B O 1
ATOM 3175 N N . ILE B 1 136 ? 7.363 -11.555 -4.887 1 93.81 136 ILE B N 1
ATOM 3176 C CA . ILE B 1 136 ? 8.602 -11.078 -4.281 1 93.81 136 ILE B CA 1
ATOM 3177 C C . ILE B 1 136 ? 8.391 -9.688 -3.688 1 93.81 136 ILE B C 1
ATOM 3179 O O . ILE B 1 136 ? 8.25 -8.703 -4.422 1 93.81 136 ILE B O 1
ATOM 3183 N N . THR B 1 137 ? 8.344 -9.633 -2.379 1 91.06 137 THR B N 1
ATOM 3184 C CA . THR B 1 137 ? 8.133 -8.375 -1.673 1 91.06 137 THR B CA 1
ATOM 3185 C C . THR B 1 137 ? 9.43 -7.895 -1.03 1 91.06 137 THR B C 1
ATOM 3187 O O . THR B 1 137 ? 10.523 -8.227 -1.497 1 91.06 137 THR B O 1
ATOM 3190 N N . SER B 1 138 ? 9.281 -6.953 0.015 1 82.56 138 SER B N 1
ATOM 3191 C CA . SER B 1 138 ? 10.516 -6.34 0.5 1 82.56 138 SER B CA 1
ATOM 3192 C C . SER B 1 138 ? 10.43 -6.027 1.989 1 82.56 138 SER B C 1
ATOM 3194 O O . SER B 1 138 ? 9.344 -5.758 2.51 1 82.56 138 SER B O 1
ATOM 3196 N N . LEU B 1 139 ? 11.641 -5.984 2.525 1 73.56 139 LEU B N 1
ATOM 3197 C CA . LEU B 1 139 ? 11.781 -5.516 3.9 1 73.56 139 LEU B CA 1
ATOM 3198 C C . LEU B 1 139 ? 11.391 -4.047 4.02 1 73.56 139 LEU B C 1
ATOM 3200 O O . LEU B 1 139 ? 10.953 -3.602 5.082 1 73.56 139 LEU B O 1
ATOM 3204 N N . SER B 1 140 ? 11.578 -3.375 2.973 1 73.69 140 SER B N 1
ATOM 3205 C CA . SER B 1 140 ? 11.305 -1.94 2.977 1 73.69 140 SER B CA 1
ATOM 3206 C C . SER B 1 140 ? 9.844 -1.655 3.33 1 73.69 140 SER B C 1
ATOM 3208 O O . SER B 1 140 ? 9.531 -0.587 3.857 1 73.69 140 SER B O 1
ATOM 3210 N N . GLY B 1 141 ? 9.039 -2.592 3.209 1 77.88 141 GLY B N 1
ATOM 3211 C CA . GLY B 1 141 ? 7.633 -2.43 3.529 1 77.88 141 GLY B CA 1
ATOM 3212 C C . GLY B 1 141 ? 7.348 -2.502 5.02 1 77.88 141 GLY B C 1
ATOM 3213 O O . GLY B 1 141 ? 6.227 -2.227 5.453 1 77.88 141 GLY B O 1
ATOM 3214 N N . TYR B 1 142 ? 8.367 -2.789 5.691 1 74.69 142 TYR B N 1
ATOM 3215 C CA . TYR B 1 142 ? 8.18 -2.945 7.129 1 74.69 142 TYR B CA 1
ATOM 3216 C C . TYR B 1 142 ? 8.953 -1.878 7.898 1 74.69 142 TYR B C 1
ATOM 3218 O O . TYR B 1 142 ? 8.914 -1.841 9.133 1 74.69 142 TYR B O 1
ATOM 3226 N N . LEU B 1 143 ? 9.68 -1.092 7.137 1 78.25 143 LEU B N 1
ATOM 3227 C CA . LEU B 1 143 ? 10.516 -0.042 7.707 1 78.25 143 LEU B CA 1
ATOM 3228 C C . LEU B 1 143 ? 10.125 1.324 7.152 1 78.25 143 LEU B C 1
ATOM 3230 O O . LEU B 1 143 ? 9.602 1.422 6.039 1 78.25 143 LEU B O 1
ATOM 3234 N N . ASN B 1 144 ? 10.328 2.281 7.938 1 86.94 144 ASN B N 1
ATOM 3235 C CA . ASN B 1 144 ? 10.148 3.652 7.477 1 86.94 144 ASN B CA 1
ATOM 3236 C C . ASN B 1 144 ? 11.453 4.246 6.949 1 86.94 144 ASN B C 1
ATOM 3238 O O . ASN B 1 144 ? 11.969 5.215 7.508 1 86.94 144 ASN B O 1
ATOM 3242 N N . VAL B 1 145 ? 11.914 3.771 5.879 1 84.56 145 VAL B N 1
ATOM 3243 C CA . VAL B 1 145 ? 13.195 4.199 5.344 1 84.56 145 VAL B CA 1
ATOM 3244 C C . VAL B 1 145 ? 13.039 5.547 4.641 1 84.56 145 VAL B C 1
ATOM 3246 O O . VAL B 1 145 ? 12.344 5.648 3.631 1 84.56 145 VAL B O 1
ATOM 3249 N N . PRO B 1 146 ? 13.734 6.5 5.172 1 92.31 146 PRO B N 1
ATOM 3250 C CA . PRO B 1 146 ? 13.641 7.801 4.504 1 92.31 146 PRO B CA 1
ATOM 3251 C C . PRO B 1 146 ? 13.961 7.723 3.016 1 92.31 146 PRO B C 1
ATOM 3253 O O . PRO B 1 146 ? 14.859 6.977 2.613 1 92.31 146 PRO B O 1
ATOM 3256 N N . TYR B 1 147 ? 13.203 8.461 2.191 1 93.12 147 TYR B N 1
ATOM 3257 C CA . TYR B 1 147 ? 13.383 8.664 0.758 1 93.12 147 TYR B CA 1
ATOM 3258 C C . TYR B 1 147 ? 12.898 7.449 -0.027 1 93.12 147 TYR B C 1
ATOM 3260 O O . TYR B 1 147 ? 13 7.414 -1.255 1 93.12 147 TYR B O 1
ATOM 3268 N N . GLN B 1 148 ? 12.328 6.469 0.658 1 92.31 148 GLN B N 1
ATOM 3269 C CA . GLN B 1 148 ? 11.828 5.273 -0.019 1 92.31 148 GLN B CA 1
ATOM 3270 C C . GLN B 1 148 ? 10.367 5.016 0.324 1 92.31 148 GLN B C 1
ATOM 3272 O O . GLN B 1 148 ? 9.906 3.873 0.295 1 92.31 148 GLN B O 1
ATOM 3277 N N . GLY B 1 149 ? 9.703 6.043 0.702 1 94.19 149 GLY B N 1
ATOM 3278 C CA . GLY B 1 149 ? 8.328 5.895 1.153 1 94.19 149 GLY B CA 1
ATOM 3279 C C . GLY B 1 149 ? 7.41 5.297 0.101 1 94.19 149 GLY B C 1
ATOM 3280 O O . GLY B 1 149 ? 6.629 4.391 0.393 1 94.19 149 GLY B O 1
ATOM 3281 N N . VAL B 1 150 ? 7.496 5.797 -1.142 1 95.19 150 VAL B N 1
ATOM 3282 C CA . VAL B 1 150 ? 6.629 5.332 -2.219 1 95.19 150 VAL B CA 1
ATOM 3283 C C . VAL B 1 150 ? 6.996 3.898 -2.596 1 95.19 150 VAL B C 1
ATOM 3285 O O . VAL B 1 150 ? 6.117 3.059 -2.805 1 95.19 150 VAL B O 1
ATOM 3288 N N . PHE B 1 151 ? 8.242 3.648 -2.639 1 92.44 151 PHE B N 1
ATOM 3289 C CA . PHE B 1 151 ? 8.695 2.299 -2.945 1 92.44 151 PHE B CA 1
ATOM 3290 C C . PHE B 1 151 ? 8.227 1.312 -1.886 1 92.44 151 PHE B C 1
ATOM 3292 O O . PHE B 1 151 ? 7.652 0.27 -2.213 1 92.44 151 PHE B O 1
ATOM 3299 N N . ALA B 1 152 ? 8.438 1.633 -0.631 1 92.06 152 ALA B N 1
ATOM 3300 C CA . ALA B 1 152 ? 8.016 0.788 0.484 1 92.06 152 ALA B CA 1
ATOM 3301 C C . ALA B 1 152 ? 6.516 0.541 0.448 1 92.06 152 ALA B C 1
ATOM 3303 O O . ALA B 1 152 ? 6.059 -0.586 0.659 1 92.06 152 ALA B O 1
ATOM 3304 N N . ALA B 1 153 ? 5.812 1.575 0.186 1 95.12 153 ALA B N 1
ATOM 3305 C CA . ALA B 1 153 ? 4.359 1.463 0.09 1 95.12 153 ALA B CA 1
ATOM 3306 C C . ALA B 1 153 ? 3.955 0.491 -1.015 1 95.12 153 ALA B C 1
ATOM 3308 O O . ALA B 1 153 ? 3.035 -0.312 -0.838 1 95.12 153 ALA B O 1
ATOM 3309 N N . SER B 1 154 ? 4.586 0.559 -2.131 1 95.56 154 SER B N 1
ATOM 3310 C CA . SER B 1 154 ? 4.266 -0.318 -3.254 1 95.56 154 SER B CA 1
ATOM 3311 C C . SER B 1 154 ? 4.508 -1.781 -2.896 1 95.56 154 SER B C 1
ATOM 3313 O O . SER B 1 154 ? 3.672 -2.641 -3.184 1 95.56 154 SER B O 1
ATOM 3315 N N . LYS B 1 155 ? 5.617 -2.041 -2.305 1 93.5 155 LYS B N 1
ATOM 3316 C CA . LYS B 1 155 ? 5.961 -3.416 -1.947 1 93.5 155 LYS B CA 1
ATOM 3317 C C . LYS B 1 155 ? 5.008 -3.959 -0.884 1 93.5 155 LYS B C 1
ATOM 3319 O O . LYS B 1 155 ? 4.617 -5.125 -0.933 1 93.5 155 LYS B O 1
ATOM 3324 N N . ARG B 1 156 ? 4.691 -3.119 0.018 1 92.75 156 ARG B N 1
ATOM 3325 C CA . ARG B 1 156 ? 3.742 -3.553 1.039 1 92.75 156 ARG B CA 1
ATOM 3326 C C . ARG B 1 156 ? 2.357 -3.773 0.442 1 92.75 156 ARG B C 1
ATOM 3328 O O . ARG B 1 156 ? 1.63 -4.676 0.865 1 92.75 156 ARG B O 1
ATOM 3335 N N . SER B 1 157 ? 1.994 -2.912 -0.424 1 95.06 157 SER B N 1
ATOM 3336 C CA . SER B 1 157 ? 0.726 -3.102 -1.12 1 95.06 157 SER B CA 1
ATOM 3337 C C . SER B 1 157 ? 0.668 -4.465 -1.802 1 95.06 157 SER B C 1
ATOM 3339 O O . SER B 1 157 ? -0.317 -5.191 -1.663 1 95.06 157 SER B O 1
ATOM 3341 N N . ALA B 1 158 ? 1.724 -4.773 -2.512 1 94.94 158 ALA B N 1
ATOM 3342 C CA . ALA B 1 158 ? 1.8 -6.074 -3.176 1 94.94 158 ALA B CA 1
ATOM 3343 C C . ALA B 1 158 ? 1.672 -7.211 -2.168 1 94.94 158 ALA B C 1
ATOM 3345 O O . ALA B 1 158 ? 0.991 -8.203 -2.43 1 94.94 158 ALA B O 1
ATOM 3346 N N . GLU B 1 159 ? 2.311 -7.066 -1.063 1 93.69 159 GLU B N 1
ATOM 3347 C CA . GLU B 1 159 ? 2.279 -8.109 -0.04 1 93.69 159 GLU B CA 1
ATOM 3348 C C . GLU B 1 159 ? 0.874 -8.281 0.527 1 93.69 159 GLU B C 1
ATOM 3350 O O . GLU B 1 159 ? 0.409 -9.414 0.708 1 93.69 159 GLU B O 1
ATOM 3355 N N . ILE B 1 160 ? 0.23 -7.188 0.848 1 93.81 160 ILE B N 1
ATOM 3356 C CA . ILE B 1 160 ? -1.116 -7.242 1.407 1 93.81 160 ILE B CA 1
ATOM 3357 C C . ILE B 1 160 ? -2.061 -7.91 0.412 1 93.81 160 ILE B C 1
ATOM 3359 O O . ILE B 1 160 ? -2.867 -8.766 0.79 1 93.81 160 ILE B O 1
ATOM 3363 N N . MET B 1 161 ? -1.935 -7.57 -0.802 1 95.44 161 MET B N 1
ATOM 3364 C CA . MET B 1 161 ? -2.766 -8.195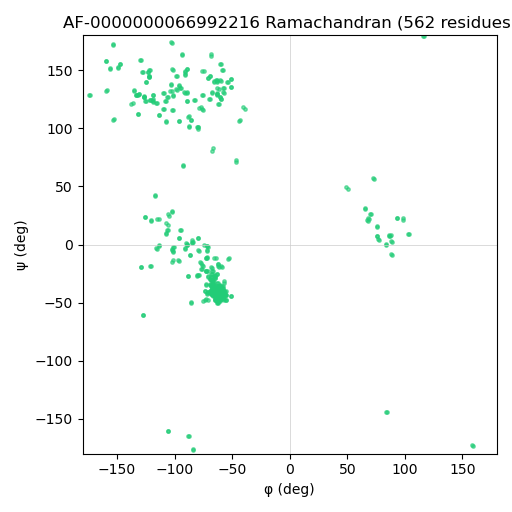 -1.828 1 95.44 161 MET B CA 1
ATOM 3365 C C . MET B 1 161 ? -2.451 -9.68 -1.957 1 95.44 161 MET B C 1
ATOM 3367 O O . MET B 1 161 ? -3.359 -10.5 -2.078 1 95.44 161 MET B O 1
ATOM 3371 N N . ALA B 1 162 ? -1.156 -9.977 -1.902 1 95.81 162 ALA B N 1
ATOM 3372 C CA . ALA B 1 162 ? -0.748 -11.375 -1.969 1 95.81 162 ALA B CA 1
ATOM 3373 C C . ALA B 1 162 ? -1.345 -12.172 -0.815 1 95.81 162 ALA B C 1
ATOM 3375 O O . ALA B 1 162 ? -1.935 -13.234 -1.028 1 95.81 162 ALA B O 1
ATOM 3376 N N . GLU B 1 163 ? -1.217 -11.641 0.379 1 93.81 163 GLU B N 1
ATOM 3377 C CA . GLU B 1 163 ? -1.679 -12.352 1.568 1 93.81 163 GLU B CA 1
ATOM 3378 C C . GLU B 1 163 ? -3.201 -12.461 1.59 1 93.81 163 GLU B C 1
ATOM 3380 O O . GLU B 1 163 ? -3.75 -13.453 2.072 1 93.81 163 GLU B O 1
ATOM 3385 N N . THR B 1 164 ? -3.885 -11.461 1.114 1 94.12 164 THR B N 1
ATOM 3386 C CA . THR B 1 164 ? -5.332 -11.547 0.975 1 94.12 164 THR B CA 1
ATOM 3387 C C . THR B 1 164 ? -5.719 -12.586 -0.074 1 94.12 164 THR B C 1
ATOM 3389 O O . THR B 1 164 ? -6.621 -13.391 0.148 1 94.12 164 THR B O 1
ATOM 3392 N N . MET B 1 165 ? -5.02 -12.586 -1.167 1 96.19 165 MET B N 1
ATOM 3393 C CA . MET B 1 165 ? -5.242 -13.555 -2.24 1 96.19 165 MET B CA 1
ATOM 3394 C C . MET B 1 165 ? -5.031 -14.984 -1.739 1 96.19 165 MET B C 1
ATOM 3396 O O . MET B 1 165 ? -5.719 -15.906 -2.18 1 96.19 165 MET B O 1
ATOM 3400 N N . ARG B 1 166 ? -4.039 -15.148 -0.876 1 96 166 ARG B N 1
ATOM 3401 C CA . ARG B 1 166 ? -3.762 -16.453 -0.299 1 96 166 ARG B CA 1
ATOM 3402 C C . ARG B 1 166 ? -5.027 -17.078 0.286 1 96 166 ARG B C 1
ATOM 3404 O O . ARG B 1 166 ? -5.328 -18.25 0.028 1 96 166 ARG B O 1
ATOM 3411 N N . LEU B 1 167 ? -5.785 -16.266 0.996 1 93.62 167 LEU B N 1
ATOM 3412 C CA . LEU B 1 167 ? -7.027 -16.734 1.596 1 93.62 167 LEU B CA 1
ATOM 3413 C C . LEU B 1 167 ? -8.109 -16.922 0.534 1 93.62 167 LEU B C 1
ATOM 3415 O O . LEU B 1 167 ? -8.836 -17.922 0.555 1 93.62 167 LEU B O 1
ATOM 3419 N N . GLU B 1 168 ? -8.203 -16.047 -0.424 1 95 168 GLU B N 1
ATOM 3420 C CA . GLU B 1 168 ? -9.258 -16.062 -1.432 1 95 168 GLU B CA 1
ATOM 3421 C C . GLU B 1 168 ? -9.078 -17.219 -2.408 1 95 168 GLU B C 1
ATOM 3423 O O . GLU B 1 168 ? -10.055 -17.734 -2.953 1 95 168 GLU B O 1
ATOM 3428 N N . LEU B 1 169 ? -7.828 -17.641 -2.596 1 96.31 169 LEU B N 1
ATOM 3429 C CA . LEU B 1 169 ? -7.543 -18.672 -3.59 1 96.31 169 LEU B CA 1
ATOM 3430 C C . LEU B 1 169 ? -7.477 -20.047 -2.939 1 96.31 169 LEU B C 1
ATOM 3432 O O . LEU B 1 169 ? -7.523 -21.078 -3.631 1 96.31 169 LEU B O 1
ATOM 3436 N N . ALA B 1 170 ? -7.391 -20.062 -1.639 1 94.06 170 ALA B N 1
ATOM 3437 C CA . ALA B 1 170 ? -7.23 -21.312 -0.908 1 94.06 170 ALA B CA 1
ATOM 3438 C C . ALA B 1 170 ? -8.344 -22.297 -1.249 1 94.06 170 ALA B C 1
ATOM 3440 O O . ALA B 1 170 ? -8.094 -23.484 -1.487 1 94.06 170 ALA B O 1
ATOM 3441 N N . PRO B 1 171 ? -9.578 -21.812 -1.378 1 94.38 171 PRO B N 1
ATOM 3442 C CA . PRO B 1 171 ? -10.664 -22.734 -1.705 1 94.38 171 PRO B CA 1
ATOM 3443 C C . PRO B 1 171 ? -10.477 -23.406 -3.066 1 94.38 171 PRO B C 1
ATOM 3445 O O . PRO B 1 171 ? -11.102 -24.438 -3.346 1 94.38 171 PRO B O 1
ATOM 3448 N N . PHE B 1 172 ? -9.625 -22.859 -3.893 1 95.94 172 PHE B N 1
ATOM 3449 C CA . PHE B 1 172 ? -9.422 -23.375 -5.242 1 95.94 172 PHE B CA 1
ATOM 3450 C C . PHE B 1 172 ? -8.078 -24.078 -5.359 1 95.94 172 PHE B C 1
ATOM 3452 O O . PHE B 1 172 ? -7.574 -24.297 -6.461 1 95.94 172 PHE B O 1
ATOM 3459 N N . HIS B 1 173 ? -7.457 -24.266 -4.219 1 96.38 173 HIS B N 1
ATOM 3460 C CA . HIS B 1 173 ? -6.262 -25.094 -4.074 1 96.38 173 HIS B CA 1
ATOM 3461 C C . HIS B 1 173 ? -5.059 -24.422 -4.738 1 96.38 173 HIS B C 1
ATOM 3463 O O . HIS B 1 173 ? -4.199 -25.109 -5.301 1 96.38 173 HIS B O 1
ATOM 3469 N N . VAL B 1 174 ? -5.082 -23.172 -4.832 1 97.31 174 VAL B N 1
ATOM 3470 C CA . VAL B 1 174 ? -3.928 -22.406 -5.273 1 97.31 174 VAL B CA 1
ATOM 3471 C C . VAL B 1 174 ? -3.229 -21.781 -4.062 1 97.31 174 VAL B C 1
ATOM 3473 O O . VAL B 1 174 ? -3.873 -21.172 -3.211 1 97.31 174 VAL B O 1
ATOM 3476 N N . LYS B 1 175 ? -1.925 -21.984 -3.953 1 97.38 175 LYS B N 1
ATOM 3477 C CA . LYS B 1 175 ? -1.136 -21.406 -2.865 1 97.38 175 LYS B CA 1
ATOM 3478 C C . LYS B 1 175 ? -0.578 -20.047 -3.252 1 97.38 175 LYS B C 1
ATOM 3480 O O . LYS B 1 175 ? -0.374 -19.766 -4.434 1 97.38 175 LYS B O 1
ATOM 3485 N N . VAL B 1 176 ? -0.445 -19.219 -2.254 1 97.31 176 VAL B N 1
ATOM 3486 C CA . VAL B 1 176 ? 0.189 -17.922 -2.441 1 97.31 176 VAL B CA 1
ATOM 3487 C C . VAL B 1 176 ? 1.324 -17.75 -1.437 1 97.31 176 VAL B C 1
ATOM 3489 O O . VAL B 1 176 ? 1.142 -17.969 -0.238 1 97.31 176 VAL B O 1
ATOM 3492 N N . LEU B 1 177 ? 2.488 -17.422 -1.979 1 96.69 177 LEU B N 1
ATOM 3493 C CA . LEU B 1 177 ? 3.674 -17.219 -1.156 1 96.69 177 LEU B CA 1
ATOM 3494 C C . LEU B 1 177 ? 4.203 -15.797 -1.316 1 96.69 177 LEU B C 1
ATOM 3496 O O . LEU B 1 177 ? 4.398 -15.32 -2.439 1 96.69 177 LEU B O 1
ATOM 3500 N N . SER B 1 178 ? 4.332 -15.117 -0.219 1 94.44 178 SER B N 1
ATOM 3501 C CA . SER B 1 178 ? 4.996 -13.82 -0.188 1 94.44 178 SER B CA 1
ATOM 3502 C C . SER B 1 178 ? 6.418 -13.938 0.354 1 94.44 178 SER B C 1
ATOM 3504 O O . SER B 1 178 ? 6.613 -14.273 1.523 1 94.44 178 SER B O 1
ATOM 3506 N N . VAL B 1 179 ? 7.387 -13.641 -0.47 1 93.94 179 VAL B N 1
ATOM 3507 C CA . VAL B 1 179 ? 8.781 -13.664 -0.034 1 93.94 179 VAL B CA 1
ATOM 3508 C C . VAL B 1 179 ? 9.227 -12.266 0.357 1 93.94 179 VAL B C 1
ATOM 3510 O O . VAL B 1 179 ? 9.414 -11.398 -0.506 1 93.94 179 VAL B O 1
ATOM 3513 N N . VAL B 1 180 ? 9.367 -12.023 1.62 1 90.81 180 VAL B N 1
ATOM 3514 C CA . VAL B 1 180 ? 9.859 -10.742 2.127 1 90.81 180 VAL B CA 1
ATOM 3515 C C . VAL B 1 180 ? 11.375 -10.688 2.004 1 90.81 180 VAL B C 1
ATOM 3517 O O . VAL B 1 180 ? 12.094 -11.227 2.844 1 90.81 180 VAL B O 1
ATOM 3520 N N . THR B 1 181 ? 11.766 -10.008 1 1 86 181 THR B N 1
ATOM 3521 C CA . THR B 1 181 ? 13.156 -10.07 0.562 1 86 181 THR B CA 1
ATOM 3522 C C . THR B 1 181 ? 13.969 -8.938 1.168 1 86 181 THR B C 1
ATOM 3524 O O . THR B 1 181 ? 13.523 -7.785 1.181 1 86 181 THR B O 1
ATOM 3527 N N . GLY B 1 182 ? 15.094 -9.273 1.646 1 74.12 182 GLY B N 1
ATOM 3528 C CA . GLY B 1 182 ? 16.078 -8.289 2.072 1 74.12 182 GLY B CA 1
ATOM 3529 C C . GLY B 1 182 ? 16.922 -7.77 0.931 1 74.12 182 GLY B C 1
ATOM 3530 O O . GLY B 1 182 ? 16.688 -8.094 -0.234 1 74.12 182 GLY B O 1
ATOM 3531 N N . ALA B 1 183 ? 17.891 -6.934 1.215 1 65.56 183 ALA B N 1
ATOM 3532 C CA . ALA B 1 183 ? 18.734 -6.262 0.227 1 65.56 183 ALA B CA 1
ATOM 3533 C C . ALA B 1 183 ? 19.531 -7.27 -0.594 1 65.56 183 ALA B C 1
ATOM 3535 O O . ALA B 1 183 ? 20.125 -8.195 -0.041 1 65.56 183 ALA B O 1
ATOM 3536 N N . LEU B 1 184 ? 19.25 -7.148 -1.818 1 62.56 184 LEU B N 1
ATOM 3537 C CA . LEU B 1 184 ? 20 -7.977 -2.766 1 62.56 184 LEU B CA 1
ATOM 3538 C C . LEU B 1 184 ? 21.062 -7.156 -3.488 1 62.56 184 LEU B C 1
ATOM 3540 O O . LEU B 1 184 ? 20.891 -5.953 -3.697 1 62.56 184 LEU B O 1
ATOM 3544 N N . LYS B 1 185 ? 22.219 -7.816 -3.609 1 54.56 185 LYS B N 1
ATOM 3545 C CA . LYS B 1 185 ? 23.219 -7.188 -4.465 1 54.56 185 LYS B CA 1
ATOM 3546 C C . LYS B 1 185 ? 22.766 -7.176 -5.922 1 54.56 185 LYS B C 1
ATOM 3548 O O . LYS B 1 185 ? 22.625 -8.234 -6.543 1 54.56 185 LYS B O 1
ATOM 3553 N N . THR B 1 186 ? 21.953 -6.188 -6.25 1 56.19 186 THR B N 1
ATOM 3554 C CA . THR B 1 186 ? 21.547 -6.172 -7.648 1 56.19 186 THR B CA 1
ATOM 3555 C C . THR B 1 186 ? 22.297 -5.098 -8.43 1 56.19 186 THR B C 1
ATOM 3557 O O . THR B 1 186 ? 22.766 -4.121 -7.844 1 56.19 186 THR B O 1
ATOM 3560 N N . LYS B 1 187 ? 22.828 -5.516 -9.609 1 46.28 187 LYS B N 1
ATOM 3561 C CA . LYS B 1 187 ? 23.484 -4.551 -10.484 1 46.28 187 LYS B CA 1
ATOM 3562 C C . LYS B 1 187 ? 22.562 -3.371 -10.789 1 46.28 187 LYS B C 1
ATOM 3564 O O . LYS B 1 187 ? 22.938 -2.441 -11.5 1 46.28 187 LYS B O 1
ATOM 3569 N N . GLY B 1 188 ? 21.328 -3.398 -10.508 1 47.81 188 GLY B N 1
ATOM 3570 C CA . GLY B 1 188 ? 20.312 -2.51 -11.047 1 47.81 188 GLY B CA 1
ATOM 3571 C C . GLY B 1 188 ? 20.422 -1.094 -10.508 1 47.81 188 GLY B C 1
ATOM 3572 O O . GLY B 1 188 ? 19.578 -0.25 -10.812 1 47.81 188 GLY B O 1
ATOM 3573 N N . GLN B 1 189 ? 21.328 -0.852 -9.633 1 48.19 189 GLN B N 1
ATOM 3574 C CA . GLN B 1 189 ? 21.375 0.495 -9.07 1 48.19 189 GLN B CA 1
ATOM 3575 C C . GLN B 1 189 ? 21.906 1.496 -10.094 1 48.19 189 GLN B C 1
ATOM 3577 O O . GLN B 1 189 ? 22.047 2.684 -9.789 1 48.19 189 GLN B O 1
ATOM 3582 N N . SER B 1 190 ? 22.25 0.955 -11.266 1 45.88 190 SER B N 1
ATOM 3583 C CA . SER B 1 190 ? 22.766 1.861 -12.281 1 45.88 190 SER B CA 1
ATOM 3584 C C . SER B 1 190 ? 21.688 2.85 -12.734 1 45.88 190 SER B C 1
ATOM 3586 O O . SER B 1 190 ? 22 3.857 -13.375 1 45.88 190 SER B O 1
ATOM 3588 N N . HIS B 1 191 ? 20.469 2.611 -12.359 1 52.09 191 HIS B N 1
ATOM 3589 C CA . HIS B 1 191 ? 19.391 3.422 -12.914 1 52.09 191 HIS B CA 1
ATOM 3590 C C . HIS B 1 191 ? 19.297 4.77 -12.211 1 52.09 191 HIS B C 1
ATOM 3592 O O . HIS B 1 191 ? 18.469 5.609 -12.578 1 52.09 191 HIS B O 1
ATOM 3598 N N . PHE B 1 192 ? 20.266 4.926 -11.359 1 60.03 192 PHE B N 1
ATOM 3599 C CA . PHE B 1 192 ? 20.094 6.164 -10.617 1 60.03 192 PHE B CA 1
ATOM 3600 C C . PHE B 1 192 ? 21.203 7.16 -10.953 1 60.03 192 PHE B C 1
ATOM 3602 O O . PHE B 1 192 ? 21.484 8.062 -10.164 1 60.03 192 PHE B O 1
ATOM 3609 N N . ASP B 1 193 ? 21.812 6.977 -12.07 1 61.47 193 ASP B N 1
ATOM 3610 C CA . ASP B 1 193 ? 22.891 7.895 -12.43 1 61.47 193 ASP B CA 1
ATOM 3611 C C . ASP B 1 193 ? 22.359 9.312 -12.648 1 61.47 193 ASP B C 1
ATOM 3613 O O . ASP B 1 193 ? 23.031 10.289 -12.344 1 61.47 193 ASP B O 1
ATOM 3617 N N . ASP B 1 194 ? 21.125 9.398 -13.031 1 75.75 194 ASP B N 1
ATOM 3618 C CA . ASP B 1 194 ? 20.562 10.719 -13.297 1 75.75 194 ASP B CA 1
ATOM 3619 C C . ASP B 1 194 ? 19.609 11.141 -12.18 1 75.75 194 ASP B C 1
ATOM 3621 O O . ASP B 1 194 ? 18.781 12.047 -12.359 1 75.75 194 ASP B O 1
ATOM 3625 N N . TRP B 1 195 ? 19.844 10.617 -11.078 1 85.31 195 TRP B N 1
ATOM 3626 C CA . TRP B 1 195 ? 18.953 10.945 -9.977 1 85.31 195 TRP B CA 1
ATOM 3627 C C . TRP B 1 195 ? 19.25 12.344 -9.43 1 85.31 195 TRP B C 1
ATOM 3629 O O . TRP B 1 195 ? 20.422 12.703 -9.242 1 85.31 195 TRP B O 1
ATOM 3639 N N . LYS B 1 196 ? 18.281 13.141 -9.312 1 88.69 196 LYS B N 1
ATOM 3640 C CA . LYS B 1 196 ? 18.438 14.461 -8.719 1 88.69 196 LYS B CA 1
ATOM 3641 C C . LYS B 1 196 ? 17.156 14.906 -8 1 88.69 196 LYS B C 1
ATOM 3643 O O . LYS B 1 196 ? 16.062 14.453 -8.336 1 88.69 196 LYS B O 1
ATOM 3648 N N . LEU B 1 197 ? 17.375 15.727 -7.023 1 93.5 197 LEU B N 1
ATOM 3649 C CA . LEU B 1 197 ? 16.25 16.375 -6.371 1 93.5 197 LEU B CA 1
ATOM 3650 C C . LEU B 1 197 ? 15.672 17.484 -7.246 1 93.5 197 LEU B C 1
ATOM 3652 O O . LEU B 1 197 ? 16.391 18.062 -8.062 1 93.5 197 LEU B O 1
ATOM 3656 N N . PRO B 1 198 ? 14.383 17.703 -7.121 1 93.12 198 PRO B N 1
ATOM 3657 C CA . PRO B 1 198 ? 13.828 18.844 -7.855 1 93.12 198 PRO B CA 1
ATOM 3658 C C . PRO B 1 198 ? 14.312 20.172 -7.312 1 93.12 198 PRO B C 1
ATOM 3660 O O . PRO B 1 198 ? 14.805 20.25 -6.184 1 93.12 198 PRO B O 1
ATOM 3663 N N . GLU B 1 199 ? 14.141 21.188 -8.148 1 91.19 199 GLU B N 1
ATOM 3664 C CA . GLU B 1 199 ? 14.5 22.547 -7.723 1 91.19 199 GLU B CA 1
ATOM 3665 C C . GLU B 1 199 ? 13.68 22.984 -6.52 1 91.19 199 GLU B C 1
ATOM 3667 O O . GLU B 1 199 ? 12.469 22.75 -6.465 1 91.19 199 GLU B O 1
ATOM 3672 N N . GLY B 1 200 ? 14.367 23.578 -5.508 1 92.19 200 GLY B N 1
ATOM 3673 C CA . GLY B 1 200 ? 13.664 24.125 -4.359 1 92.19 200 GLY B CA 1
ATOM 3674 C C . GLY B 1 200 ? 13.422 23.109 -3.266 1 92.19 200 GLY B C 1
ATOM 3675 O O . GLY B 1 200 ? 12.789 23.406 -2.254 1 92.19 200 GLY B O 1
ATOM 3676 N N . SER B 1 201 ? 14.008 21.938 -3.432 1 95.69 201 SER B N 1
ATOM 3677 C CA . SER B 1 201 ? 13.82 20.891 -2.432 1 95.69 201 SER B CA 1
ATOM 3678 C C . SER B 1 201 ? 14.406 21.312 -1.087 1 95.69 201 SER B C 1
ATOM 3680 O O . SER B 1 201 ? 15.492 21.891 -1.03 1 95.69 201 SER B O 1
ATOM 3682 N N . LEU B 1 202 ? 13.719 20.953 -0.037 1 95.25 202 LEU B N 1
ATOM 3683 C CA . LEU B 1 202 ? 14.18 21.188 1.326 1 95.25 202 LEU B CA 1
ATOM 3684 C C . LEU B 1 202 ? 15.352 20.266 1.671 1 95.25 202 LEU B C 1
ATOM 3686 O O . LEU B 1 202 ? 16.047 20.484 2.664 1 95.25 202 LEU B O 1
ATOM 3690 N N . TYR B 1 203 ? 15.594 19.312 0.846 1 95.88 203 TYR B N 1
ATOM 3691 C CA . TYR B 1 203 ? 16.547 18.266 1.182 1 95.88 203 TYR B CA 1
ATOM 3692 C C . TYR B 1 203 ? 17.859 18.438 0.408 1 95.88 203 TYR B C 1
ATOM 3694 O O . TYR B 1 203 ? 18.703 17.547 0.399 1 95.88 203 TYR B O 1
ATOM 3702 N N . VAL B 1 204 ? 18.078 19.516 -0.209 1 94.5 204 VAL B N 1
ATOM 3703 C CA . VAL B 1 204 ? 19.234 19.812 -1.051 1 94.5 204 VAL B CA 1
ATOM 3704 C C . VAL B 1 204 ? 20.516 19.656 -0.237 1 94.5 204 VAL B C 1
ATOM 3706 O O . VAL B 1 204 ? 21.5 19.109 -0.73 1 94.5 204 VAL B O 1
ATOM 3709 N N . PRO B 1 205 ? 20.5 20.062 1.03 1 93.88 205 PRO B N 1
ATOM 3710 C CA . PRO B 1 205 ? 21.734 19.953 1.806 1 93.88 205 PRO B CA 1
ATOM 3711 C C . PRO B 1 205 ? 22.219 18.516 1.954 1 93.88 205 PRO B C 1
ATOM 3713 O O . PRO B 1 205 ? 23.391 18.266 2.244 1 93.88 205 PRO B O 1
ATOM 3716 N N . VAL B 1 206 ? 21.344 17.562 1.754 1 93.44 206 VAL B N 1
ATOM 3717 C CA . VAL B 1 206 ? 21.75 16.172 1.943 1 93.44 206 VAL B CA 1
ATOM 3718 C C . VAL B 1 206 ? 21.562 15.406 0.639 1 93.44 206 VAL B C 1
ATOM 3720 O O . VAL B 1 206 ? 21.422 14.18 0.652 1 93.44 206 VAL B O 1
ATOM 3723 N N . GLU B 1 207 ? 21.516 16.047 -0.426 1 93.12 207 GLU B N 1
ATOM 3724 C CA . GLU B 1 207 ? 21.266 15.453 -1.734 1 93.12 207 GLU B CA 1
ATOM 3725 C C . GLU B 1 207 ? 22.281 14.352 -2.039 1 93.12 207 GLU B C 1
ATOM 3727 O O . GLU B 1 207 ? 21.922 13.281 -2.533 1 93.12 207 GLU B O 1
ATOM 3732 N N . GLU B 1 208 ? 23.531 14.609 -1.745 1 89.88 208 GLU B N 1
ATOM 3733 C CA . GLU B 1 208 ? 24.578 13.625 -2.037 1 89.88 208 GLU B CA 1
ATOM 3734 C C . GLU B 1 208 ? 24.375 12.352 -1.223 1 89.88 208 GLU B C 1
ATOM 3736 O O . GLU B 1 208 ? 24.594 11.25 -1.725 1 89.88 208 GLU B O 1
ATOM 3741 N N . THR B 1 209 ? 23.984 12.578 -0.035 1 88.88 209 THR B N 1
ATOM 3742 C CA . THR B 1 209 ? 23.719 11.438 0.826 1 88.88 209 THR B CA 1
ATOM 3743 C C . THR B 1 209 ? 22.578 10.586 0.257 1 88.88 209 THR B C 1
ATOM 3745 O O . THR B 1 209 ? 22.672 9.359 0.218 1 88.88 209 THR B O 1
ATOM 3748 N N . ILE B 1 210 ? 21.531 11.227 -0.181 1 89.06 210 ILE B N 1
ATOM 3749 C CA . ILE B 1 210 ? 20.375 10.531 -0.762 1 89.06 210 ILE B CA 1
ATOM 3750 C C . ILE B 1 210 ? 20.812 9.812 -2.041 1 89.06 210 ILE B C 1
ATOM 3752 O O . ILE B 1 210 ? 20.438 8.656 -2.262 1 89.06 210 ILE B O 1
ATOM 3756 N N . ARG B 1 211 ? 21.594 10.461 -2.789 1 86.94 211 ARG B N 1
ATOM 3757 C CA . ARG B 1 211 ? 22.062 9.891 -4.043 1 86.94 211 ARG B CA 1
ATOM 3758 C C . ARG B 1 211 ? 22.891 8.633 -3.797 1 86.94 211 ARG B C 1
ATOM 3760 O O . ARG B 1 211 ? 22.766 7.645 -4.52 1 86.94 211 ARG B O 1
ATOM 3767 N N . ASP B 1 212 ? 23.719 8.664 -2.838 1 82.62 212 ASP B N 1
ATOM 3768 C CA . ASP B 1 212 ? 24.531 7.504 -2.488 1 82.62 212 ASP B CA 1
ATOM 3769 C C . ASP B 1 212 ? 23.656 6.324 -2.07 1 82.62 212 ASP B C 1
ATOM 3771 O O . ASP B 1 212 ? 23.953 5.176 -2.414 1 82.62 212 ASP B O 1
ATOM 3775 N N . ARG B 1 213 ? 22.688 6.625 -1.369 1 80.38 213 ARG B N 1
ATOM 3776 C CA . ARG B 1 213 ? 21.766 5.578 -0.946 1 80.38 213 ARG B CA 1
ATOM 3777 C C . ARG B 1 213 ? 21.016 4.988 -2.141 1 80.38 213 ARG B C 1
ATOM 3779 O O . ARG B 1 213 ? 20.844 3.773 -2.234 1 80.38 213 ARG B O 1
ATOM 3786 N N . ALA B 1 214 ? 20.672 5.836 -2.971 1 78.88 214 ALA B N 1
ATOM 3787 C CA . ALA B 1 214 ? 19.953 5.41 -4.172 1 78.88 214 ALA B CA 1
ATOM 3788 C C . ALA B 1 214 ? 20.812 4.488 -5.027 1 78.88 214 ALA B C 1
ATOM 3790 O O . ALA B 1 214 ? 20.297 3.584 -5.688 1 78.88 214 ALA B O 1
ATOM 3791 N N . ARG B 1 215 ? 22.031 4.625 -4.898 1 74.19 215 ARG B N 1
ATOM 3792 C CA . ARG B 1 215 ? 22.969 3.855 -5.707 1 74.19 215 ARG B CA 1
ATOM 3793 C C . ARG B 1 215 ? 23.453 2.611 -4.965 1 74.19 215 ARG B C 1
ATOM 3795 O O . ARG B 1 215 ? 24.25 1.841 -5.484 1 74.19 215 ARG B O 1
ATOM 3802 N N . GLY B 1 216 ? 22.828 2.459 -3.814 1 68.38 216 GLY B N 1
ATOM 3803 C CA . GLY B 1 216 ? 23.203 1.299 -3.023 1 68.38 216 GLY B CA 1
ATOM 3804 C C . GLY B 1 216 ? 24.625 1.389 -2.471 1 68.38 216 GLY B C 1
ATOM 3805 O O . GLY B 1 216 ? 25.266 0.366 -2.225 1 68.38 216 GLY B O 1
ATOM 3806 N N . GLN B 1 217 ? 25.078 2.467 -2.369 1 58.31 217 GLN B N 1
ATOM 3807 C CA . GLN B 1 217 ? 26.484 2.664 -1.982 1 58.31 217 GLN B CA 1
ATOM 3808 C C . GLN B 1 217 ? 26.609 2.904 -0.481 1 58.31 217 GLN B C 1
ATOM 3810 O O . GLN B 1 217 ? 27.672 3.297 0.002 1 58.31 217 GLN B O 1
ATOM 3815 N N . GLU B 1 218 ? 25.484 2.611 0.109 1 57.81 218 GLU B N 1
ATOM 3816 C CA . GLU B 1 218 ? 25.531 2.961 1.525 1 57.81 218 GLU B CA 1
ATOM 3817 C C . GLU B 1 218 ? 26.172 1.848 2.352 1 57.81 218 GLU B C 1
ATOM 3819 O O . GLU B 1 218 ? 26.344 1.992 3.562 1 57.81 218 GLU B O 1
ATOM 3824 N N . GLY B 1 219 ? 26.641 0.823 1.715 1 57.34 219 GLY B N 1
ATOM 3825 C CA . GLY B 1 219 ? 27.438 -0.164 2.424 1 57.34 219 GLY B CA 1
ATOM 3826 C C . GLY B 1 219 ? 26.609 -1.233 3.1 1 57.34 219 GLY B C 1
ATOM 3827 O O . GLY B 1 219 ? 27.141 -2.074 3.83 1 57.34 219 GLY B O 1
ATOM 3828 N N . ALA B 1 220 ? 25.406 -1.247 2.867 1 60.59 220 ALA B N 1
ATOM 3829 C CA . ALA B 1 220 ? 24.594 -2.268 3.521 1 60.59 220 ALA B CA 1
ATOM 3830 C C . ALA B 1 220 ? 24.875 -3.65 2.939 1 60.59 220 ALA B C 1
ATOM 3832 O O . ALA B 1 220 ? 25.172 -3.779 1.751 1 60.59 220 ALA B O 1
ATOM 3833 N N . PRO B 1 221 ? 24.844 -4.684 3.877 1 60.25 221 PRO B N 1
ATOM 3834 C CA . PRO B 1 221 ? 25.078 -6.039 3.369 1 60.25 221 PRO B CA 1
ATOM 3835 C C . PRO B 1 221 ? 24.078 -6.441 2.285 1 60.25 221 PRO B C 1
ATOM 3837 O O . PRO B 1 221 ? 22.922 -6.047 2.338 1 60.25 221 PRO B O 1
ATOM 3840 N N . ARG B 1 222 ? 24.688 -7.031 1.242 1 71.69 222 ARG B N 1
ATOM 3841 C CA . ARG B 1 222 ? 23.875 -7.535 0.15 1 71.69 222 ARG B CA 1
ATOM 3842 C C . ARG B 1 222 ? 24.156 -9.016 -0.11 1 71.69 222 ARG B C 1
ATOM 3844 O O . ARG B 1 222 ? 25.281 -9.477 0.077 1 71.69 222 ARG B O 1
ATOM 3851 N N . MET B 1 223 ? 23.047 -9.781 -0.401 1 75.88 223 MET B N 1
ATOM 3852 C CA . MET B 1 223 ? 23.125 -11.203 -0.724 1 75.88 223 MET B CA 1
ATOM 3853 C C . MET B 1 223 ? 23.266 -11.414 -2.229 1 75.88 223 MET B C 1
ATOM 3855 O O . MET B 1 223 ? 22.688 -10.656 -3.018 1 75.88 223 MET B O 1
ATOM 3859 N N . GLU B 1 224 ? 24 -12.461 -2.488 1 81.81 224 GLU B N 1
ATOM 3860 C CA . GLU B 1 224 ? 24.125 -12.812 -3.9 1 81.81 224 GLU B CA 1
ATOM 3861 C C . GLU B 1 224 ? 22.797 -13.344 -4.453 1 81.81 224 GLU B C 1
ATOM 3863 O O . GLU B 1 224 ? 22.125 -14.125 -3.795 1 81.81 224 GLU B O 1
ATOM 3868 N N . ALA B 1 225 ? 22.547 -13.047 -5.656 1 85.31 225 ALA B N 1
ATOM 3869 C CA . ALA B 1 225 ? 21.281 -13.406 -6.289 1 85.31 225 ALA B CA 1
ATOM 3870 C C . ALA B 1 225 ? 21.141 -14.922 -6.422 1 85.31 225 ALA B C 1
ATOM 3872 O O . ALA B 1 225 ? 20.047 -15.469 -6.242 1 85.31 225 ALA B O 1
ATOM 3873 N N . ALA B 1 226 ? 22.266 -15.609 -6.688 1 88.56 226 ALA B N 1
ATOM 3874 C CA . ALA B 1 226 ? 22.234 -17.047 -6.871 1 88.56 226 ALA B CA 1
ATOM 3875 C C . ALA B 1 226 ? 21.891 -17.766 -5.566 1 88.56 226 ALA B C 1
ATOM 3877 O O . ALA B 1 226 ? 21.109 -18.719 -5.559 1 88.56 226 ALA B O 1
ATOM 3878 N N . ASP B 1 227 ? 22.5 -17.297 -4.496 1 89.38 227 ASP B N 1
ATOM 3879 C CA . ASP B 1 227 ? 22.203 -17.875 -3.191 1 89.38 227 ASP B CA 1
ATOM 3880 C C . ASP B 1 227 ? 20.75 -17.609 -2.779 1 89.38 227 ASP B C 1
ATOM 3882 O O . ASP B 1 227 ? 20.094 -18.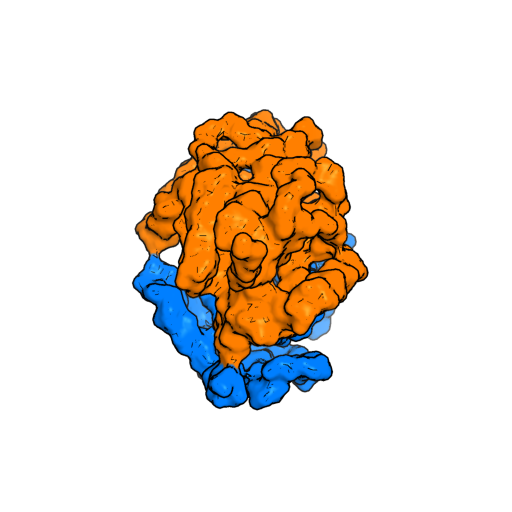484 -2.232 1 89.38 227 ASP B O 1
ATOM 3886 N N . TYR B 1 228 ? 20.359 -16.453 -3.053 1 90.75 228 TYR B N 1
ATOM 3887 C CA . TYR B 1 228 ? 18.969 -16.078 -2.797 1 90.75 228 TYR B CA 1
ATOM 3888 C C . TYR B 1 228 ? 18.016 -16.984 -3.572 1 90.75 228 TYR B C 1
ATOM 3890 O O . TYR B 1 228 ? 17.062 -17.531 -3 1 90.75 228 TYR B O 1
ATOM 3898 N N . ALA B 1 229 ? 18.312 -17.188 -4.781 1 94.31 229 ALA B N 1
ATOM 3899 C CA . ALA B 1 229 ? 17.438 -17.969 -5.668 1 94.31 229 ALA B CA 1
ATOM 3900 C C . ALA B 1 229 ? 17.359 -19.422 -5.223 1 94.31 229 ALA B C 1
ATOM 3902 O O . ALA B 1 229 ? 16.281 -20.016 -5.219 1 94.31 229 ALA B O 1
ATOM 3903 N N . LYS B 1 230 ? 18.469 -20 -4.824 1 95.12 230 LYS B N 1
ATOM 3904 C CA . LYS B 1 230 ? 18.5 -21.391 -4.387 1 95.12 230 LYS B CA 1
ATOM 3905 C C . LYS B 1 230 ? 17.547 -21.625 -3.211 1 95.12 230 LYS B C 1
ATOM 3907 O O . LYS B 1 230 ? 16.781 -22.578 -3.209 1 95.12 230 LYS B O 1
ATOM 3912 N N . ARG B 1 231 ? 17.656 -20.719 -2.316 1 94.06 231 ARG B N 1
ATOM 3913 C CA . ARG B 1 231 ? 16.828 -20.859 -1.118 1 94.06 231 ARG B CA 1
ATOM 3914 C C . ARG B 1 231 ? 15.359 -20.609 -1.427 1 94.06 231 ARG B C 1
ATOM 3916 O O . ARG B 1 231 ? 14.492 -21.375 -1.01 1 94.06 231 ARG B O 1
ATOM 3923 N N . VAL B 1 232 ? 15.055 -19.578 -2.102 1 95 232 VAL B N 1
ATOM 3924 C CA . VAL B 1 232 ? 13.672 -19.203 -2.393 1 95 232 VAL B CA 1
ATOM 3925 C C . VAL B 1 232 ? 13.008 -20.281 -3.248 1 95 232 VAL B C 1
ATOM 3927 O O . VAL B 1 232 ? 11.891 -20.703 -2.951 1 95 232 VAL B O 1
ATOM 3930 N N . VAL B 1 233 ? 13.703 -20.766 -4.258 1 97.56 233 VAL B N 1
ATOM 3931 C CA . VAL B 1 233 ? 13.164 -21.797 -5.137 1 97.56 233 VAL B CA 1
ATOM 3932 C C . VAL B 1 233 ? 12.906 -23.078 -4.336 1 97.56 233 VAL B C 1
ATOM 3934 O O . VAL B 1 233 ? 11.883 -23.734 -4.516 1 97.56 233 VAL B O 1
ATOM 3937 N N . SER B 1 234 ? 13.844 -23.406 -3.473 1 97.12 234 SER B N 1
ATOM 3938 C CA . SER B 1 234 ? 13.672 -24.594 -2.633 1 97.12 234 SER B CA 1
ATOM 3939 C C . SER B 1 234 ? 12.383 -24.5 -1.812 1 97.12 234 SER B C 1
ATOM 3941 O O . SER B 1 234 ? 11.641 -25.469 -1.71 1 97.12 234 SER B O 1
ATOM 3943 N N . GLU B 1 235 ? 12.133 -23.344 -1.252 1 96.19 235 GLU B N 1
ATOM 3944 C CA . GLU B 1 235 ? 10.938 -23.156 -0.43 1 96.19 235 GLU B CA 1
ATOM 3945 C C . GLU B 1 235 ? 9.672 -23.234 -1.273 1 96.19 235 GLU B C 1
ATOM 3947 O O . GLU B 1 235 ? 8.648 -23.75 -0.823 1 96.19 235 GLU B O 1
ATOM 3952 N N . ILE B 1 236 ? 9.742 -22.719 -2.439 1 96.75 236 ILE B N 1
ATOM 3953 C CA . ILE B 1 236 ? 8.609 -22.766 -3.354 1 96.75 236 ILE B CA 1
ATOM 3954 C C . ILE B 1 236 ? 8.281 -24.219 -3.693 1 96.75 236 ILE B C 1
ATOM 3956 O O . ILE B 1 236 ? 7.125 -24.641 -3.604 1 96.75 236 ILE B O 1
ATOM 3960 N N . ILE B 1 237 ? 9.289 -24.984 -4.039 1 97.06 237 ILE B N 1
ATOM 3961 C CA . ILE B 1 237 ? 9.117 -26.359 -4.465 1 97.06 237 ILE B CA 1
ATOM 3962 C C . ILE B 1 237 ? 8.609 -27.203 -3.295 1 97.06 237 ILE B C 1
ATOM 3964 O O . ILE B 1 237 ? 7.805 -28.125 -3.482 1 97.06 237 ILE B O 1
ATOM 3968 N N . LYS B 1 238 ? 9.016 -26.812 -2.08 1 96.5 238 LYS B N 1
ATOM 3969 C CA . LYS B 1 238 ? 8.578 -27.531 -0.886 1 96.5 238 LYS B CA 1
ATOM 3970 C C . LYS B 1 238 ? 7.113 -27.25 -0.573 1 96.5 238 LYS B C 1
ATOM 3972 O O . LYS B 1 238 ? 6.523 -27.906 0.293 1 96.5 238 LYS B O 1
ATOM 3977 N N . GLY B 1 239 ? 6.535 -26.281 -1.214 1 95.5 239 GLY B N 1
ATOM 3978 C CA . GLY B 1 239 ? 5.113 -26.016 -1.076 1 95.5 239 GLY B CA 1
ATOM 3979 C C . GLY B 1 239 ? 4.801 -24.984 0 1 95.5 239 GLY B C 1
ATOM 3980 O O . GLY B 1 239 ? 3.688 -24.953 0.528 1 95.5 239 GLY B O 1
ATOM 3981 N N . ARG B 1 240 ? 5.758 -24.156 0.313 1 93.25 240 ARG B N 1
ATOM 3982 C CA . ARG B 1 240 ? 5.547 -23.125 1.324 1 93.25 240 ARG B CA 1
ATOM 3983 C C . ARG B 1 240 ? 4.465 -22.141 0.884 1 93.25 240 ARG B C 1
ATOM 3985 O O . ARG B 1 240 ? 4.379 -21.797 -0.296 1 93.25 240 ARG B O 1
ATOM 3992 N N . THR B 1 241 ? 3.609 -21.75 1.87 1 93.31 241 THR B N 1
ATOM 3993 C CA . THR B 1 241 ? 2.562 -20.75 1.647 1 93.31 241 THR B CA 1
ATOM 3994 C C . THR B 1 241 ? 2.613 -19.672 2.715 1 93.31 241 THR B C 1
ATOM 3996 O O . THR B 1 241 ? 3.25 -19.844 3.756 1 93.31 241 THR B O 1
ATOM 3999 N N . GLY B 1 242 ? 2.051 -18.531 2.402 1 92.31 242 GLY B N 1
ATOM 4000 C CA . GLY B 1 242 ? 2.105 -17.438 3.344 1 92.31 242 GLY B CA 1
ATOM 4001 C C . GLY B 1 242 ? 3.391 -16.625 3.248 1 92.31 242 GLY B C 1
ATOM 4002 O O . GLY B 1 242 ? 3.9 -16.391 2.152 1 92.31 242 GLY B O 1
ATOM 4003 N N . LYS B 1 243 ? 3.85 -16.172 4.352 1 90.62 243 LYS B N 1
ATOM 4004 C CA . LYS B 1 243 ? 5.016 -15.289 4.359 1 90.62 243 LYS B CA 1
ATOM 4005 C C . LYS B 1 243 ? 6.297 -16.078 4.617 1 90.62 243 LYS B C 1
ATOM 4007 O O . LYS B 1 243 ? 6.324 -16.953 5.484 1 90.62 243 LYS B O 1
ATOM 4012 N N . PHE B 1 244 ? 7.293 -15.742 3.867 1 91 244 PHE B N 1
ATOM 4013 C CA . PHE B 1 244 ? 8.641 -16.281 4.027 1 91 244 PHE B CA 1
ATOM 4014 C C . PHE B 1 244 ? 9.672 -15.164 4.016 1 91 244 PHE B C 1
ATOM 4016 O O . PHE B 1 244 ? 9.867 -14.5 2.994 1 91 244 PHE B O 1
ATOM 4023 N N . TRP B 1 245 ? 10.32 -14.914 5.117 1 88.56 245 TRP B N 1
ATOM 4024 C CA . TRP B 1 245 ? 11.336 -13.875 5.238 1 88.56 245 TRP B CA 1
ATOM 4025 C C . TRP B 1 245 ? 12.719 -14.414 4.895 1 88.56 245 TRP B C 1
ATOM 4027 O O . TRP B 1 245 ? 13.18 -15.383 5.5 1 88.56 245 TRP B O 1
ATOM 4037 N N . TYR B 1 246 ? 13.297 -13.758 3.957 1 85.69 246 TYR B N 1
ATOM 4038 C CA . TYR B 1 246 ? 14.633 -14.227 3.605 1 85.69 246 TYR B CA 1
ATOM 4039 C C . TYR B 1 246 ? 15.453 -13.109 2.967 1 85.69 246 TYR B C 1
ATOM 4041 O O . TYR B 1 246 ? 14.906 -12.234 2.293 1 85.69 246 TYR B O 1
ATOM 4049 N N . GLY B 1 247 ? 16.75 -13.211 3.135 1 77.19 247 GLY B N 1
ATOM 4050 C CA . GLY B 1 247 ? 17.688 -12.227 2.629 1 77.19 247 GLY B CA 1
ATOM 4051 C C . GLY B 1 247 ? 18.438 -11.5 3.727 1 77.19 247 GLY B C 1
ATOM 4052 O O . GLY B 1 247 ? 18.234 -11.773 4.91 1 77.19 247 GLY B O 1
ATOM 4053 N N . ALA B 1 248 ? 19.359 -10.562 3.246 1 70.31 248 ALA B N 1
ATOM 4054 C CA . ALA B 1 248 ? 20.156 -9.82 4.219 1 70.31 248 ALA B CA 1
ATOM 4055 C C . ALA B 1 248 ? 19.266 -9.023 5.168 1 70.31 248 ALA B C 1
ATOM 4057 O O . ALA B 1 248 ? 18.375 -8.305 4.727 1 70.31 248 ALA B O 1
ATOM 4058 N N . SER B 1 249 ? 19.391 -9.195 6.453 1 70.94 249 SER B N 1
ATOM 4059 C CA . SER B 1 249 ? 18.766 -8.445 7.543 1 70.94 249 SER B CA 1
ATOM 4060 C C . SER B 1 249 ? 17.297 -8.828 7.723 1 70.94 249 SER B C 1
ATOM 4062 O O . SER B 1 249 ? 16.594 -8.211 8.508 1 70.94 249 SER B O 1
ATOM 4064 N N . ALA B 1 250 ? 16.844 -9.852 7.004 1 76 250 ALA B N 1
ATOM 4065 C CA . ALA B 1 250 ? 15.43 -10.195 7.051 1 76 250 ALA B CA 1
ATOM 4066 C C . ALA B 1 250 ? 15.016 -10.641 8.453 1 76 250 ALA B C 1
ATOM 4068 O O . ALA B 1 250 ? 13.992 -10.203 8.969 1 76 250 ALA B O 1
ATOM 4069 N N . GLY B 1 251 ? 15.867 -11.469 8.977 1 68 251 GLY B N 1
ATOM 4070 C CA . GLY B 1 251 ? 15.555 -11.93 10.32 1 68 251 GLY B CA 1
ATOM 4071 C C . GLY B 1 251 ? 15.555 -10.82 11.352 1 68 251 GLY B C 1
ATOM 4072 O O . GLY B 1 251 ? 14.68 -10.773 12.219 1 68 251 GLY B O 1
ATOM 4073 N N . ALA B 1 252 ? 16.453 -9.922 11.227 1 66.75 252 ALA B N 1
ATOM 4074 C CA . ALA B 1 252 ? 16.578 -8.805 12.164 1 66.75 252 ALA B CA 1
ATOM 4075 C C . ALA B 1 252 ? 15.398 -7.848 12.039 1 66.75 252 ALA B C 1
ATOM 4077 O O . ALA B 1 252 ? 14.867 -7.375 13.047 1 66.75 252 ALA B O 1
ATOM 4078 N N . VAL B 1 253 ? 15.031 -7.641 10.883 1 72.81 253 VAL B N 1
ATOM 4079 C CA . VAL B 1 253 ? 13.922 -6.727 10.656 1 72.81 253 VAL B CA 1
ATOM 4080 C C . VAL B 1 253 ? 12.617 -7.363 11.133 1 72.81 253 VAL B C 1
ATOM 4082 O O . VAL B 1 253 ? 11.797 -6.707 11.773 1 72.81 253 VAL B O 1
ATOM 4085 N N . LYS B 1 254 ? 12.484 -8.609 10.859 1 72.75 254 LYS B N 1
ATOM 4086 C CA . LYS B 1 254 ? 11.305 -9.312 11.359 1 72.75 254 LYS B CA 1
ATOM 4087 C C . LYS B 1 254 ? 11.219 -9.234 12.875 1 72.75 254 LYS B C 1
ATOM 4089 O O . LYS B 1 254 ? 10.164 -8.922 13.43 1 72.75 254 LYS B O 1
ATOM 4094 N N . PHE B 1 255 ? 12.344 -9.484 13.43 1 64.62 255 PHE B N 1
ATOM 4095 C CA . PHE B 1 255 ? 12.406 -9.422 14.883 1 64.62 255 PHE B CA 1
ATOM 4096 C C . PHE B 1 255 ? 12.117 -8.008 15.375 1 64.62 255 PHE B C 1
ATOM 4098 O O . PHE B 1 255 ? 11.32 -7.812 16.297 1 64.62 255 PHE B O 1
ATOM 4105 N N . GLY B 1 256 ? 12.758 -7.074 14.812 1 70.5 256 GLY B N 1
ATOM 4106 C CA . GLY B 1 256 ? 12.617 -5.691 15.25 1 70.5 256 GLY B CA 1
ATOM 4107 C C . GLY B 1 256 ? 11.203 -5.164 15.117 1 70.5 256 GLY B C 1
ATOM 4108 O O . GLY B 1 256 ? 10.664 -4.566 16.062 1 70.5 256 GLY B O 1
ATOM 4109 N N . THR B 1 257 ? 10.602 -5.445 14.023 1 72 257 THR B N 1
ATOM 4110 C CA . THR B 1 257 ? 9.273 -4.906 13.773 1 72 257 THR B CA 1
ATOM 4111 C C . THR B 1 257 ? 8.234 -5.605 14.648 1 72 257 THR B C 1
ATOM 4113 O O . THR B 1 257 ? 7.164 -5.051 14.914 1 72 257 THR B O 1
ATOM 4116 N N . SER B 1 258 ? 8.602 -6.801 15.07 1 65.25 258 SER B N 1
ATOM 4117 C CA . SER B 1 258 ? 7.672 -7.562 15.898 1 65.25 258 SER B CA 1
ATOM 4118 C C . SER B 1 258 ? 7.855 -7.23 17.375 1 65.25 258 SER B C 1
ATOM 4120 O O . SER B 1 258 ? 6.898 -7.277 18.156 1 65.25 258 SER B O 1
ATOM 4122 N N . TYR B 1 259 ? 9.125 -6.812 17.719 1 68.69 259 TYR B N 1
ATOM 4123 C CA . TYR B 1 259 ? 9.375 -6.844 19.156 1 68.69 259 TYR B CA 1
ATOM 4124 C C . TYR B 1 259 ? 9.938 -5.516 19.641 1 68.69 259 TYR B C 1
ATOM 4126 O O . TYR B 1 259 ? 9.922 -5.23 20.844 1 68.69 259 TYR B O 1
ATOM 4134 N N . LEU B 1 260 ? 10.469 -4.719 18.766 1 69.25 260 LEU B N 1
ATOM 4135 C CA . LEU B 1 260 ? 11.109 -3.48 19.203 1 69.25 260 LEU B CA 1
ATOM 4136 C C . LEU B 1 260 ? 10.164 -2.293 19.031 1 69.25 260 LEU B C 1
ATOM 4138 O O . LEU B 1 260 ? 9.344 -2.275 18.109 1 69.25 260 LEU B O 1
ATOM 4142 N N . PRO B 1 261 ? 10.328 -1.392 20.016 1 70.62 261 PRO B N 1
ATOM 4143 C CA . PRO B 1 261 ? 9.57 -0.151 19.844 1 70.62 261 PRO B CA 1
ATOM 4144 C C . PRO B 1 261 ? 9.922 0.575 18.547 1 70.62 261 PRO B C 1
ATOM 4146 O O . PRO B 1 261 ? 11.062 0.51 18.094 1 70.62 261 PRO B O 1
ATOM 4149 N N . THR B 1 262 ? 8.938 1.247 18.078 1 73.5 262 THR B N 1
ATOM 4150 C CA . THR B 1 262 ? 9.07 1.951 16.812 1 73.5 262 THR B CA 1
ATOM 4151 C C . THR B 1 262 ? 10.219 2.957 16.859 1 73.5 262 THR B C 1
ATOM 4153 O O . THR B 1 262 ? 10.938 3.145 15.883 1 73.5 262 THR B O 1
ATOM 4156 N N . TRP B 1 263 ? 10.398 3.566 17.984 1 75.38 263 TRP B N 1
ATOM 4157 C CA . TRP B 1 263 ? 11.438 4.59 18.094 1 75.38 263 TRP B CA 1
ATOM 4158 C C . TRP B 1 263 ? 12.82 3.988 17.875 1 75.38 263 TRP B C 1
ATOM 4160 O O . TRP B 1 263 ? 13.703 4.637 17.312 1 75.38 263 TRP B O 1
ATOM 4170 N N . MET B 1 264 ? 13.047 2.766 18.328 1 70.44 264 MET B N 1
ATOM 4171 C CA . MET B 1 264 ? 14.336 2.104 18.125 1 70.44 264 MET B CA 1
ATOM 4172 C C . MET B 1 264 ? 14.539 1.771 16.656 1 70.44 264 MET B C 1
ATOM 4174 O O . MET B 1 264 ? 15.633 1.975 16.109 1 70.44 264 MET B O 1
ATOM 4178 N N . MET B 1 265 ? 13.469 1.342 16.094 1 77.19 265 MET B N 1
ATOM 4179 C CA . MET B 1 265 ? 13.539 1.034 14.672 1 77.19 265 MET B CA 1
ATOM 4180 C C . MET B 1 265 ? 13.75 2.303 13.852 1 77.19 265 MET B C 1
ATOM 4182 O O . MET B 1 265 ? 14.562 2.316 12.922 1 77.19 265 MET B O 1
ATOM 4186 N N . ASP B 1 266 ? 13.078 3.328 14.25 1 83.06 266 ASP B N 1
ATOM 4187 C CA . ASP B 1 266 ? 13.219 4.609 13.57 1 83.06 266 ASP B CA 1
ATOM 4188 C C . ASP B 1 266 ? 14.648 5.133 13.664 1 83.06 266 ASP B C 1
ATOM 4190 O O . ASP B 1 266 ? 15.188 5.664 12.695 1 83.06 266 ASP B O 1
ATOM 4194 N N . SER B 1 267 ? 15.234 5.004 14.805 1 76.62 267 SER B N 1
ATOM 4195 C CA . SER B 1 267 ? 16.609 5.457 14.992 1 76.62 267 SER B CA 1
ATOM 4196 C C . SER B 1 267 ? 17.562 4.719 14.062 1 76.62 267 SER B C 1
ATOM 4198 O O . SER B 1 267 ? 18.516 5.312 13.531 1 76.62 267 SER B O 1
ATOM 4200 N N . GLY B 1 268 ? 17.344 3.438 13.883 1 72.44 268 GLY B N 1
ATOM 4201 C CA . GLY B 1 268 ? 18.188 2.629 13.016 1 72.44 268 GLY B CA 1
ATOM 4202 C C . GLY B 1 268 ? 18.062 3.002 11.547 1 72.44 268 GLY B C 1
ATOM 4203 O O . GLY B 1 268 ? 19.062 3.137 10.852 1 72.44 268 GLY B O 1
ATOM 4204 N N . VAL B 1 269 ? 16.891 3.252 11.125 1 80.12 269 VAL B N 1
ATOM 4205 C CA . VAL B 1 269 ? 16.656 3.473 9.703 1 80.12 269 VAL B CA 1
ATOM 4206 C C . VAL B 1 269 ? 17.109 4.883 9.32 1 80.12 269 VAL B C 1
ATOM 4208 O O . VAL B 1 269 ? 17.25 5.191 8.141 1 80.12 269 VAL B O 1
ATOM 4211 N N . GLN B 1 270 ? 17.297 5.707 10.305 1 82.5 270 GLN B N 1
ATOM 4212 C CA . GLN B 1 270 ? 17.672 7.09 10.031 1 82.5 270 GLN B CA 1
ATOM 4213 C C . GLN B 1 270 ? 19.188 7.227 9.891 1 82.5 270 GLN B C 1
ATOM 4215 O O . GLN B 1 270 ? 19.688 8.281 9.5 1 82.5 270 GLN B O 1
ATOM 4220 N N . ILE B 1 271 ? 19.875 6.172 10.211 1 74.62 271 ILE B N 1
ATOM 4221 C CA . ILE B 1 271 ? 21.328 6.219 10.133 1 74.62 271 ILE B CA 1
ATOM 4222 C C . ILE B 1 271 ? 21.75 6.449 8.688 1 74.62 271 ILE B C 1
ATOM 4224 O O . ILE B 1 271 ? 21.219 5.816 7.766 1 74.62 271 ILE B O 1
ATOM 4228 N N . ARG B 1 272 ? 22.641 7.449 8.445 1 77.25 272 ARG B N 1
ATOM 4229 C CA . ARG B 1 272 ? 23.25 7.773 7.164 1 77.25 272 ARG B CA 1
ATOM 4230 C C . ARG B 1 272 ? 22.219 8.258 6.164 1 77.25 272 ARG B C 1
ATOM 4232 O O . ARG B 1 272 ? 22.281 7.941 4.977 1 77.25 272 ARG B O 1
ATOM 4239 N N . THR B 1 273 ? 21.125 8.922 6.668 1 87.62 273 THR B N 1
ATOM 4240 C CA . THR B 1 273 ? 20.109 9.461 5.777 1 87.62 273 THR B CA 1
ATOM 4241 C C . THR B 1 273 ? 20.281 10.961 5.594 1 87.62 273 THR B C 1
ATOM 4243 O O . THR B 1 273 ? 19.688 11.555 4.684 1 87.62 273 THR B O 1
ATOM 4246 N N . GLY B 1 274 ? 21.109 11.531 6.473 1 89.69 274 GLY B N 1
ATOM 4247 C CA . GLY B 1 274 ? 21.297 12.969 6.422 1 89.69 274 GLY B CA 1
ATOM 4248 C C . GLY B 1 274 ? 20.234 13.75 7.164 1 89.69 274 GLY B C 1
ATOM 4249 O O . GLY B 1 274 ? 20.312 14.969 7.27 1 89.69 274 GLY B O 1
ATOM 4250 N N . LEU B 1 275 ? 19.297 13.133 7.746 1 90.25 275 LEU B N 1
ATOM 4251 C CA . LEU B 1 275 ? 18.219 13.82 8.445 1 90.25 275 LEU B CA 1
ATOM 4252 C C . LEU B 1 275 ? 18.75 14.555 9.68 1 90.25 275 LEU B C 1
ATOM 4254 O O . LEU B 1 275 ? 18.234 15.617 10.039 1 90.25 275 LEU B O 1
ATOM 4258 N N . ASN B 1 276 ? 19.734 13.945 10.273 1 88.62 276 ASN B N 1
ATOM 4259 C CA . ASN B 1 276 ? 20.359 14.609 11.422 1 88.62 276 ASN B CA 1
ATOM 4260 C C . ASN B 1 276 ? 21.031 15.922 11.016 1 88.62 276 ASN B C 1
ATOM 4262 O O . ASN B 1 276 ? 21.016 16.891 11.781 1 88.62 276 ASN B O 1
ATOM 4266 N N . VAL B 1 277 ? 21.609 15.906 9.859 1 90.62 277 VAL B N 1
ATOM 4267 C CA . VAL B 1 277 ? 22.234 17.125 9.336 1 90.62 277 VAL B CA 1
ATOM 4268 C C . VAL B 1 277 ? 21.172 18.188 9.117 1 90.62 277 VAL B C 1
ATOM 4270 O O . VAL B 1 277 ? 21.344 19.344 9.508 1 90.62 277 VAL B O 1
ATOM 4273 N N . LEU B 1 278 ? 20.078 17.812 8.578 1 92.38 278 LEU B N 1
ATOM 4274 C CA . LEU B 1 278 ? 18.969 18.734 8.352 1 92.38 278 LEU B CA 1
ATOM 4275 C C . LEU B 1 278 ? 18.422 19.25 9.68 1 92.38 278 LEU B C 1
ATOM 4277 O O . LEU B 1 278 ? 18.094 20.438 9.797 1 92.38 278 LEU B O 1
ATOM 4281 N N . ALA B 1 279 ? 18.344 18.391 10.633 1 90.75 279 ALA B N 1
ATOM 4282 C CA . ALA B 1 279 ? 17.828 18.781 11.945 1 90.75 279 ALA B CA 1
ATOM 4283 C C . ALA B 1 279 ? 18.734 19.828 12.586 1 90.75 279 ALA B C 1
ATOM 4285 O O . ALA B 1 279 ? 18.234 20.781 13.203 1 90.75 279 ALA B O 1
ATOM 4286 N N . GLN B 1 280 ? 19.969 19.672 12.414 1 89.5 280 GLN B N 1
ATOM 4287 C CA . GLN B 1 280 ? 20.922 20.609 12.977 1 89.5 280 GLN B CA 1
ATOM 4288 C C . GLN B 1 280 ? 20.812 21.969 12.297 1 89.5 280 GLN B C 1
ATOM 4290 O O . GLN B 1 280 ? 20.969 23.016 12.945 1 89.5 280 GLN B O 1
ATOM 4295 N N . GLN B 1 281 ? 20.469 21.953 11.062 1 89.88 281 GLN B N 1
ATOM 4296 C CA . GLN B 1 281 ? 20.391 23.172 10.289 1 89.88 281 GLN B CA 1
ATOM 4297 C C . GLN B 1 281 ? 19.094 23.938 10.586 1 89.88 281 GLN B C 1
ATOM 4299 O O . GLN B 1 281 ? 19 25.125 10.312 1 89.88 281 GLN B O 1
ATOM 4304 N N . ASN B 1 282 ? 18.141 23.219 10.977 1 88.19 282 ASN B N 1
ATOM 4305 C CA . ASN B 1 282 ? 16.828 23.828 11.188 1 88.19 282 ASN B CA 1
ATOM 4306 C C . ASN B 1 282 ? 16.5 23.953 12.672 1 88.19 282 ASN B C 1
ATOM 4308 O O . ASN B 1 282 ? 15.336 24.062 13.047 1 88.19 282 ASN B O 1
ATOM 4312 N N . LYS B 1 283 ? 17.5 23.875 13.5 1 85.75 283 LYS B N 1
ATOM 4313 C CA . LYS B 1 283 ? 17.297 24.047 14.938 1 85.75 283 LYS B CA 1
ATOM 4314 C C . LYS B 1 283 ? 16.734 25.422 15.25 1 85.75 283 LYS B C 1
ATOM 4316 O O . LYS B 1 283 ? 17.109 26.422 14.625 1 85.75 283 LYS B O 1
#

Nearest PDB structures (foldseek):
  6emm-assembly1_A  TM=8.574E-01  e=1.281E-16  Homo sapiens
  6h0m-assembly1_A  TM=8.633E-01  e=2.804E-16  Homo sapiens
  1yde-assembly4_N  TM=8.603E-01  e=3.568E-16  Homo sapiens
  5jsf-assembly1_A  TM=8.463E-01  e=2.485E-16  Homo sapiens
  1yde-assembly3_K  TM=8.414E-01  e=7.354E-16  Homo sapiens